Protein AF-A0A183DUU8-F1 (afdb_monomer)

Sequence (432 aa):
MPVVPESSASFRDPSFWKQFYKNASDSFEWYGDFNTFGSILIKYLKSTDKILQIGCGNSELAAQLYDNGYRAVSSIDIDQGVIDKQIARNKTLRPELQFSCCSALDLRSPEDSYNVVLDKGTLDALLPSEKEGAAEEVQKMFAEVCRVLTFGGRYIVVSLAQEHVLRVFLSYFLKNVNFMIRIEKISDVSWSFAVPAFLLIATKLRLPIPFPYMELLFWPGSAAVKLMDKEDVISAVVAEQEFSRFCHLCSKKLSEEATITLSGKDGRPRYRITVIDDAEIHQLVSFAVFIVPIGRDNDWIFSTRAGHIALRKQCDKSRLALVSLFRDQTYENMMQVQDELRPYVKKLTPANLKKSQEPSVEYLSLGEVDARKTRACGRSTVNGHWVVEDVRSGDSLYRRLIFLSSPGVIQSEARIISTFEHTFKRKGNRAN

Mean predicted aligned error: 9.63 Å

Structure (mmCIF, N/CA/C/O backbone):
data_AF-A0A183DUU8-F1
#
_entry.id   AF-A0A183DUU8-F1
#
loop_
_atom_site.group_PDB
_atom_site.id
_atom_site.type_symbol
_atom_site.label_atom_id
_atom_site.label_alt_id
_atom_site.label_comp_id
_atom_site.label_asym_id
_atom_site.label_entity_id
_atom_site.label_seq_id
_atom_site.pdbx_PDB_ins_code
_atom_site.Cartn_x
_atom_site.Cartn_y
_atom_site.Cartn_z
_atom_site.occupancy
_atom_site.B_iso_or_equiv
_atom_site.auth_seq_id
_atom_site.auth_comp_id
_atom_site.auth_asym_id
_atom_site.auth_atom_id
_atom_site.pdbx_PDB_model_num
ATOM 1 N N . MET A 1 1 ? -1.218 25.872 11.121 1.00 34.84 1 MET A N 1
ATOM 2 C CA . MET A 1 1 ? -1.281 24.445 10.739 1.00 34.84 1 MET A CA 1
ATOM 3 C C . MET A 1 1 ? -0.606 23.642 11.834 1.00 34.84 1 MET A C 1
ATOM 5 O O . MET A 1 1 ? 0.423 24.113 12.313 1.00 34.84 1 MET A O 1
ATOM 9 N N . PRO A 1 2 ? -1.171 22.507 12.275 1.00 47.00 2 PRO A N 1
ATOM 10 C CA . PRO A 1 2 ? -0.491 21.652 13.238 1.00 47.00 2 PRO A CA 1
ATOM 11 C C . PRO A 1 2 ? 0.840 21.179 12.640 1.00 47.00 2 PRO A C 1
ATOM 13 O O . PRO A 1 2 ? 0.899 20.753 11.487 1.00 47.00 2 PRO A O 1
ATOM 16 N N . VAL A 1 3 ? 1.915 21.340 13.408 1.00 57.62 3 VAL A N 1
ATOM 17 C CA . VAL A 1 3 ? 3.272 20.973 12.996 1.00 57.62 3 VAL A CA 1
ATOM 18 C C . VAL A 1 3 ? 3.412 19.464 13.189 1.00 57.62 3 VAL A C 1
ATOM 20 O O . VAL A 1 3 ? 3.339 18.972 14.313 1.00 57.62 3 VAL A O 1
ATOM 23 N N . VAL A 1 4 ? 3.549 18.729 12.083 1.00 62.66 4 VAL A N 1
ATOM 24 C CA . VAL A 1 4 ? 3.937 17.309 12.088 1.00 62.66 4 VAL A CA 1
ATOM 25 C C . VAL A 1 4 ? 5.344 17.221 12.694 1.00 62.66 4 VAL A C 1
ATOM 27 O O . VAL A 1 4 ? 6.159 18.096 12.394 1.00 62.66 4 VAL A O 1
ATOM 30 N N . PRO A 1 5 ? 5.647 16.239 13.560 1.00 61.25 5 PRO A N 1
ATOM 31 C CA . PRO A 1 5 ? 6.932 16.232 14.244 1.00 61.25 5 PRO A CA 1
ATOM 32 C C . PRO A 1 5 ? 8.096 16.086 13.258 1.00 61.25 5 PRO A C 1
ATOM 34 O O . PRO A 1 5 ? 8.027 15.321 12.298 1.00 61.25 5 PRO A O 1
ATOM 37 N N . GLU A 1 6 ? 9.182 16.815 13.524 1.00 61.81 6 GLU A N 1
ATOM 38 C CA . GLU A 1 6 ? 10.401 16.804 12.700 1.00 61.81 6 GLU A CA 1
ATOM 39 C C . GLU A 1 6 ? 11.220 15.513 12.871 1.00 61.81 6 GLU A C 1
ATOM 41 O O . GLU A 1 6 ? 12.044 15.177 12.022 1.00 61.81 6 GLU A O 1
ATOM 46 N N . SER A 1 7 ? 10.988 14.775 13.962 1.00 69.25 7 SER A N 1
ATOM 47 C CA . SER A 1 7 ? 11.681 13.533 14.300 1.00 69.25 7 SER A CA 1
ATOM 48 C C . SER A 1 7 ? 10.695 12.411 14.596 1.00 69.25 7 SER A C 1
ATOM 50 O O . SER A 1 7 ? 9.700 12.601 15.298 1.00 69.25 7 SER A O 1
ATOM 52 N N . SER A 1 8 ? 11.024 11.210 14.124 1.00 67.44 8 SER A N 1
ATOM 53 C CA . SER A 1 8 ? 10.263 9.990 14.390 1.00 67.44 8 SER A CA 1
ATOM 54 C C . SER A 1 8 ? 10.135 9.700 15.894 1.00 67.44 8 SER A C 1
ATOM 56 O O . SER A 1 8 ? 9.090 9.251 16.355 1.00 67.44 8 SER A O 1
ATOM 58 N N . ALA A 1 9 ? 11.151 10.036 16.694 1.00 68.12 9 ALA A N 1
ATOM 59 C CA . ALA A 1 9 ? 11.131 9.819 18.141 1.00 68.12 9 ALA A CA 1
ATOM 60 C C . ALA A 1 9 ? 10.000 10.585 18.859 1.00 68.12 9 ALA A C 1
ATOM 62 O O . ALA A 1 9 ? 9.485 10.108 19.869 1.00 68.12 9 ALA A O 1
ATOM 63 N N . SER A 1 10 ? 9.578 11.737 18.329 1.00 75.38 10 SER A N 1
ATOM 64 C CA . SER A 1 10 ? 8.547 12.582 18.943 1.00 75.38 10 SER A CA 1
ATOM 65 C C . SER A 1 10 ? 7.151 11.957 18.914 1.00 75.38 10 SER A C 1
ATOM 67 O O . SER A 1 10 ? 6.327 12.298 19.756 1.00 75.38 10 SER A O 1
ATOM 69 N N . PHE A 1 11 ? 6.880 11.008 18.011 1.00 74.12 11 PHE A N 1
ATOM 70 C CA . PHE A 1 11 ? 5.588 10.310 17.966 1.00 74.12 11 PHE A CA 1
ATOM 71 C C . PHE A 1 11 ? 5.325 9.431 19.200 1.00 74.12 11 PHE A C 1
ATOM 73 O O . PHE A 1 11 ? 4.171 9.112 19.479 1.00 74.12 11 PHE A O 1
ATOM 80 N N . ARG A 1 12 ? 6.367 9.076 19.966 1.00 76.75 12 ARG A N 1
ATOM 81 C CA . ARG A 1 12 ? 6.243 8.304 21.215 1.00 76.75 12 ARG A CA 1
ATOM 82 C C . ARG A 1 12 ? 6.127 9.167 22.467 1.00 76.75 12 ARG A C 1
ATOM 84 O O . ARG A 1 12 ? 5.887 8.625 23.538 1.00 76.75 12 ARG A O 1
ATOM 91 N N . ASP A 1 13 ? 6.318 10.479 22.363 1.00 78.12 13 ASP A N 1
ATOM 92 C CA . ASP A 1 13 ? 6.323 11.374 23.518 1.00 78.12 13 ASP A CA 1
ATOM 93 C C . ASP A 1 13 ? 4.892 11.854 23.839 1.00 78.12 13 ASP A C 1
ATOM 95 O O . ASP A 1 13 ? 4.298 12.596 23.050 1.00 78.12 13 ASP A O 1
ATOM 99 N N . PRO A 1 14 ? 4.310 11.499 25.002 1.00 80.44 14 PRO A N 1
ATOM 100 C CA . PRO A 1 14 ? 2.988 11.992 25.387 1.00 80.44 14 PRO A CA 1
ATOM 101 C C . PRO A 1 14 ? 2.916 13.524 25.471 1.00 80.44 14 PRO A C 1
ATOM 103 O O . PRO A 1 14 ? 1.866 14.119 25.221 1.00 80.44 14 PRO A O 1
ATOM 106 N N . SER A 1 15 ? 4.028 14.187 25.808 1.00 80.19 15 SER A N 1
ATOM 107 C CA . SER A 1 15 ? 4.086 15.646 25.896 1.00 80.19 15 SER A CA 1
ATOM 108 C C . SER A 1 15 ? 3.969 16.310 24.520 1.00 80.19 15 SER A C 1
ATOM 110 O O . SER A 1 15 ? 3.294 17.339 24.398 1.00 80.19 15 SER A O 1
ATOM 112 N N . PHE A 1 16 ? 4.516 15.672 23.477 1.00 81.75 16 PHE A N 1
ATOM 113 C CA . PHE A 1 16 ? 4.349 16.096 22.091 1.00 81.75 16 PHE A CA 1
ATOM 114 C C . PHE A 1 16 ? 2.868 16.081 21.697 1.00 81.75 16 PHE A C 1
ATOM 116 O O . PHE A 1 16 ? 2.349 17.100 21.238 1.00 81.75 16 PHE A O 1
ATOM 123 N N . TRP A 1 17 ? 2.160 14.974 21.943 1.00 78.56 17 TRP A N 1
ATOM 124 C CA . TRP A 1 17 ? 0.736 14.855 21.610 1.00 78.56 17 TRP A CA 1
ATOM 125 C C . TRP A 1 17 ? -0.125 15.872 22.356 1.00 78.56 17 TRP A C 1
ATOM 127 O O . TRP A 1 17 ? -0.967 16.539 21.751 1.00 78.56 17 TRP A O 1
ATOM 137 N N . LYS A 1 18 ? 0.153 16.089 23.645 1.00 79.50 18 LYS A N 1
ATOM 138 C CA . LYS A 1 18 ? -0.516 17.125 24.439 1.00 79.50 18 LYS A CA 1
ATOM 139 C C . LYS A 1 18 ? -0.352 18.519 23.823 1.00 79.50 18 LYS A C 1
ATOM 141 O O . LYS A 1 18 ? -1.308 19.297 23.771 1.00 79.50 18 LYS A O 1
ATOM 146 N N . GLN A 1 19 ? 0.845 18.852 23.337 1.00 78.94 19 GLN A N 1
ATOM 147 C CA . GLN A 1 19 ? 1.102 20.133 22.675 1.00 78.94 19 GLN A CA 1
ATOM 148 C C . GLN A 1 19 ? 0.461 20.205 21.281 1.00 78.94 19 GLN A C 1
ATOM 150 O O . GLN A 1 19 ? -0.139 21.226 20.938 1.00 78.94 19 GLN A O 1
ATOM 155 N N . PHE A 1 20 ? 0.526 19.120 20.508 1.00 79.44 20 PHE A N 1
ATOM 156 C CA . PHE A 1 20 ? -0.112 18.992 19.201 1.00 79.44 20 PHE A CA 1
ATOM 157 C C . PHE A 1 20 ? -1.622 19.256 19.296 1.00 79.44 20 PHE A C 1
ATOM 159 O O . PHE A 1 20 ? -2.138 20.143 18.614 1.00 79.44 20 PHE A O 1
ATOM 166 N N . TYR A 1 21 ? -2.321 18.584 20.218 1.00 77.38 21 TYR A N 1
ATOM 167 C CA . TYR A 1 21 ? -3.764 18.758 20.417 1.00 77.38 21 TYR A CA 1
ATOM 168 C C . TYR A 1 21 ? -4.144 20.109 21.018 1.00 77.38 21 TYR A C 1
ATOM 170 O O . TYR A 1 21 ? -5.271 20.572 20.823 1.00 77.38 21 TYR A O 1
ATOM 178 N N . LYS A 1 22 ? -3.241 20.767 21.752 1.00 76.62 22 LYS A N 1
ATOM 179 C CA . LYS A 1 22 ? -3.458 22.142 22.219 1.00 76.62 22 LYS A CA 1
ATOM 180 C C . LYS A 1 22 ? -3.438 23.138 21.058 1.00 76.62 22 LYS A C 1
ATOM 182 O O . LYS A 1 22 ? -4.232 24.074 21.064 1.00 76.62 22 LYS A O 1
ATOM 187 N N . ASN A 1 23 ? -2.559 22.918 20.082 1.00 73.00 23 ASN A N 1
ATOM 188 C CA . ASN A 1 23 ? -2.346 23.816 18.945 1.00 73.00 23 ASN A CA 1
ATOM 189 C C . ASN A 1 23 ? -3.259 23.517 17.744 1.00 73.00 23 ASN A C 1
ATOM 191 O O . ASN A 1 23 ? -3.386 24.354 16.851 1.00 73.00 23 ASN A O 1
ATOM 195 N N . ALA A 1 24 ? -3.882 22.338 17.701 1.00 69.00 24 ALA A N 1
ATOM 196 C CA . ALA A 1 24 ? -4.863 21.987 16.684 1.00 69.00 24 ALA A CA 1
ATOM 197 C C . ALA A 1 24 ? -6.186 22.742 16.924 1.00 69.00 24 ALA A C 1
ATOM 199 O O . ALA A 1 24 ? -6.863 22.516 17.931 1.00 69.00 24 ALA A O 1
ATOM 200 N N . SER A 1 25 ? -6.539 23.641 15.999 1.00 61.88 25 SER A N 1
ATOM 201 C CA . SER A 1 25 ? -7.854 24.301 15.947 1.00 61.88 25 SER A CA 1
ATOM 202 C C . SER A 1 25 ? -8.946 23.372 15.416 1.00 61.88 25 SER A C 1
ATOM 204 O O . SER A 1 25 ? -10.077 23.436 15.886 1.00 61.88 25 SER A O 1
ATOM 206 N N . ASP A 1 26 ? -8.580 22.487 14.487 1.00 70.56 26 ASP A N 1
ATOM 207 C CA . ASP A 1 26 ? -9.482 21.603 13.746 1.00 70.56 26 ASP A CA 1
ATOM 208 C C . ASP A 1 26 ? -9.128 20.120 13.962 1.00 70.56 26 ASP A C 1
ATOM 210 O O . ASP A 1 26 ? -8.061 19.791 14.499 1.00 70.56 26 ASP A O 1
ATOM 214 N N . SER A 1 27 ? -10.029 19.212 13.566 1.00 73.00 27 SER A N 1
ATOM 215 C CA . SER A 1 27 ? -9.753 17.769 13.535 1.00 73.00 27 SER A CA 1
ATOM 216 C C . SER A 1 27 ? -8.561 17.464 12.627 1.00 73.00 27 SER A C 1
ATOM 218 O O . SER A 1 27 ? -8.377 18.082 11.577 1.00 73.00 27 SER A O 1
ATOM 220 N N . PHE A 1 28 ? -7.727 16.511 13.045 1.00 72.50 28 PHE A N 1
ATOM 221 C CA . PHE A 1 28 ? -6.599 16.044 12.250 1.00 72.50 28 PHE A CA 1
ATOM 222 C C . PHE A 1 28 ? -6.765 14.561 11.931 1.00 72.50 28 PHE A C 1
ATOM 224 O O . PHE A 1 28 ? -6.896 13.728 12.827 1.00 72.50 28 PHE A O 1
ATOM 231 N N . GLU A 1 29 ? -6.744 14.229 10.642 1.00 73.12 29 GLU A N 1
ATOM 232 C CA . GLU A 1 29 ? -6.980 12.874 10.155 1.00 73.12 29 GLU A CA 1
ATOM 233 C C . GLU A 1 29 ? -5.694 12.236 9.626 1.00 73.12 29 GLU A C 1
ATOM 235 O O . GLU A 1 29 ? -5.287 12.447 8.483 1.00 73.12 29 GLU A O 1
ATOM 240 N N . TRP A 1 30 ? -5.065 11.396 10.451 1.00 72.88 30 TRP A N 1
ATOM 241 C CA . TRP A 1 30 ? -4.014 10.488 9.987 1.00 72.88 30 TRP A CA 1
ATOM 242 C C . TRP A 1 30 ? -4.603 9.448 9.029 1.00 72.88 30 TRP A C 1
ATOM 244 O O . TRP A 1 30 ? -5.597 8.803 9.366 1.00 72.88 30 TRP A O 1
ATOM 254 N N . TYR A 1 31 ? -4.000 9.299 7.845 1.00 75.50 31 TYR A N 1
ATOM 255 C CA . TYR A 1 31 ? -4.314 8.284 6.815 1.00 75.50 31 TYR A CA 1
ATOM 256 C C . TYR A 1 31 ? -5.764 8.209 6.316 1.00 75.50 31 TYR A C 1
ATOM 258 O O . TYR A 1 31 ? -6.102 7.320 5.535 1.00 75.50 31 TYR A O 1
ATOM 266 N N . GLY A 1 32 ? -6.614 9.151 6.715 1.00 71.88 32 GLY A N 1
ATOM 267 C CA . GLY A 1 32 ? -7.878 9.447 6.050 1.00 71.88 32 GLY A CA 1
ATOM 268 C C . GLY A 1 32 ? -8.938 9.842 7.026 1.00 71.88 32 GLY A C 1
ATOM 269 O O . GLY A 1 32 ? -8.843 9.520 8.210 1.00 71.88 32 GLY A O 1
ATOM 270 N N . ASP A 1 33 ? -9.961 10.489 6.491 1.00 78.69 33 ASP A N 1
ATOM 271 C CA . ASP A 1 33 ? -11.280 10.471 7.096 1.00 78.69 33 ASP A CA 1
ATOM 272 C C . ASP A 1 33 ? -12.023 9.181 6.696 1.00 78.69 33 ASP A C 1
ATOM 274 O O . ASP A 1 33 ? -11.587 8.410 5.835 1.00 78.69 33 ASP A O 1
ATOM 278 N N . PHE A 1 34 ? -13.179 8.930 7.304 1.00 83.00 34 PHE A N 1
ATOM 279 C CA . PHE A 1 34 ? -14.005 7.773 6.967 1.00 83.00 34 PHE A CA 1
ATOM 280 C C . PHE A 1 34 ? -14.478 7.789 5.508 1.00 83.00 34 PHE A C 1
ATOM 282 O O . PHE A 1 34 ? -14.668 6.727 4.929 1.00 83.00 34 PHE A O 1
ATOM 289 N N . ASN A 1 35 ? -14.623 8.947 4.860 1.00 80.44 35 ASN A N 1
ATOM 290 C CA . ASN A 1 35 ? -14.974 8.983 3.434 1.00 80.44 35 ASN A CA 1
ATOM 291 C C . ASN A 1 35 ? -13.886 8.337 2.565 1.00 80.44 35 ASN A C 1
ATOM 293 O O . ASN A 1 35 ? -14.181 7.753 1.523 1.00 80.44 35 ASN A O 1
ATOM 297 N N . THR A 1 36 ? -12.636 8.400 3.027 1.00 77.38 36 THR A N 1
ATOM 298 C CA . THR A 1 36 ? -11.474 7.856 2.334 1.00 77.38 36 THR A CA 1
ATOM 299 C C . THR A 1 36 ? -11.428 6.326 2.375 1.00 77.38 36 THR A C 1
ATOM 301 O O . THR A 1 36 ? -11.329 5.672 1.339 1.00 77.38 36 THR A O 1
ATOM 304 N N . PHE A 1 37 ? -11.495 5.730 3.568 1.00 84.00 37 PHE A N 1
ATOM 305 C CA . PHE A 1 37 ? -11.308 4.280 3.748 1.00 84.00 37 PHE A CA 1
ATOM 306 C C . PHE A 1 37 ? -12.578 3.538 4.178 1.00 84.00 37 PHE A C 1
ATOM 308 O O . PHE A 1 37 ? -12.579 2.308 4.249 1.00 84.00 37 PHE A O 1
ATOM 315 N N . GLY A 1 38 ? -13.674 4.253 4.430 1.00 85.00 38 GLY A N 1
ATOM 316 C CA . GLY A 1 38 ? -14.930 3.715 4.948 1.00 85.00 38 GLY A CA 1
ATOM 317 C C . GLY A 1 38 ? -15.544 2.664 4.036 1.00 85.00 38 GLY A C 1
ATOM 318 O O . GLY A 1 38 ? -15.949 1.618 4.525 1.00 85.00 38 GLY A O 1
ATOM 319 N N . SER A 1 39 ? -15.516 2.860 2.713 1.00 87.12 39 SER A N 1
ATOM 320 C CA . SER A 1 39 ? -16.031 1.878 1.737 1.00 87.12 39 SER A CA 1
ATOM 321 C C . SER A 1 39 ? -15.355 0.504 1.837 1.00 87.12 39 SER A C 1
ATOM 323 O O . SER A 1 39 ? -15.961 -0.523 1.525 1.00 87.12 39 SER A O 1
ATOM 325 N N . ILE A 1 40 ? -14.104 0.477 2.297 1.00 89.44 40 ILE A N 1
ATOM 326 C CA . ILE A 1 40 ? -13.363 -0.749 2.565 1.00 89.44 40 ILE A CA 1
ATOM 327 C C . ILE A 1 40 ? -13.619 -1.207 3.999 1.00 89.44 40 ILE A C 1
ATOM 329 O O . ILE A 1 40 ? -13.926 -2.378 4.214 1.00 89.44 40 ILE A O 1
ATOM 333 N N . LEU A 1 41 ? -13.551 -0.295 4.972 1.00 92.19 41 LEU A N 1
ATOM 334 C CA . LEU A 1 41 ? -13.743 -0.607 6.385 1.00 92.19 41 LEU A CA 1
ATOM 335 C C . LEU A 1 41 ? -15.090 -1.284 6.655 1.00 92.19 41 LEU A C 1
ATOM 337 O O . LEU A 1 41 ? -15.126 -2.291 7.355 1.00 92.19 41 LEU A O 1
ATOM 341 N N . ILE A 1 42 ? -16.185 -0.794 6.063 1.00 93.06 42 ILE A N 1
ATOM 342 C CA . ILE A 1 42 ? -17.534 -1.341 6.286 1.00 93.06 42 ILE A CA 1
ATOM 343 C C . ILE A 1 42 ? -17.674 -2.807 5.857 1.00 93.06 42 ILE A C 1
ATOM 345 O O . ILE A 1 42 ? -18.560 -3.492 6.354 1.00 93.06 42 ILE A O 1
ATOM 349 N N . LYS A 1 43 ? -16.786 -3.333 4.998 1.00 93.06 43 LYS A N 1
ATOM 350 C CA . LYS A 1 43 ? -16.752 -4.770 4.657 1.00 93.06 43 LYS A CA 1
ATOM 351 C C . LYS A 1 43 ? -16.415 -5.647 5.871 1.00 93.06 43 LYS A C 1
ATOM 353 O O . LYS A 1 43 ? -16.674 -6.849 5.858 1.00 93.06 43 LYS A O 1
ATOM 358 N N . TYR A 1 44 ? -15.808 -5.052 6.897 1.00 95.38 44 TYR A N 1
ATOM 359 C CA . TYR A 1 44 ? -15.303 -5.716 8.096 1.00 95.38 44 TYR A CA 1
ATOM 360 C C . TYR A 1 44 ? -16.113 -5.408 9.356 1.00 95.38 44 TYR A C 1
ATOM 362 O O . TYR A 1 44 ? -15.800 -5.965 10.413 1.00 95.38 44 TYR A O 1
ATOM 370 N N . LEU A 1 45 ? -17.138 -4.560 9.238 1.00 96.69 45 LEU A N 1
ATOM 371 C CA . LEU A 1 45 ? -17.982 -4.115 10.338 1.00 96.69 45 LEU A CA 1
ATOM 372 C C . LEU A 1 45 ? -19.430 -4.579 10.145 1.00 96.69 45 LEU A C 1
ATOM 374 O O . LEU A 1 45 ? -19.913 -4.772 9.030 1.00 96.69 45 LEU A O 1
ATOM 378 N N . LYS A 1 46 ? -20.147 -4.707 11.256 1.00 96.75 46 LYS A N 1
ATOM 379 C CA . LYS A 1 46 ? -21.602 -4.851 11.324 1.00 96.75 46 LYS A CA 1
ATOM 380 C C . LYS A 1 46 ? -22.161 -3.738 12.195 1.00 96.75 46 LYS A C 1
ATOM 382 O O . LYS A 1 46 ? -21.528 -3.334 13.163 1.00 96.75 46 LYS A O 1
ATOM 387 N N . SER A 1 47 ? -23.372 -3.274 11.906 1.00 95.75 47 SER A N 1
ATOM 388 C CA . SER A 1 47 ? -24.028 -2.224 12.707 1.00 95.75 47 SER A CA 1
ATOM 389 C C . SER A 1 47 ? -24.212 -2.606 14.183 1.00 95.75 47 SER A C 1
ATOM 391 O O . SER A 1 47 ? -24.297 -1.733 15.041 1.00 95.75 47 SER A O 1
ATOM 393 N N . THR A 1 48 ? -24.250 -3.907 14.481 1.00 96.88 48 THR A N 1
ATOM 394 C CA . THR A 1 48 ? -24.354 -4.466 15.836 1.00 96.88 48 THR A CA 1
ATOM 395 C C . THR A 1 48 ? -23.010 -4.655 16.538 1.00 96.88 48 THR A C 1
ATOM 397 O O . THR A 1 48 ? -22.999 -5.097 17.685 1.00 96.88 48 THR A O 1
ATOM 400 N N . ASP A 1 49 ? -21.886 -4.417 15.857 1.00 98.19 49 ASP A N 1
ATOM 401 C CA . ASP A 1 49 ? -20.567 -4.622 16.448 1.00 98.19 49 ASP A CA 1
ATOM 402 C C . ASP A 1 49 ? -20.327 -3.623 17.583 1.00 98.19 49 ASP A C 1
ATOM 404 O O . ASP A 1 49 ? -20.581 -2.425 17.453 1.00 98.19 49 ASP A O 1
ATOM 408 N N . LYS A 1 50 ? -19.772 -4.122 18.689 1.00 98.50 50 LYS A N 1
ATOM 409 C CA . LYS A 1 50 ? -19.126 -3.290 19.705 1.00 98.50 50 LYS A CA 1
ATOM 410 C C . LYS A 1 50 ? -17.717 -2.961 19.232 1.00 98.50 50 LYS A C 1
ATOM 412 O O . LYS A 1 50 ? -16.898 -3.873 19.071 1.00 98.50 50 LYS A O 1
ATOM 417 N N . ILE A 1 51 ? -17.449 -1.678 19.020 1.00 98.69 51 ILE A N 1
ATOM 418 C CA . ILE A 1 51 ? -16.204 -1.177 18.439 1.00 98.69 51 ILE A CA 1
ATOM 419 C C . ILE A 1 51 ? -15.401 -0.437 19.510 1.00 98.69 51 ILE A C 1
ATOM 421 O O . ILE A 1 51 ? -15.912 0.489 20.135 1.00 98.69 51 ILE A O 1
ATOM 425 N N . LEU A 1 52 ? -14.136 -0.816 19.687 1.00 98.69 52 LEU A N 1
ATOM 426 C CA . LEU A 1 52 ? -13.155 -0.071 20.475 1.00 98.69 52 LEU A CA 1
ATOM 427 C C . LEU A 1 52 ? -12.173 0.630 19.535 1.00 98.69 52 LEU A C 1
ATOM 429 O O . LEU A 1 52 ? -11.408 -0.037 18.850 1.00 98.69 52 LEU A O 1
ATOM 433 N N . GLN A 1 53 ? -12.151 1.957 19.513 1.00 98.44 53 GLN A N 1
ATOM 434 C CA . GLN A 1 53 ? -11.115 2.733 18.838 1.00 98.44 53 GLN A CA 1
ATOM 435 C C . GLN A 1 53 ? -9.983 3.057 19.823 1.00 98.44 53 GLN A C 1
ATOM 437 O O . GLN A 1 53 ? -10.198 3.782 20.795 1.00 98.44 53 GLN A O 1
ATOM 442 N N . ILE A 1 54 ? -8.776 2.558 19.559 1.00 98.25 54 ILE A N 1
ATOM 443 C CA . ILE A 1 54 ? -7.579 2.878 20.349 1.00 98.25 54 ILE A CA 1
ATOM 444 C C . ILE A 1 54 ? -6.817 4.062 19.742 1.00 98.25 54 ILE A C 1
ATOM 446 O O . ILE A 1 54 ? -6.744 4.183 18.519 1.00 98.25 54 ILE A O 1
ATOM 450 N N . GLY A 1 55 ? -6.296 4.939 20.607 1.00 96.56 55 GLY A N 1
ATOM 451 C CA . GLY A 1 55 ? -5.603 6.178 20.229 1.00 96.56 55 GLY A CA 1
ATOM 452 C C . GLY A 1 55 ? -6.450 7.068 19.322 1.00 96.56 55 GLY A C 1
ATOM 453 O O . GLY A 1 55 ? -6.087 7.356 18.182 1.00 96.56 55 GLY A O 1
ATOM 454 N N . CYS A 1 56 ? -7.638 7.455 19.793 1.00 96.31 56 CYS A N 1
ATOM 455 C CA . CYS A 1 56 ? -8.602 8.166 18.958 1.00 96.31 56 CYS A CA 1
ATOM 456 C C . CYS A 1 56 ? -8.173 9.591 18.584 1.00 96.31 56 CYS A C 1
ATOM 458 O O . CYS A 1 56 ? -8.670 10.129 17.589 1.00 96.31 56 CYS A O 1
ATOM 460 N N . GLY A 1 57 ? -7.293 10.216 19.373 1.00 93.81 57 GLY A N 1
ATOM 461 C CA . GLY A 1 57 ? -6.883 11.601 19.203 1.00 93.81 57 GLY A CA 1
ATOM 462 C C . GLY A 1 57 ? -8.069 12.546 19.018 1.00 93.81 57 GLY A C 1
ATOM 463 O O . GLY A 1 57 ? -9.154 12.352 19.577 1.00 93.81 57 GLY A O 1
ATOM 464 N N . ASN A 1 58 ? -7.878 13.564 18.180 1.00 91.25 58 ASN A N 1
ATOM 465 C CA . ASN A 1 58 ? -8.929 14.494 17.761 1.00 91.25 58 ASN A CA 1
ATOM 466 C C . ASN A 1 58 ? -9.628 14.070 16.449 1.00 91.25 58 ASN A C 1
ATOM 468 O O . ASN A 1 58 ? -10.255 14.915 15.804 1.00 91.25 58 ASN A O 1
ATOM 472 N N . SER A 1 59 ? -9.514 12.795 16.049 1.00 92.56 59 SER A N 1
ATOM 473 C CA . SER A 1 59 ? -10.131 12.265 14.826 1.00 92.56 59 SER A CA 1
ATOM 474 C C . SER A 1 59 ? -11.659 12.232 14.926 1.00 92.56 59 SER A C 1
ATOM 476 O O . SER A 1 59 ? -12.243 11.968 15.977 1.00 92.56 59 SER A O 1
ATOM 478 N N . GLU A 1 60 ? -12.321 12.455 13.800 1.00 93.62 60 GLU A N 1
ATOM 479 C CA . GLU A 1 60 ? -13.759 12.323 13.601 1.00 93.62 60 GLU A CA 1
ATOM 480 C C . GLU A 1 60 ? -14.218 10.888 13.371 1.00 93.62 60 GLU A C 1
ATOM 482 O O . GLU A 1 60 ? -15.420 10.665 13.257 1.00 93.62 60 GLU A O 1
ATOM 487 N N . LEU A 1 61 ? -13.313 9.906 13.320 1.00 94.81 61 LEU A N 1
ATOM 488 C CA . LEU A 1 61 ? -13.666 8.534 12.959 1.00 94.81 61 LEU A CA 1
ATOM 489 C C . LEU A 1 61 ? -14.820 7.970 13.807 1.00 94.81 61 LEU A C 1
ATOM 491 O O . LEU A 1 61 ? -15.755 7.407 13.245 1.00 94.81 61 LEU A O 1
ATOM 495 N N . ALA A 1 62 ? -14.812 8.168 15.130 1.00 96.44 62 ALA A N 1
ATOM 496 C CA . ALA A 1 62 ? -15.910 7.734 16.001 1.00 96.44 62 ALA A CA 1
ATOM 497 C C . ALA A 1 62 ? -17.245 8.411 15.649 1.00 96.44 62 ALA A C 1
ATOM 499 O O . ALA A 1 62 ? -18.282 7.754 15.572 1.00 96.44 62 ALA A O 1
ATOM 500 N N . ALA A 1 63 ? -17.213 9.720 15.390 1.00 96.56 63 ALA A N 1
ATOM 501 C CA . ALA A 1 63 ? -18.384 10.490 14.988 1.00 96.56 63 ALA A CA 1
ATOM 502 C C . ALA A 1 63 ? -18.925 10.028 13.627 1.00 96.56 63 ALA A C 1
ATOM 504 O O . ALA A 1 63 ? -20.127 9.840 13.472 1.00 96.56 63 ALA A O 1
ATOM 505 N N . GLN A 1 64 ? -18.039 9.780 12.665 1.00 95.38 64 GLN A N 1
ATOM 506 C CA . GLN A 1 64 ? -18.398 9.331 11.323 1.00 95.38 64 GLN A CA 1
ATOM 507 C C . GLN A 1 64 ? -18.924 7.888 11.329 1.00 95.38 64 GLN A C 1
ATOM 509 O O . GLN A 1 64 ? -19.901 7.597 10.642 1.00 95.38 64 GLN A O 1
ATOM 514 N N . LEU A 1 65 ? -18.354 6.995 12.145 1.00 96.06 65 LEU A N 1
ATOM 515 C CA . LEU A 1 65 ? -18.900 5.654 12.384 1.00 96.06 65 LEU A CA 1
ATOM 516 C C . LEU A 1 65 ? -20.313 5.731 12.971 1.00 96.06 65 LEU A C 1
ATOM 518 O O . LEU A 1 65 ? -21.231 5.077 12.472 1.00 96.06 65 LEU A O 1
ATOM 522 N N . TYR A 1 66 ? -20.506 6.576 13.983 1.00 97.12 66 TYR A N 1
ATOM 523 C CA . TYR A 1 66 ? -21.822 6.809 14.558 1.00 97.12 66 TYR A CA 1
ATOM 524 C C . TYR A 1 66 ? -22.806 7.304 13.502 1.00 97.12 66 TYR A C 1
ATOM 526 O O . TYR A 1 66 ? -23.859 6.707 13.312 1.00 97.12 66 TYR A O 1
ATOM 534 N N . ASP A 1 67 ? -22.460 8.321 12.724 1.00 95.31 67 ASP A N 1
ATOM 535 C CA . ASP A 1 67 ? -23.365 8.861 11.707 1.00 95.31 67 ASP A CA 1
ATOM 536 C C . ASP A 1 67 ? -23.699 7.821 10.608 1.00 95.31 67 ASP A C 1
ATOM 538 O O . ASP A 1 67 ? -24.775 7.873 10.016 1.00 95.31 67 ASP A O 1
ATOM 542 N N . ASN A 1 68 ? -22.848 6.802 10.421 1.00 94.50 68 ASN A N 1
ATOM 543 C CA . ASN A 1 68 ? -23.035 5.684 9.484 1.00 94.50 68 ASN A CA 1
ATOM 544 C C . ASN A 1 68 ? -23.680 4.416 10.088 1.00 94.50 68 ASN A C 1
ATOM 546 O O . ASN A 1 68 ? -23.683 3.363 9.452 1.00 94.50 68 ASN A O 1
ATOM 550 N N . GLY A 1 69 ? -24.253 4.487 11.294 1.00 95.44 69 GLY A N 1
ATOM 551 C CA . GLY A 1 69 ? -25.063 3.392 11.857 1.00 95.44 69 GLY A CA 1
ATOM 552 C C . GLY A 1 69 ? -24.391 2.563 12.957 1.00 95.44 69 GLY A C 1
ATOM 553 O O . GLY A 1 69 ? -25.060 1.738 13.576 1.00 95.44 69 GLY A O 1
ATOM 554 N N . TYR A 1 70 ? -23.109 2.792 13.249 1.00 96.94 70 TYR A N 1
ATOM 555 C CA . TYR A 1 70 ? -22.374 2.064 14.288 1.00 96.94 70 TYR A CA 1
ATOM 556 C C . TYR A 1 70 ? -22.519 2.788 15.627 1.00 96.94 70 TYR A C 1
ATOM 558 O O . TYR A 1 70 ? -21.815 3.753 15.908 1.00 96.94 70 TYR A O 1
ATOM 566 N N . ARG A 1 71 ? -23.494 2.370 16.437 1.00 96.38 71 ARG A N 1
ATOM 567 C CA . ARG A 1 71 ? -23.874 3.087 17.667 1.00 96.38 71 ARG A CA 1
ATOM 568 C C . ARG A 1 71 ? -23.006 2.745 18.882 1.00 96.38 71 ARG A C 1
ATOM 570 O O . ARG A 1 71 ? -22.754 3.611 19.711 1.00 96.38 71 ARG A O 1
ATOM 577 N N . ALA A 1 72 ? -22.512 1.510 18.968 1.00 97.88 72 ALA A N 1
ATOM 578 C CA . ALA A 1 72 ? -21.723 1.020 20.098 1.00 97.88 72 ALA A CA 1
ATOM 579 C C . ALA A 1 72 ? -20.215 1.238 19.878 1.00 97.88 72 ALA A C 1
ATOM 581 O O . ALA A 1 72 ? -19.470 0.281 19.654 1.00 97.88 72 ALA A O 1
ATOM 582 N N . VAL A 1 73 ? -19.775 2.500 19.926 1.00 98.31 73 VAL A N 1
ATOM 583 C CA . VAL A 1 73 ? -18.365 2.883 19.738 1.00 98.31 73 VAL A CA 1
ATOM 584 C C . VAL A 1 73 ? -17.798 3.478 21.027 1.00 98.31 73 VAL A C 1
ATOM 586 O O . VAL A 1 73 ? -18.275 4.502 21.521 1.00 98.31 73 VAL A O 1
ATOM 589 N N . SER A 1 74 ? -16.747 2.838 21.533 1.00 98.25 74 SER A N 1
ATOM 590 C CA . SER A 1 74 ? -15.918 3.318 22.636 1.00 98.25 74 SER A CA 1
ATOM 591 C C . SER A 1 74 ? -14.562 3.752 22.093 1.00 98.25 74 SER A C 1
ATOM 593 O O . SER A 1 74 ? -13.935 3.010 21.344 1.00 98.25 74 SER A O 1
ATOM 595 N N . SER A 1 75 ? -14.081 4.924 22.483 1.00 98.44 75 SER A N 1
ATOM 596 C CA . SER A 1 75 ? -12.828 5.503 22.005 1.00 98.44 75 SER A CA 1
ATOM 597 C C . SER A 1 75 ? -11.922 5.860 23.179 1.00 98.44 75 SER A C 1
ATOM 599 O O . SER A 1 75 ? -12.369 6.442 24.171 1.00 98.44 75 SER A O 1
ATOM 601 N N . ILE A 1 76 ? -10.640 5.516 23.074 1.00 98.25 76 ILE A N 1
ATOM 602 C CA . ILE A 1 76 ? -9.654 5.786 24.121 1.00 98.25 76 ILE A CA 1
ATOM 603 C C . ILE A 1 76 ? -8.441 6.538 23.588 1.00 98.25 76 ILE A C 1
ATOM 605 O O . ILE A 1 76 ? -8.047 6.366 22.437 1.00 98.25 76 ILE A O 1
ATOM 609 N N . ASP A 1 77 ? -7.830 7.337 24.452 1.00 97.38 77 ASP A N 1
ATOM 610 C CA . ASP A 1 77 ? -6.560 8.023 24.219 1.00 97.38 77 ASP A CA 1
ATOM 611 C C . ASP A 1 77 ? -5.838 8.211 25.563 1.00 97.38 77 ASP A C 1
ATOM 613 O O . ASP A 1 77 ? -6.469 8.149 26.619 1.00 97.38 77 ASP A O 1
ATOM 617 N N . ILE A 1 78 ? -4.525 8.435 25.542 1.00 95.25 78 ILE A N 1
ATOM 618 C CA . ILE A 1 78 ? -3.731 8.689 26.753 1.00 95.25 78 ILE A CA 1
ATOM 619 C C . ILE A 1 78 ? -3.793 10.158 27.199 1.00 95.25 78 ILE A C 1
ATOM 621 O O . ILE A 1 78 ? -3.438 10.465 28.338 1.00 95.25 78 ILE A O 1
ATOM 625 N N . ASP A 1 79 ? -4.232 11.072 26.327 1.00 94.56 79 ASP A N 1
ATOM 626 C CA . ASP A 1 79 ? -4.364 12.491 26.652 1.00 94.56 79 ASP A CA 1
ATOM 627 C C . ASP A 1 79 ? -5.783 12.835 27.144 1.00 94.56 79 ASP A C 1
ATOM 629 O O . ASP A 1 79 ? -6.763 12.809 26.402 1.00 94.56 79 ASP A O 1
ATOM 633 N N . GLN A 1 80 ? -5.911 13.221 28.417 1.00 95.50 80 GLN A N 1
ATOM 634 C CA . GLN A 1 80 ? -7.208 13.623 28.981 1.00 95.50 80 GLN A CA 1
ATOM 635 C C . GLN A 1 80 ? -7.803 14.851 28.267 1.00 95.50 80 GLN A C 1
ATOM 637 O O . GLN A 1 80 ? -9.018 14.948 28.116 1.00 95.50 80 GLN A O 1
ATOM 642 N N . GLY A 1 81 ? -6.961 15.779 27.801 1.00 94.81 81 GLY A N 1
ATOM 643 C CA . GLY A 1 81 ? -7.420 17.008 27.159 1.00 94.81 81 GLY A CA 1
ATOM 644 C C . GLY A 1 81 ? -8.130 16.749 25.830 1.00 94.81 81 GLY A C 1
ATOM 645 O O . GLY A 1 81 ? -9.148 17.383 25.544 1.00 94.81 81 GLY A O 1
ATOM 646 N N . VAL A 1 82 ? -7.632 15.810 25.020 1.00 94.88 82 VAL A N 1
ATOM 647 C CA . VAL A 1 82 ? -8.289 15.417 23.768 1.00 94.88 82 VAL A CA 1
ATOM 648 C C . VAL A 1 82 ? -9.576 14.639 24.031 1.00 94.88 82 VAL A C 1
ATOM 650 O O . VAL A 1 82 ? -10.570 14.872 23.343 1.00 94.88 82 VAL A O 1
ATOM 653 N N . ILE A 1 83 ? -9.608 13.806 25.076 1.00 97.69 83 ILE A N 1
ATOM 654 C CA . ILE A 1 83 ? -10.822 13.105 25.510 1.00 97.69 83 ILE A CA 1
ATOM 655 C C . ILE A 1 83 ? -11.915 14.094 25.924 1.00 97.69 83 ILE A C 1
ATOM 657 O O . ILE A 1 83 ? -13.039 13.995 25.432 1.00 97.69 83 ILE A O 1
ATOM 661 N N . ASP A 1 84 ? -11.593 15.098 26.740 1.00 97.00 84 ASP A N 1
ATOM 662 C CA . ASP A 1 84 ? -12.563 16.115 27.164 1.00 97.00 84 ASP A CA 1
ATOM 663 C C . ASP A 1 84 ? -13.136 16.884 25.961 1.00 97.00 84 ASP A C 1
ATOM 665 O O . ASP A 1 84 ? -14.347 17.120 25.878 1.00 97.00 84 ASP A O 1
ATOM 669 N N . LYS A 1 85 ? -12.282 17.217 24.980 1.00 95.25 85 LYS A N 1
ATOM 670 C CA . LYS A 1 85 ? -12.705 17.841 23.716 1.00 95.25 85 LYS A CA 1
ATOM 671 C C . LYS A 1 85 ? -13.642 16.933 22.916 1.00 95.25 85 LYS A C 1
ATOM 673 O O . LYS A 1 85 ? -14.661 17.411 22.417 1.00 95.25 85 LYS A O 1
ATOM 678 N N . GLN A 1 86 ? -13.330 15.642 22.804 1.00 96.94 86 GLN A N 1
ATOM 679 C CA . GLN A 1 86 ? -14.161 14.677 22.080 1.00 96.94 86 GLN A CA 1
ATOM 680 C C . GLN A 1 86 ? -15.526 14.471 22.747 1.00 96.94 86 GLN A C 1
ATOM 682 O O . GLN A 1 86 ? -16.546 14.445 22.053 1.00 96.94 86 GLN A O 1
ATOM 687 N N . ILE A 1 87 ? -15.570 14.406 24.083 1.00 97.25 87 ILE A N 1
ATOM 688 C CA . ILE A 1 87 ? -16.822 14.350 24.847 1.00 97.25 87 ILE A CA 1
ATOM 689 C C . ILE A 1 87 ? -17.648 15.603 24.569 1.00 97.25 87 ILE A C 1
ATOM 691 O O . ILE A 1 87 ? -18.798 15.494 24.147 1.00 97.25 87 ILE A O 1
ATOM 695 N N . ALA A 1 88 ? -17.071 16.795 24.752 1.00 95.94 88 ALA A N 1
ATOM 696 C CA . ALA A 1 88 ? -17.778 18.059 24.547 1.00 95.94 88 ALA A CA 1
ATOM 697 C C . ALA A 1 88 ? -18.342 18.183 23.121 1.00 95.94 88 ALA A C 1
ATOM 699 O O . ALA A 1 88 ? -19.488 18.598 22.944 1.00 95.94 88 ALA A O 1
ATOM 700 N N . ARG A 1 89 ? -17.564 17.760 22.117 1.00 95.00 89 ARG A N 1
ATOM 701 C CA . ARG A 1 89 ? -17.949 17.775 20.702 1.00 95.00 89 ARG A CA 1
ATOM 702 C C . ARG A 1 89 ? -19.143 16.869 20.390 1.00 95.00 89 ARG A C 1
ATOM 704 O O . ARG A 1 89 ? -19.960 17.213 19.538 1.00 95.00 89 ARG A O 1
ATOM 711 N N . ASN A 1 90 ? -19.231 15.707 21.035 1.00 96.75 90 ASN A N 1
ATOM 712 C CA . ASN A 1 90 ? -20.180 14.656 20.663 1.00 96.75 90 ASN A CA 1
ATOM 713 C C . ASN A 1 90 ? -21.377 14.522 21.616 1.00 96.75 90 ASN A C 1
ATOM 715 O O . ASN A 1 90 ? -22.384 13.938 21.224 1.00 96.75 90 ASN A O 1
ATOM 719 N N . LYS A 1 91 ? -21.318 15.115 22.817 1.00 94.88 91 LYS A N 1
ATOM 720 C CA . LYS A 1 91 ? -22.304 14.946 23.900 1.00 94.88 91 LYS A CA 1
ATOM 721 C C . LYS A 1 91 ? -23.766 15.117 23.475 1.00 94.88 91 LYS A C 1
ATOM 723 O O . LYS A 1 91 ? -24.615 14.361 23.931 1.00 94.88 91 LYS A O 1
ATOM 728 N N . THR A 1 92 ? -24.066 16.113 22.640 1.00 95.00 92 THR A N 1
ATOM 729 C CA . THR A 1 92 ? -25.454 16.433 22.258 1.00 95.00 92 THR A CA 1
ATOM 730 C C . THR A 1 92 ? -25.932 15.629 21.052 1.00 95.00 92 THR A C 1
ATOM 732 O O . THR A 1 92 ? -27.055 15.137 21.052 1.00 95.00 92 THR A O 1
ATOM 735 N N . LEU A 1 93 ? -25.101 15.507 20.012 1.00 95.94 93 LEU A N 1
ATOM 736 C CA . LEU A 1 93 ? -25.501 14.895 18.736 1.00 95.94 93 LEU A CA 1
ATOM 737 C C . LEU A 1 93 ? -25.316 13.373 18.712 1.00 95.94 93 LEU A C 1
ATOM 739 O O . LEU A 1 93 ? -26.001 12.684 17.962 1.00 95.94 93 LEU A O 1
ATOM 743 N N . ARG A 1 94 ? -24.379 12.848 19.508 1.00 97.25 94 ARG A N 1
ATOM 744 C CA . ARG A 1 94 ? -23.954 11.441 19.487 1.00 97.25 94 ARG A CA 1
ATOM 745 C C . ARG A 1 94 ? -23.806 10.907 20.918 1.00 97.25 94 ARG A C 1
ATOM 747 O O . ARG A 1 94 ? -22.708 10.516 21.314 1.00 97.25 94 ARG A O 1
ATOM 754 N N . PRO A 1 95 ? -24.888 10.929 21.719 1.00 96.06 95 PRO A N 1
ATOM 755 C CA . PRO A 1 95 ? -24.830 10.673 23.159 1.00 96.06 95 PRO A CA 1
ATOM 756 C C . PRO A 1 95 ? -24.404 9.245 23.530 1.00 96.06 95 PRO A C 1
ATOM 758 O O . PRO A 1 95 ? -24.021 9.017 24.673 1.00 96.06 95 PRO A O 1
ATOM 761 N N . GLU A 1 96 ? -24.470 8.287 22.599 1.00 97.56 96 GLU A N 1
ATOM 762 C CA . GLU A 1 96 ? -24.069 6.894 22.852 1.00 97.56 96 GLU A CA 1
ATOM 763 C C . GLU A 1 96 ? -22.557 6.666 22.666 1.00 97.56 96 GLU A C 1
ATOM 765 O O . GLU A 1 96 ? -22.049 5.623 23.079 1.00 97.56 96 GLU A O 1
ATOM 770 N N . LEU A 1 97 ? -21.827 7.631 22.083 1.00 98.06 97 LEU A N 1
ATOM 771 C CA . LEU A 1 97 ? -20.370 7.557 21.978 1.00 98.06 97 LEU A CA 1
ATOM 772 C C . LEU A 1 97 ? -19.724 7.647 23.359 1.00 98.06 97 LEU A C 1
ATOM 774 O O . LEU A 1 97 ? -19.995 8.568 24.133 1.00 98.06 97 LEU A O 1
ATOM 778 N N . GLN A 1 98 ? -18.810 6.721 23.638 1.00 98.00 98 GLN A N 1
ATOM 779 C CA . GLN A 1 98 ? -18.070 6.683 24.894 1.00 98.00 98 GLN A CA 1
ATOM 780 C C . GLN A 1 98 ? -16.619 7.072 24.647 1.00 98.00 98 GLN A C 1
ATOM 782 O O . GLN A 1 98 ? -15.959 6.499 23.788 1.00 98.00 98 GLN A O 1
ATOM 787 N N . PHE A 1 99 ? -16.107 8.023 25.424 1.00 98.19 99 PHE A N 1
ATOM 788 C CA . PHE A 1 99 ? -14.706 8.432 25.374 1.00 98.19 99 PHE A CA 1
ATOM 789 C C . PHE A 1 99 ? -14.091 8.304 26.764 1.00 98.19 99 PHE A C 1
ATOM 791 O O . PHE A 1 99 ? -14.696 8.734 27.748 1.00 98.19 99 PHE A O 1
ATOM 798 N N . SER A 1 100 ? -12.891 7.735 26.860 1.00 97.62 100 SER A N 1
ATOM 799 C CA . SER A 1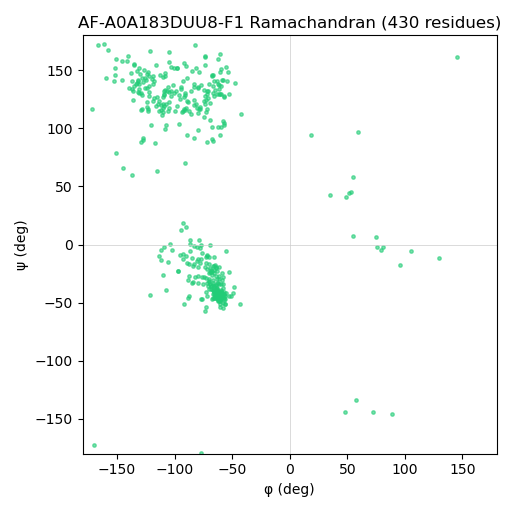 100 ? -12.190 7.604 28.142 1.00 97.62 100 SER A CA 1
ATOM 800 C C . SER A 1 100 ? -10.680 7.734 28.002 1.00 97.62 100 SER A C 1
ATOM 802 O O . SER A 1 100 ? -10.095 7.183 27.073 1.00 97.62 100 SER A O 1
ATOM 804 N N . CYS A 1 101 ? -10.043 8.397 28.967 1.00 97.25 101 CYS A N 1
ATOM 805 C CA . CYS A 1 101 ? -8.589 8.449 29.058 1.00 97.25 101 CYS A CA 1
ATOM 806 C C . CYS A 1 101 ? -8.051 7.101 29.561 1.00 97.25 101 CYS A C 1
ATOM 808 O O . CYS A 1 101 ? -8.297 6.711 30.707 1.00 97.25 101 CYS A O 1
ATOM 810 N N . CYS A 1 102 ? -7.390 6.350 28.684 1.00 95.06 102 CYS A N 1
ATOM 811 C CA . CYS A 1 102 ? -6.929 4.990 28.945 1.00 95.06 102 CYS A CA 1
ATOM 812 C C . CYS A 1 102 ? -5.805 4.612 27.971 1.00 95.06 102 CYS A C 1
ATOM 814 O O . CYS A 1 102 ? -5.826 4.985 26.799 1.00 95.06 102 CYS A O 1
ATOM 816 N N . SER A 1 103 ? -4.824 3.854 28.463 1.00 95.25 103 SER A N 1
ATOM 817 C CA . SER A 1 103 ? -3.742 3.319 27.640 1.00 95.25 103 SER A CA 1
ATOM 818 C C . SER A 1 103 ? -4.178 2.031 26.951 1.00 95.25 103 SER A C 1
ATOM 820 O O . SER A 1 103 ? -4.714 1.133 27.595 1.00 95.25 103 SER A O 1
ATOM 822 N N . ALA A 1 104 ? -3.864 1.890 25.663 1.00 95.50 104 ALA A N 1
ATOM 823 C CA . ALA A 1 104 ? -4.070 0.636 24.935 1.00 95.50 104 ALA A CA 1
ATOM 824 C C . ALA A 1 104 ? -3.187 -0.520 25.453 1.00 95.50 104 ALA A C 1
ATOM 826 O O . ALA A 1 104 ? -3.400 -1.667 25.074 1.00 95.50 104 ALA A O 1
ATOM 827 N N . LEU A 1 105 ? -2.205 -0.219 26.315 1.00 94.75 105 LEU A N 1
ATOM 828 C CA . LEU A 1 105 ? -1.336 -1.202 26.969 1.00 94.75 105 LEU A CA 1
ATOM 829 C C . LEU A 1 105 ? -1.987 -1.876 28.189 1.00 94.75 105 LEU A C 1
ATOM 831 O O . LEU A 1 105 ? -1.444 -2.860 28.684 1.00 94.75 105 LEU A O 1
ATOM 835 N N . ASP A 1 106 ? -3.091 -1.316 28.695 1.00 95.06 106 ASP A N 1
ATOM 836 C CA . ASP A 1 106 ? -3.822 -1.775 29.883 1.00 95.06 106 ASP A CA 1
ATOM 837 C C . ASP A 1 106 ? -5.311 -1.408 29.736 1.00 95.06 106 ASP A C 1
ATOM 839 O O . ASP A 1 106 ? -5.800 -0.393 30.250 1.00 95.06 106 ASP A O 1
ATOM 843 N N . LEU A 1 107 ? -6.032 -2.206 28.944 1.00 94.44 107 LEU A N 1
ATOM 844 C CA . LEU A 1 107 ? -7.442 -1.991 28.660 1.00 94.44 107 LEU A CA 1
ATOM 845 C C . LEU A 1 107 ? -8.278 -2.463 29.850 1.00 94.44 107 LEU A C 1
ATOM 847 O O . LEU A 1 107 ? -8.423 -3.648 30.125 1.00 94.44 107 LEU A O 1
ATOM 851 N N . ARG A 1 108 ? -8.994 -1.543 30.491 1.00 90.62 108 ARG A N 1
ATOM 852 C CA . ARG A 1 108 ? -9.871 -1.870 31.636 1.00 90.62 108 ARG A CA 1
ATOM 853 C C . ARG A 1 108 ? -11.121 -2.686 31.278 1.00 90.62 108 ARG A C 1
ATOM 855 O O . ARG A 1 108 ? -11.943 -2.976 32.142 1.00 90.62 108 ARG A O 1
ATOM 862 N N . SER A 1 109 ? -11.300 -3.015 30.001 1.00 94.62 109 SER A N 1
ATOM 863 C CA . SER A 1 109 ? -12.455 -3.771 29.519 1.00 94.62 109 SER A CA 1
ATOM 864 C C . SER A 1 109 ? -12.292 -5.271 29.797 1.00 94.62 109 SER A C 1
ATOM 866 O O . SER A 1 109 ? -11.166 -5.774 29.751 1.00 94.62 109 SER A O 1
ATOM 868 N N . PRO A 1 110 ? -13.384 -6.017 30.044 1.00 96.44 110 PRO A N 1
ATOM 869 C CA . PRO A 1 110 ? -13.329 -7.470 30.203 1.00 96.44 110 PRO A CA 1
ATOM 870 C C . PRO A 1 110 ? -12.810 -8.191 28.955 1.00 96.44 110 PRO A C 1
ATOM 872 O O . PRO A 1 110 ? -12.782 -7.627 27.856 1.00 96.44 110 PRO A O 1
ATOM 875 N N . GLU A 1 111 ? -12.416 -9.451 29.125 1.00 97.06 111 GLU A N 1
ATOM 876 C CA . GLU A 1 111 ? -12.132 -10.336 27.993 1.00 97.06 111 GLU A CA 1
ATOM 877 C C . GLU A 1 111 ? -13.364 -10.516 27.094 1.00 97.06 111 GLU A C 1
ATOM 879 O O . GLU A 1 111 ? -14.499 -10.390 27.558 1.00 97.06 111 GLU A O 1
ATOM 884 N N . ASP A 1 112 ? -13.132 -10.767 25.803 1.00 97.31 112 ASP A N 1
ATOM 885 C CA . ASP A 1 112 ? -14.177 -11.029 24.805 1.00 97.31 112 ASP A CA 1
ATOM 886 C C . ASP A 1 112 ? -15.340 -10.002 24.830 1.00 97.31 112 ASP A C 1
ATOM 888 O O . ASP A 1 112 ? -16.518 -10.341 24.695 1.00 97.31 112 ASP A O 1
ATOM 892 N N . SER A 1 113 ? -15.020 -8.718 25.007 1.00 97.69 113 SER A N 1
ATOM 893 C CA . SER A 1 113 ? -15.994 -7.629 25.157 1.00 97.69 113 SER A CA 1
ATOM 894 C C . SER A 1 113 ? -16.277 -6.851 23.867 1.00 97.69 113 SER A C 1
ATOM 896 O O . SER A 1 113 ? -17.360 -6.268 23.743 1.00 97.69 113 SER A O 1
ATOM 898 N N . TYR A 1 114 ? -15.360 -6.880 22.893 1.00 98.56 114 TYR A N 1
ATOM 899 C CA . TYR A 1 114 ? -15.483 -6.157 21.623 1.00 98.56 114 TYR A CA 1
ATOM 900 C C . TYR A 1 114 ? -15.504 -7.087 20.408 1.00 98.56 114 TYR A C 1
ATOM 902 O O . TYR A 1 114 ? -14.830 -8.118 20.346 1.00 98.56 114 TYR A O 1
ATOM 910 N N . ASN A 1 115 ? -16.278 -6.700 19.395 1.00 98.62 115 ASN A N 1
ATOM 911 C CA . ASN A 1 115 ? -16.275 -7.362 18.091 1.00 98.62 115 ASN A CA 1
ATOM 912 C C . ASN A 1 115 ? -15.163 -6.811 17.201 1.00 98.62 115 ASN A C 1
ATOM 914 O O . ASN A 1 115 ? -14.584 -7.551 16.407 1.00 98.62 115 ASN A O 1
ATOM 918 N N . VAL A 1 116 ? -14.848 -5.524 17.342 1.00 98.75 116 VAL A N 1
ATOM 919 C CA . VAL A 1 116 ? -13.829 -4.860 16.537 1.00 98.75 116 VAL A CA 1
ATOM 920 C C . VAL A 1 116 ? -12.976 -3.966 17.422 1.00 98.75 116 VAL A C 1
ATOM 922 O O . VAL A 1 116 ? -13.505 -3.191 18.215 1.00 98.75 116 VAL A O 1
ATOM 925 N N . VAL A 1 117 ? -11.661 -4.045 17.247 1.00 98.69 117 VAL A N 1
ATOM 926 C CA . VAL A 1 117 ? -10.724 -3.034 17.735 1.00 98.69 117 VAL A CA 1
ATOM 927 C C . VAL A 1 117 ? -10.166 -2.295 16.520 1.00 98.69 117 VAL A C 1
ATOM 929 O O . VAL A 1 117 ? -9.597 -2.923 15.627 1.00 98.69 117 VAL A O 1
ATOM 932 N N . LEU A 1 118 ? -10.364 -0.980 16.469 1.00 98.38 118 LEU A N 1
ATOM 933 C CA . LEU A 1 118 ? -9.888 -0.091 15.414 1.00 98.38 118 LEU A CA 1
ATOM 934 C C . LEU A 1 118 ? -8.674 0.697 15.890 1.00 98.38 118 LEU A C 1
ATOM 936 O O . LEU A 1 118 ? -8.707 1.328 16.944 1.00 98.38 118 LEU A O 1
ATOM 940 N N . ASP A 1 119 ? -7.644 0.717 15.062 1.00 97.44 119 ASP A N 1
ATOM 941 C CA . ASP A 1 119 ? -6.428 1.496 15.254 1.00 97.44 119 ASP A CA 1
ATOM 942 C C . ASP A 1 119 ? -6.160 2.296 13.980 1.00 97.44 119 ASP A C 1
ATOM 944 O O . ASP A 1 119 ? -6.174 1.747 12.879 1.00 97.44 119 ASP A O 1
ATOM 948 N N . LYS A 1 120 ? -5.950 3.606 14.115 1.00 94.38 120 LYS A N 1
ATOM 949 C CA . LYS A 1 120 ? -5.580 4.473 12.996 1.00 94.38 120 LYS A CA 1
ATOM 950 C C . LYS A 1 120 ? -4.333 5.269 13.350 1.00 94.38 120 LYS A C 1
ATOM 952 O O . LYS A 1 120 ? -4.427 6.352 13.919 1.00 94.38 120 LYS A O 1
ATOM 957 N N . GLY A 1 121 ? -3.179 4.707 13.002 1.00 91.06 121 GLY A N 1
ATOM 958 C CA . GLY A 1 121 ? -1.860 5.292 13.239 1.00 91.06 121 GLY A CA 1
ATOM 959 C C . GLY A 1 121 ? -1.336 5.244 14.670 1.00 91.06 121 GLY A C 1
ATOM 960 O O . GLY A 1 121 ? -0.254 5.771 14.915 1.00 91.06 121 GLY A O 1
ATOM 961 N N . THR A 1 122 ? -2.022 4.576 15.602 1.00 93.81 122 THR A N 1
ATOM 962 C CA . THR A 1 122 ? -1.492 4.371 16.961 1.00 93.81 122 THR A CA 1
ATOM 963 C C . THR A 1 122 ? -0.348 3.368 16.933 1.00 93.81 122 THR A C 1
ATOM 965 O O . THR A 1 122 ? 0.711 3.630 17.502 1.00 93.81 122 THR A O 1
ATOM 968 N N . LEU A 1 123 ? -0.510 2.256 16.205 1.00 94.56 123 LEU A N 1
ATOM 969 C CA . LEU A 1 123 ? 0.578 1.300 15.990 1.00 94.56 123 LEU A CA 1
ATOM 970 C C . LEU A 1 123 ? 1.802 1.959 15.330 1.00 94.56 123 LEU A C 1
ATOM 972 O O . LEU A 1 123 ? 2.928 1.718 15.761 1.00 94.56 123 LEU A O 1
ATOM 976 N N . ASP A 1 124 ? 1.586 2.813 14.325 1.00 90.81 124 ASP A N 1
ATOM 977 C CA . ASP A 1 124 ? 2.665 3.545 13.649 1.00 90.81 124 ASP A CA 1
ATOM 978 C C . ASP A 1 124 ? 3.368 4.527 14.604 1.00 90.81 124 ASP A C 1
ATOM 980 O O . ASP A 1 124 ? 4.594 4.633 14.593 1.00 90.81 124 ASP A O 1
ATOM 984 N N . ALA A 1 125 ? 2.617 5.201 15.483 1.00 88.56 125 ALA A N 1
ATOM 985 C CA . ALA A 1 125 ? 3.175 6.101 16.493 1.00 88.56 125 ALA A CA 1
ATOM 986 C C . ALA A 1 125 ? 4.016 5.366 17.551 1.00 88.56 125 ALA A C 1
ATOM 988 O O . ALA A 1 125 ? 5.028 5.897 18.012 1.00 88.56 125 ALA A O 1
ATOM 989 N N . LEU A 1 126 ? 3.632 4.135 17.913 1.00 88.44 126 LEU A N 1
ATOM 990 C CA . LEU A 1 126 ? 4.417 3.276 18.804 1.00 88.44 126 LEU A CA 1
ATOM 991 C C . LEU A 1 126 ? 5.669 2.716 18.115 1.00 88.44 126 LEU A C 1
ATOM 993 O O . LEU A 1 126 ? 6.680 2.505 18.781 1.00 88.44 126 LEU A O 1
ATOM 997 N N . LEU A 1 127 ? 5.638 2.531 16.792 1.00 87.81 127 LEU A N 1
ATOM 998 C CA . LEU A 1 127 ? 6.739 2.012 15.975 1.00 87.81 127 LEU A CA 1
ATOM 999 C C . LEU A 1 127 ? 7.259 3.063 14.978 1.00 87.81 127 LEU A C 1
ATOM 1001 O O . LEU A 1 127 ? 7.212 2.835 13.769 1.00 87.81 127 LEU A O 1
ATOM 1005 N N . PRO A 1 128 ? 7.811 4.204 15.419 1.00 78.88 128 PRO A N 1
ATOM 1006 C CA . PRO A 1 128 ? 8.156 5.272 14.488 1.00 78.88 128 PRO A CA 1
ATOM 1007 C C . PRO A 1 128 ? 9.481 5.027 13.740 1.00 78.88 128 PRO A C 1
ATOM 1009 O O . PRO A 1 128 ? 9.806 5.749 12.798 1.00 78.88 128 PRO A O 1
ATOM 1012 N N . SER A 1 129 ? 10.288 4.046 14.165 1.00 75.81 129 SER A N 1
ATOM 1013 C CA . SER A 1 129 ? 11.531 3.655 13.489 1.00 75.81 129 SER A CA 1
ATOM 1014 C C . SER A 1 129 ? 11.953 2.225 13.835 1.00 75.81 129 SER A C 1
ATOM 1016 O O . SER A 1 129 ? 11.474 1.660 14.816 1.00 75.81 129 SER A O 1
ATOM 1018 N N . GLU A 1 130 ? 12.912 1.686 13.080 1.00 67.50 130 GLU A N 1
ATOM 1019 C CA . GLU A 1 130 ? 13.521 0.364 13.299 1.00 67.50 130 GLU A CA 1
ATOM 1020 C C . GLU A 1 130 ? 14.351 0.243 14.591 1.00 67.50 130 GLU A C 1
ATOM 1022 O O . GLU A 1 130 ? 14.621 -0.870 15.038 1.00 67.50 130 GLU A O 1
ATOM 1027 N N . LYS A 1 131 ? 14.782 1.359 15.200 1.00 58.06 131 LYS A N 1
ATOM 1028 C CA . LYS A 1 131 ? 15.666 1.330 16.377 1.00 58.06 131 LYS A CA 1
ATOM 1029 C C . LYS A 1 131 ? 14.888 1.036 17.669 1.00 58.06 131 LYS A C 1
ATOM 1031 O O . LYS A 1 131 ? 13.824 1.597 17.915 1.00 58.06 131 LYS A O 1
ATOM 1036 N N . GLU A 1 132 ? 15.460 0.129 18.462 1.00 55.00 132 GLU A N 1
ATOM 1037 C CA . GLU A 1 132 ? 14.861 -0.647 19.557 1.00 55.00 132 GLU A CA 1
ATOM 1038 C C . GLU A 1 132 ? 14.173 0.147 20.687 1.00 55.00 132 GLU A C 1
ATOM 1040 O O . GLU A 1 132 ? 14.534 1.276 21.015 1.00 55.00 132 GLU A O 1
ATOM 1045 N N . GLY A 1 133 ? 13.194 -0.513 21.327 1.00 52.88 133 GLY A N 1
ATOM 1046 C CA . GLY A 1 133 ? 12.532 -0.081 22.569 1.00 52.88 133 GLY A CA 1
ATOM 1047 C C . GLY A 1 133 ? 10.997 -0.093 22.532 1.00 52.88 133 GLY A C 1
ATOM 1048 O O . GLY A 1 133 ? 10.361 0.055 23.568 1.00 52.88 133 GLY A O 1
ATOM 1049 N N . ALA A 1 134 ? 10.387 -0.256 21.357 1.00 59.94 134 ALA A N 1
ATOM 1050 C CA . ALA A 1 134 ? 8.928 -0.277 21.184 1.00 59.94 134 ALA A CA 1
ATOM 1051 C C . ALA A 1 134 ? 8.317 -1.689 21.167 1.00 59.94 134 ALA A C 1
ATOM 1053 O O . ALA A 1 134 ? 7.097 -1.842 21.197 1.00 59.94 134 ALA A O 1
ATOM 1054 N N . ALA A 1 135 ? 9.153 -2.733 21.126 1.00 71.69 135 ALA A N 1
ATOM 1055 C CA . ALA A 1 135 ? 8.675 -4.105 21.035 1.00 71.69 135 ALA A CA 1
ATOM 1056 C C . ALA A 1 135 ? 7.808 -4.475 22.246 1.00 71.69 135 ALA A C 1
ATOM 1058 O O . ALA A 1 135 ? 6.705 -4.960 22.057 1.00 71.69 135 ALA A O 1
ATOM 1059 N N . GLU A 1 136 ? 8.242 -4.205 23.480 1.00 84.75 136 GLU A N 1
ATOM 1060 C CA . GLU A 1 136 ? 7.493 -4.643 24.667 1.00 84.75 136 GLU A CA 1
ATOM 1061 C C . GLU A 1 136 ? 6.126 -3.951 24.803 1.00 84.75 136 GLU A C 1
ATOM 1063 O O . GLU A 1 136 ? 5.128 -4.614 25.079 1.00 84.75 136 GLU A O 1
ATOM 1068 N N . GLU A 1 137 ? 6.057 -2.640 24.561 1.00 88.94 137 GLU A N 1
ATOM 1069 C CA . GLU A 1 137 ? 4.800 -1.881 24.592 1.00 88.94 137 GLU A CA 1
ATOM 1070 C C . GLU A 1 137 ? 3.830 -2.390 23.525 1.00 88.94 137 GLU A C 1
ATOM 1072 O O . GLU A 1 137 ? 2.684 -2.703 23.830 1.00 88.94 137 GLU A O 1
ATOM 1077 N N . VAL A 1 138 ? 4.291 -2.581 22.288 1.00 92.81 138 VAL A N 1
ATOM 1078 C CA . VAL A 1 138 ? 3.441 -3.112 21.214 1.00 92.81 138 VAL A CA 1
ATOM 1079 C C . VAL A 1 138 ? 2.987 -4.543 21.509 1.00 92.81 138 VAL A C 1
ATOM 1081 O O . VAL A 1 138 ? 1.841 -4.888 21.238 1.00 92.81 138 VAL A O 1
ATOM 1084 N N . GLN A 1 139 ? 3.834 -5.375 22.122 1.00 92.38 139 GLN A N 1
ATOM 1085 C CA . GLN A 1 139 ? 3.452 -6.728 22.545 1.00 92.38 139 GLN A CA 1
ATOM 1086 C C . GLN A 1 139 ? 2.371 -6.696 23.635 1.00 92.38 139 GLN A C 1
ATOM 1088 O O . GLN A 1 139 ? 1.434 -7.492 23.572 1.00 92.38 139 GLN A O 1
ATOM 1093 N N . LYS A 1 140 ? 2.465 -5.766 24.600 1.00 94.31 140 LYS A N 1
ATOM 1094 C CA . LYS A 1 140 ? 1.426 -5.536 25.620 1.00 94.31 140 LYS A CA 1
ATOM 1095 C C . LYS A 1 140 ? 0.127 -5.044 24.989 1.00 94.31 140 LYS A C 1
ATOM 1097 O O . LYS A 1 140 ? -0.925 -5.609 25.269 1.00 94.31 140 LYS A O 1
ATOM 1102 N N . MET A 1 141 ? 0.210 -4.072 24.078 1.00 96.69 141 MET A N 1
ATOM 1103 C CA . MET A 1 141 ? -0.944 -3.585 23.321 1.00 96.69 141 MET A CA 1
ATOM 1104 C C . MET A 1 141 ? -1.635 -4.730 22.582 1.00 96.69 141 MET A C 1
ATOM 1106 O O . MET A 1 141 ? -2.836 -4.931 22.724 1.00 96.69 141 MET A O 1
ATOM 1110 N N . PHE A 1 142 ? -0.880 -5.524 21.819 1.00 96.94 142 PHE A N 1
ATOM 1111 C CA . PHE A 1 142 ? -1.447 -6.644 21.081 1.00 96.94 142 PHE A CA 1
ATOM 1112 C C . PHE A 1 142 ? -2.034 -7.718 22.003 1.00 96.94 142 PHE A C 1
ATOM 1114 O O . PHE A 1 142 ? -3.067 -8.290 21.656 1.00 96.94 142 PHE A O 1
ATOM 1121 N N . ALA A 1 143 ? -1.440 -7.966 23.175 1.00 96.38 143 ALA A N 1
ATOM 1122 C CA . ALA A 1 143 ? -1.991 -8.897 24.159 1.00 96.38 143 ALA A CA 1
ATOM 1123 C C . ALA A 1 143 ? -3.354 -8.421 24.682 1.00 96.38 143 ALA A C 1
ATOM 1125 O O . ALA A 1 143 ? -4.306 -9.202 24.706 1.00 96.38 143 ALA A O 1
ATOM 1126 N N . GLU A 1 144 ? -3.475 -7.134 25.007 1.00 97.94 144 GLU A N 1
ATOM 1127 C CA . GLU A 1 144 ? -4.737 -6.535 25.439 1.00 97.94 144 GLU A CA 1
ATOM 1128 C C . GLU A 1 144 ? -5.791 -6.553 24.330 1.00 97.94 144 GLU A C 1
ATOM 1130 O O . GLU A 1 144 ? -6.926 -6.967 24.569 1.00 97.94 144 GLU A O 1
ATOM 1135 N N . VAL A 1 145 ? -5.411 -6.220 23.093 1.00 97.94 145 VAL A N 1
ATOM 1136 C CA . VAL A 1 145 ? -6.286 -6.343 21.917 1.00 97.94 145 VAL A CA 1
ATOM 1137 C C . VAL A 1 145 ? -6.782 -7.784 21.750 1.00 97.94 145 VAL A C 1
ATOM 1139 O O . VAL A 1 145 ? -7.978 -8.010 21.566 1.00 97.94 145 VAL A O 1
ATOM 1142 N N . CYS A 1 146 ? -5.895 -8.777 21.859 1.00 96.75 146 CYS A N 1
ATOM 1143 C CA . CYS A 1 146 ? -6.271 -10.189 21.764 1.00 96.75 146 CYS A CA 1
ATOM 1144 C C . CYS A 1 146 ? -7.230 -10.617 22.880 1.00 96.75 146 CYS A C 1
ATOM 1146 O O . CYS A 1 146 ? -8.146 -11.408 22.628 1.00 96.75 146 CYS A O 1
ATOM 1148 N N . ARG A 1 147 ? -7.021 -10.111 24.101 1.00 97.25 147 ARG A N 1
ATOM 1149 C CA . ARG A 1 147 ? -7.837 -10.424 25.276 1.00 97.25 147 ARG A CA 1
ATOM 1150 C C . ARG A 1 147 ? -9.253 -9.873 25.139 1.00 97.25 147 ARG A C 1
ATOM 1152 O O . ARG A 1 147 ? -10.208 -10.604 25.381 1.00 97.25 147 ARG A O 1
ATOM 1159 N N . VAL A 1 148 ? -9.407 -8.613 24.732 1.00 98.19 148 VAL A N 1
ATOM 1160 C CA . VAL A 1 148 ? -10.730 -7.966 24.660 1.00 98.19 148 VAL A CA 1
ATOM 1161 C C . VAL A 1 148 ? -11.532 -8.346 23.412 1.00 98.19 148 VAL A C 1
ATOM 1163 O O . VAL A 1 148 ? -12.749 -8.168 23.394 1.00 98.19 148 VAL A O 1
ATOM 1166 N N . LEU A 1 149 ? -10.889 -8.862 22.361 1.00 98.19 149 LEU A N 1
ATOM 1167 C CA . LEU A 1 149 ? -11.576 -9.298 21.145 1.00 98.19 149 LEU A CA 1
ATOM 1168 C C . LEU A 1 149 ? -12.344 -10.602 21.350 1.00 98.19 149 LEU A C 1
ATOM 1170 O O . LEU A 1 149 ? -11.759 -11.615 21.706 1.00 98.19 149 LEU A O 1
ATOM 1174 N N . THR A 1 150 ? -13.622 -10.609 20.985 1.00 97.75 150 THR A N 1
ATOM 1175 C CA . THR A 1 150 ? -14.438 -11.826 20.851 1.00 97.75 150 THR A CA 1
ATOM 1176 C C . THR A 1 150 ? -13.906 -12.774 19.769 1.00 97.75 150 THR A C 1
ATOM 1178 O O . THR A 1 150 ? -13.215 -12.370 18.829 1.00 97.75 150 THR A O 1
ATOM 1181 N N . PHE A 1 151 ? -14.287 -14.053 19.832 1.00 96.50 151 PHE A N 1
ATOM 1182 C CA . PHE A 1 151 ? -14.089 -14.970 18.705 1.00 96.50 151 PHE A CA 1
ATOM 1183 C C . PHE A 1 151 ? -14.865 -14.507 17.464 1.00 96.50 151 PHE A C 1
ATOM 1185 O O . PHE A 1 151 ? -16.043 -14.164 17.534 1.00 96.50 151 PHE A O 1
ATOM 1192 N N . GLY A 1 152 ? -14.201 -14.521 16.310 1.00 95.94 152 GLY A N 1
ATOM 1193 C CA . GLY A 1 152 ? -14.688 -13.919 15.068 1.00 95.94 152 GLY A CA 1
ATOM 1194 C C . GLY A 1 152 ? -14.505 -12.39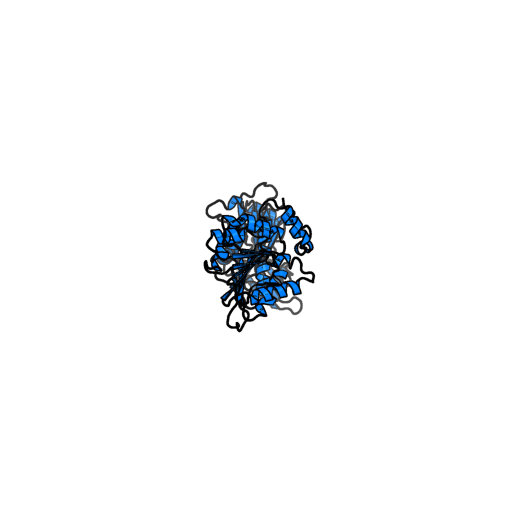8 15.007 1.00 95.94 152 GLY A C 1
ATOM 1195 O O . GLY A 1 152 ? -14.801 -11.803 13.967 1.00 95.94 152 GLY A O 1
ATOM 1196 N N . GLY A 1 153 ? -14.022 -11.784 16.092 1.00 97.75 153 GLY A N 1
ATOM 1197 C CA . GLY A 1 153 ? -13.695 -10.371 16.161 1.00 97.75 153 GLY A CA 1
ATOM 1198 C C . GLY A 1 153 ? -12.419 -10.019 15.398 1.00 97.75 153 GLY A C 1
ATOM 1199 O O . GLY A 1 153 ? -11.618 -10.892 15.047 1.00 97.75 153 GLY A O 1
ATOM 1200 N N . ARG A 1 154 ? -12.245 -8.728 15.101 1.00 97.94 154 ARG A N 1
ATOM 1201 C CA . ARG A 1 154 ? -11.177 -8.224 14.226 1.00 97.94 154 ARG A CA 1
ATOM 1202 C C . ARG A 1 154 ? -10.409 -7.088 14.880 1.00 97.94 154 ARG A C 1
ATOM 1204 O O . ARG A 1 154 ? -11.010 -6.106 15.303 1.00 97.94 154 ARG A O 1
ATOM 1211 N N . TYR A 1 155 ? -9.088 -7.190 14.877 1.00 98.50 155 TYR A N 1
ATOM 1212 C CA . TYR A 1 155 ? -8.222 -6.026 15.009 1.00 98.50 155 TYR A CA 1
ATOM 1213 C C . TYR A 1 155 ? -7.967 -5.463 13.613 1.00 98.50 155 TYR A C 1
ATOM 1215 O O . TYR A 1 155 ? -7.528 -6.207 12.735 1.00 98.50 155 TYR A O 1
ATOM 1223 N N . ILE A 1 156 ? -8.292 -4.192 13.392 1.00 98.44 156 ILE A N 1
ATOM 1224 C CA . ILE A 1 156 ? -8.155 -3.523 12.096 1.00 98.44 156 ILE A CA 1
ATOM 1225 C C . ILE A 1 156 ? -7.286 -2.284 12.289 1.00 98.44 156 ILE A C 1
ATOM 1227 O O . ILE A 1 156 ? -7.667 -1.367 13.017 1.00 98.44 156 ILE A O 1
ATOM 1231 N N . VAL A 1 157 ? -6.145 -2.255 11.606 1.00 97.88 157 VAL A N 1
ATOM 1232 C CA . VAL A 1 157 ? -5.173 -1.162 11.666 1.00 97.88 157 VAL A CA 1
ATOM 1233 C C . VAL A 1 157 ? -5.139 -0.429 10.335 1.00 97.88 157 VAL A C 1
ATOM 1235 O O . VAL A 1 157 ? -4.810 -1.029 9.315 1.00 97.88 157 VAL A O 1
ATOM 1238 N N . VAL A 1 158 ? -5.440 0.865 10.342 1.00 95.06 158 VAL A N 1
ATOM 1239 C CA . VAL A 1 158 ? -5.159 1.780 9.232 1.00 95.06 158 VAL A CA 1
ATOM 1240 C C . VAL A 1 158 ? -3.724 2.278 9.405 1.00 95.06 158 VAL A C 1
ATOM 1242 O O . VAL A 1 158 ? -3.440 3.004 10.358 1.00 95.06 158 VAL A O 1
ATOM 1245 N N . SER A 1 159 ? -2.827 1.880 8.504 1.00 93.38 159 SER A N 1
ATOM 1246 C CA . SER A 1 159 ? -1.387 2.157 8.608 1.00 93.38 159 SER A CA 1
ATOM 1247 C C . SER A 1 159 ? -0.756 2.367 7.231 1.00 93.38 159 SER A C 1
ATOM 1249 O O . SER A 1 159 ? -1.268 1.886 6.219 1.00 93.38 159 SER A O 1
ATOM 1251 N N . LEU A 1 160 ? 0.393 3.051 7.174 1.00 90.56 160 LEU A N 1
ATOM 1252 C CA . LEU A 1 160 ? 1.240 3.060 5.971 1.00 90.56 160 LEU A CA 1
ATOM 1253 C C . LEU A 1 160 ? 1.927 1.712 5.721 1.00 90.56 160 LEU A C 1
ATOM 1255 O O . LEU A 1 160 ? 2.501 1.524 4.652 1.00 90.56 160 LEU A O 1
ATOM 1259 N N . ALA A 1 161 ? 1.868 0.791 6.687 1.00 93.38 161 ALA A N 1
ATOM 1260 C CA . ALA A 1 161 ? 2.464 -0.538 6.655 1.00 93.38 161 ALA A CA 1
ATOM 1261 C C . ALA A 1 161 ? 3.951 -0.503 6.277 1.00 93.38 161 ALA A C 1
ATOM 1263 O O . ALA A 1 161 ? 4.409 -1.287 5.445 1.00 93.38 161 ALA A O 1
ATOM 1264 N N . GLN A 1 162 ? 4.710 0.434 6.861 1.00 90.50 162 GLN A N 1
ATOM 1265 C CA . GLN A 1 162 ? 6.167 0.443 6.714 1.00 90.50 162 GLN A CA 1
ATOM 1266 C C . GLN A 1 162 ? 6.732 -0.922 7.122 1.00 90.50 162 GLN A C 1
ATOM 1268 O O . GLN A 1 162 ? 6.169 -1.594 7.989 1.00 90.50 162 GLN A O 1
ATOM 1273 N N . GLU A 1 163 ? 7.830 -1.337 6.491 1.00 92.25 163 GLU A N 1
ATOM 1274 C CA . GLU A 1 163 ? 8.343 -2.705 6.602 1.00 92.25 163 GLU A CA 1
ATOM 1275 C C . GLU A 1 163 ? 8.485 -3.177 8.058 1.00 92.25 163 GLU A C 1
ATOM 1277 O O . GLU A 1 163 ? 8.035 -4.271 8.398 1.00 92.25 163 GLU A O 1
ATOM 1282 N N . HIS A 1 164 ? 9.026 -2.342 8.947 1.00 90.44 164 HIS A N 1
ATOM 1283 C CA . HIS A 1 164 ? 9.187 -2.681 10.362 1.00 90.44 164 HIS A CA 1
ATOM 1284 C C . HIS A 1 164 ? 7.852 -2.823 11.106 1.00 90.44 164 HIS A C 1
ATOM 1286 O O . HIS A 1 164 ? 7.699 -3.751 11.901 1.00 90.44 164 HIS A O 1
ATOM 1292 N N . VAL A 1 165 ? 6.863 -1.971 10.814 1.00 92.94 165 VAL A N 1
ATOM 1293 C CA . VAL A 1 165 ? 5.500 -2.073 11.370 1.00 92.94 165 VAL A CA 1
ATOM 1294 C C . VAL A 1 165 ? 4.859 -3.387 10.940 1.00 92.94 165 VAL A C 1
ATOM 1296 O O . VAL A 1 165 ? 4.356 -4.150 11.770 1.00 92.94 165 VAL A O 1
ATOM 1299 N N . LEU A 1 166 ? 4.935 -3.687 9.643 1.00 94.69 166 LEU A N 1
ATOM 1300 C CA . LEU A 1 166 ? 4.377 -4.902 9.068 1.00 94.69 166 LEU A CA 1
ATOM 1301 C C . LEU A 1 166 ? 5.061 -6.156 9.632 1.00 94.69 166 LEU A C 1
ATOM 1303 O O . LEU A 1 166 ? 4.381 -7.112 10.006 1.00 94.69 166 LEU A O 1
ATOM 1307 N N . ARG A 1 167 ? 6.393 -6.141 9.769 1.00 94.06 167 ARG A N 1
ATOM 1308 C CA . ARG A 1 167 ? 7.172 -7.230 10.377 1.00 94.06 167 ARG A CA 1
ATOM 1309 C C . ARG A 1 167 ? 6.739 -7.509 11.814 1.00 94.06 167 ARG A C 1
ATOM 1311 O O . ARG A 1 167 ? 6.569 -8.680 12.164 1.00 94.06 167 ARG A O 1
ATOM 1318 N N . VAL A 1 168 ? 6.541 -6.474 12.633 1.00 93.50 168 VAL A N 1
ATOM 1319 C CA . VAL A 1 168 ? 6.094 -6.620 14.030 1.00 93.50 168 VAL A CA 1
ATOM 1320 C C . VAL A 1 168 ? 4.664 -7.164 14.096 1.00 93.50 168 VAL A C 1
ATOM 1322 O O . VAL A 1 168 ? 4.419 -8.128 14.824 1.00 93.50 168 VAL A O 1
ATOM 1325 N N . PHE A 1 169 ? 3.747 -6.616 13.292 1.00 95.31 169 PHE A N 1
ATOM 1326 C CA . PHE A 1 169 ? 2.359 -7.075 13.209 1.00 95.31 169 PHE A CA 1
ATOM 1327 C C . PHE A 1 169 ? 2.270 -8.558 12.810 1.00 95.31 169 PHE A C 1
ATOM 1329 O O . PHE A 1 169 ? 1.696 -9.370 13.539 1.00 95.31 169 PHE A O 1
ATOM 1336 N N . LEU A 1 170 ? 2.896 -8.943 11.691 1.00 95.06 170 LEU A N 1
ATOM 1337 C CA . LEU A 1 170 ? 2.875 -10.323 11.198 1.00 95.06 170 LEU A CA 1
ATOM 1338 C C . LEU A 1 170 ? 3.541 -11.283 12.185 1.00 95.06 170 LEU A C 1
ATOM 1340 O O . LEU A 1 170 ? 2.997 -12.347 12.466 1.00 95.06 170 LEU A O 1
ATOM 1344 N N . SER A 1 171 ? 4.694 -10.914 12.750 1.00 92.94 171 SER A N 1
ATOM 1345 C CA . SER A 1 171 ? 5.417 -11.793 13.678 1.00 92.94 171 SER A CA 1
ATOM 1346 C C . SER A 1 171 ? 4.623 -12.078 14.953 1.00 92.94 171 SER A C 1
ATOM 1348 O O . SER A 1 171 ? 4.718 -13.182 15.486 1.00 92.94 171 SER A O 1
ATOM 1350 N N . TYR A 1 172 ? 3.818 -11.123 15.428 1.00 93.50 172 TYR A N 1
ATOM 1351 C CA . TYR A 1 172 ? 2.938 -11.343 16.571 1.00 93.50 172 TYR A CA 1
ATOM 1352 C C . TYR A 1 172 ? 1.740 -12.227 16.220 1.00 93.50 172 TYR A C 1
ATOM 1354 O O . TYR A 1 172 ? 1.524 -13.273 16.835 1.00 93.50 172 TYR A O 1
ATOM 1362 N N . PHE A 1 173 ? 0.950 -11.818 15.224 1.00 93.88 173 PHE A N 1
ATOM 1363 C CA . PHE A 1 173 ? -0.329 -12.465 14.943 1.00 93.88 173 PHE A CA 1
ATOM 1364 C C . PHE A 1 173 ? -0.176 -13.826 14.261 1.00 93.88 173 PHE A C 1
ATOM 1366 O O . PHE A 1 173 ? -1.004 -14.692 14.501 1.00 93.88 173 PHE A O 1
ATOM 1373 N N . LEU A 1 174 ? 0.896 -14.079 13.501 1.00 91.31 174 LEU A N 1
ATOM 1374 C CA . LEU A 1 174 ? 1.154 -15.412 12.934 1.00 91.31 174 LEU A CA 1
ATOM 1375 C C . LEU A 1 174 ? 1.689 -16.408 13.967 1.00 91.31 174 LEU A C 1
ATOM 1377 O O . LEU A 1 174 ? 1.460 -17.607 13.831 1.00 91.31 174 LEU A O 1
ATOM 1381 N N . LYS A 1 175 ? 2.391 -15.934 15.007 1.00 88.69 175 LYS A N 1
ATOM 1382 C CA . LYS A 1 175 ? 2.814 -16.790 16.127 1.00 88.69 175 LYS A CA 1
ATOM 1383 C C . LYS A 1 175 ? 1.603 -17.278 16.928 1.00 88.69 175 LYS A C 1
ATOM 1385 O O . LYS A 1 175 ? 1.602 -18.398 17.432 1.00 88.69 175 LYS A O 1
ATOM 1390 N N . ASN A 1 176 ? 0.567 -16.448 17.015 1.00 81.12 176 ASN A N 1
ATOM 1391 C CA . ASN A 1 176 ? -0.717 -16.809 17.592 1.00 81.12 176 ASN A CA 1
ATOM 1392 C C . ASN A 1 176 ? -1.575 -17.532 16.543 1.00 81.12 176 ASN A C 1
ATOM 1394 O O . ASN A 1 176 ? -2.347 -16.908 15.822 1.00 81.12 176 ASN A O 1
ATOM 1398 N N . VAL A 1 177 ? -1.491 -18.865 16.498 1.00 78.88 177 VAL A N 1
ATOM 1399 C CA . VAL A 1 177 ? -2.184 -19.738 15.520 1.00 78.88 177 VAL A CA 1
ATOM 1400 C C . VAL A 1 177 ? -3.713 -19.579 15.454 1.00 78.88 177 VAL A C 1
ATOM 1402 O O . VAL A 1 177 ? -4.362 -20.158 14.592 1.00 78.88 177 VAL A O 1
ATOM 1405 N N . ASN A 1 178 ? -4.310 -18.782 16.336 1.00 91.69 178 ASN A N 1
ATOM 1406 C CA . ASN A 1 178 ? -5.722 -18.424 16.355 1.00 91.69 178 ASN A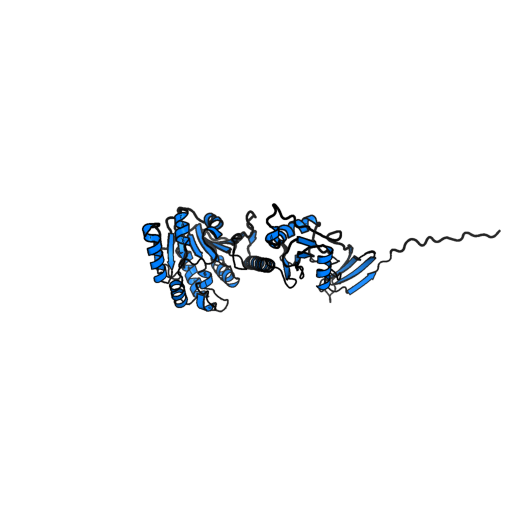 CA 1
ATOM 1407 C C . ASN A 1 178 ? -6.049 -17.161 15.543 1.00 91.69 178 ASN A C 1
ATOM 1409 O O . ASN A 1 178 ? -7.133 -16.617 15.726 1.00 91.69 178 ASN A O 1
ATOM 1413 N N . PHE A 1 179 ? -5.167 -16.665 14.672 1.00 93.69 179 PHE A N 1
ATOM 1414 C CA . PHE A 1 179 ? -5.458 -15.493 13.845 1.00 93.69 179 PHE A CA 1
ATOM 1415 C C . PHE A 1 179 ? -5.331 -15.763 12.350 1.00 93.69 179 PHE A C 1
ATOM 1417 O O . PHE A 1 179 ? -4.370 -16.363 11.876 1.00 93.69 179 PHE A O 1
ATOM 1424 N N . MET A 1 180 ? -6.308 -15.253 11.601 1.00 93.75 180 MET A N 1
ATOM 1425 C CA . MET A 1 180 ? -6.240 -15.124 10.148 1.00 93.75 180 MET A CA 1
ATOM 1426 C C . MET A 1 180 ? -5.902 -13.681 9.790 1.00 93.75 180 MET A C 1
ATOM 1428 O O . MET A 1 180 ? -6.564 -12.761 10.281 1.00 93.75 180 MET A O 1
ATOM 1432 N N . ILE A 1 181 ? -4.912 -13.487 8.919 1.00 96.12 181 ILE A N 1
ATOM 1433 C CA . ILE A 1 181 ? -4.448 -12.155 8.532 1.00 96.12 181 ILE A CA 1
ATOM 1434 C C . ILE A 1 181 ? -4.927 -11.808 7.124 1.00 96.12 181 ILE A C 1
ATOM 1436 O O . ILE A 1 181 ? -4.828 -12.606 6.194 1.00 96.12 181 ILE A O 1
ATOM 1440 N N . ARG A 1 182 ? -5.412 -10.580 6.958 1.00 96.12 182 ARG A N 1
ATOM 1441 C CA . ARG A 1 182 ? -5.731 -9.992 5.661 1.00 96.12 182 ARG A CA 1
ATOM 1442 C C . ARG A 1 182 ? -5.149 -8.589 5.580 1.00 96.12 182 ARG A C 1
ATOM 1444 O O . ARG A 1 182 ? -5.220 -7.842 6.548 1.00 96.12 182 ARG A O 1
ATOM 1451 N N . ILE A 1 183 ? -4.590 -8.236 4.431 1.00 96.56 183 ILE A N 1
ATOM 1452 C CA . ILE A 1 183 ? -4.063 -6.903 4.150 1.00 96.56 183 ILE A CA 1
ATOM 1453 C C . ILE A 1 183 ? -4.769 -6.378 2.908 1.00 96.56 183 ILE A C 1
ATOM 1455 O O . ILE A 1 183 ? -4.640 -6.942 1.821 1.00 96.56 183 ILE A O 1
ATOM 1459 N N . GLU A 1 184 ? -5.525 -5.298 3.070 1.00 94.06 184 GLU A N 1
ATOM 1460 C CA . GLU A 1 184 ? -6.239 -4.652 1.970 1.00 94.06 184 GLU A CA 1
ATOM 1461 C C . GLU A 1 184 ? -5.691 -3.246 1.744 1.00 94.06 184 GLU A C 1
ATOM 1463 O O . GLU A 1 184 ? -5.597 -2.441 2.668 1.00 94.06 184 GLU A O 1
ATOM 1468 N N . LYS A 1 185 ? -5.310 -2.946 0.502 1.00 91.56 185 LYS A N 1
ATOM 1469 C CA . LYS A 1 185 ? -4.852 -1.615 0.115 1.00 91.56 185 LYS A CA 1
ATOM 1470 C C . LYS A 1 185 ? -6.039 -0.656 0.096 1.00 91.56 185 LYS A C 1
ATOM 1472 O O . LYS A 1 185 ? -7.060 -0.936 -0.535 1.00 91.56 185 LYS A O 1
ATOM 1477 N N . ILE A 1 186 ? -5.877 0.513 0.708 1.00 87.69 186 ILE A N 1
ATOM 1478 C CA . ILE A 1 186 ? -6.873 1.578 0.618 1.00 87.69 186 ILE A CA 1
ATOM 1479 C C . ILE A 1 186 ? -6.773 2.216 -0.775 1.00 87.69 186 ILE A C 1
ATOM 1481 O O . ILE A 1 186 ? -5.697 2.612 -1.227 1.00 87.69 186 ILE A O 1
ATOM 1485 N N . SER A 1 187 ? -7.893 2.231 -1.501 1.00 70.44 187 SER A N 1
ATOM 1486 C CA . SER A 1 187 ? -7.960 2.725 -2.886 1.00 70.44 187 SER A CA 1
ATOM 1487 C C . SER A 1 187 ? -7.729 4.240 -2.938 1.00 70.44 187 SER A C 1
ATOM 1489 O O . SER A 1 187 ? -8.152 4.931 -2.023 1.00 70.44 187 SER A O 1
ATOM 1491 N N . ASP A 1 188 ? -7.070 4.742 -3.992 1.00 59.78 188 ASP A N 1
ATOM 1492 C CA . ASP A 1 188 ? -6.654 6.148 -4.185 1.00 59.78 188 ASP A CA 1
ATOM 1493 C C . ASP A 1 188 ? -7.713 7.188 -3.772 1.00 59.78 188 ASP A C 1
ATOM 1495 O O . ASP A 1 188 ? -8.718 7.369 -4.460 1.00 59.78 188 ASP A O 1
ATOM 1499 N N . VAL A 1 189 ? -7.435 7.948 -2.709 1.00 51.25 189 VAL A N 1
ATOM 1500 C CA . VAL A 1 189 ? -8.229 9.126 -2.326 1.00 51.25 189 VAL A CA 1
ATOM 1501 C C . VAL A 1 189 ? -7.299 10.313 -2.151 1.00 51.25 189 VAL A C 1
ATOM 1503 O O . VAL A 1 189 ? -6.767 10.504 -1.075 1.00 51.25 189 VAL A O 1
ATOM 1506 N N . SER A 1 190 ? -7.050 11.073 -3.223 1.00 49.62 190 SER A N 1
ATOM 1507 C CA . SER A 1 190 ? -6.447 12.425 -3.187 1.00 49.62 190 SER A CA 1
ATOM 1508 C C . SER A 1 190 ? -5.381 12.667 -2.100 1.00 49.62 190 SER A C 1
ATOM 1510 O O . SER A 1 190 ? -5.394 13.698 -1.427 1.00 49.62 190 SER A O 1
ATOM 1512 N N . TRP A 1 191 ? -4.478 11.708 -1.892 1.00 54.16 191 TRP A N 1
ATOM 1513 C CA . TRP A 1 191 ? -3.495 11.775 -0.822 1.00 54.16 191 TRP A CA 1
ATOM 1514 C C . TRP A 1 191 ? -2.343 12.679 -1.251 1.00 54.16 191 TRP A C 1
ATOM 1516 O O . TRP A 1 191 ? -1.820 12.566 -2.359 1.00 54.16 191 TRP A O 1
ATOM 1526 N N . SER A 1 192 ? -1.911 13.562 -0.353 1.00 52.53 192 SER A N 1
ATOM 1527 C CA . SER A 1 192 ? -0.662 14.321 -0.489 1.00 52.53 192 SER A CA 1
ATOM 1528 C C . SER A 1 192 ? 0.587 13.454 -0.267 1.00 52.53 192 SER A C 1
ATOM 1530 O O . SER A 1 192 ? 1.696 13.902 -0.558 1.00 52.53 192 SER A O 1
ATOM 1532 N N . PHE A 1 193 ? 0.426 12.221 0.232 1.00 60.97 193 PHE A N 1
ATOM 1533 C CA . PHE A 1 193 ? 1.520 11.294 0.515 1.00 60.97 193 PHE A CA 1
ATOM 1534 C C . PHE A 1 193 ? 1.869 10.418 -0.693 1.00 60.97 193 PHE A C 1
ATOM 1536 O O . PHE A 1 193 ? 1.010 9.968 -1.444 1.00 60.97 193 PHE A O 1
ATOM 1543 N N . ALA A 1 194 ? 3.163 10.141 -0.853 1.00 72.06 194 ALA A N 1
ATOM 1544 C CA . ALA A 1 194 ? 3.699 9.342 -1.954 1.00 72.06 194 ALA A CA 1
ATOM 1545 C C . ALA A 1 194 ? 3.503 7.820 -1.788 1.00 72.06 194 ALA A C 1
ATOM 1547 O O . ALA A 1 194 ? 3.916 7.057 -2.657 1.00 72.06 194 ALA A O 1
ATOM 1548 N N . VAL A 1 195 ? 2.934 7.366 -0.667 1.00 79.00 195 VAL A N 1
ATOM 1549 C CA . VAL A 1 195 ? 2.855 5.951 -0.274 1.00 79.00 195 VAL A CA 1
ATOM 1550 C C . VAL A 1 195 ? 1.411 5.627 0.129 1.00 79.00 195 VAL A C 1
ATOM 1552 O O . VAL A 1 195 ? 0.788 6.455 0.795 1.00 79.00 195 VAL A O 1
ATOM 1555 N N . PRO A 1 196 ? 0.857 4.468 -0.274 1.00 85.81 196 PRO A N 1
ATOM 1556 C CA . PRO A 1 196 ? -0.514 4.102 0.047 1.00 85.81 196 PRO A CA 1
ATOM 1557 C C . PRO A 1 196 ? -0.659 3.701 1.515 1.00 85.81 196 PRO A C 1
ATOM 1559 O O . PRO A 1 196 ? 0.282 3.208 2.135 1.00 85.81 196 PRO A O 1
ATOM 1562 N N . ALA A 1 197 ? -1.87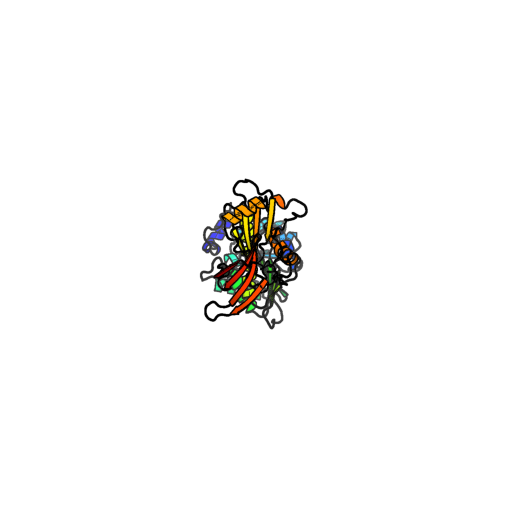5 3.860 2.031 1.00 89.44 197 ALA A N 1
ATOM 1563 C CA . ALA A 1 197 ? -2.287 3.273 3.295 1.00 89.44 197 ALA A CA 1
ATOM 1564 C C . ALA A 1 197 ? -2.938 1.895 3.073 1.00 89.44 197 ALA A C 1
ATOM 1566 O O . ALA A 1 197 ? -3.476 1.592 2.001 1.00 89.44 197 ALA A O 1
ATOM 1567 N N . PHE A 1 198 ? -2.906 1.070 4.111 1.00 93.69 198 PHE A N 1
ATOM 1568 C CA . PHE A 1 198 ? -3.419 -0.292 4.134 1.00 93.69 198 PHE A CA 1
ATOM 1569 C C . PHE A 1 198 ? -4.297 -0.502 5.368 1.00 93.69 198 PHE A C 1
ATOM 1571 O O . PHE A 1 198 ? -4.078 0.112 6.412 1.00 93.69 198 PHE A O 1
ATOM 1578 N N . LEU A 1 199 ? -5.263 -1.411 5.247 1.00 95.81 199 LEU A N 1
ATOM 1579 C CA . LEU A 1 199 ? -5.907 -2.056 6.381 1.00 95.81 199 LEU A CA 1
ATOM 1580 C C . LEU A 1 199 ? -5.175 -3.360 6.688 1.00 95.81 199 LEU A C 1
ATOM 1582 O O . LEU A 1 199 ? -5.218 -4.290 5.882 1.00 95.81 199 LEU A O 1
ATOM 1586 N N . LEU A 1 200 ? -4.538 -3.439 7.853 1.00 97.75 200 LEU A N 1
ATOM 1587 C CA . LEU A 1 200 ? -4.026 -4.687 8.416 1.00 97.75 200 LEU A CA 1
ATOM 1588 C C . LEU A 1 200 ? -5.121 -5.286 9.298 1.00 97.75 200 LEU A C 1
ATOM 1590 O O . LEU A 1 200 ? -5.515 -4.684 10.293 1.00 97.75 200 LEU A O 1
ATOM 1594 N N . ILE A 1 201 ? -5.641 -6.451 8.926 1.00 97.88 201 ILE A N 1
ATOM 1595 C CA . ILE A 1 201 ? -6.758 -7.097 9.615 1.00 97.88 201 ILE A CA 1
ATOM 1596 C C . ILE A 1 201 ? -6.283 -8.415 10.219 1.00 97.88 201 ILE A C 1
ATOM 1598 O O . ILE A 1 201 ? -5.901 -9.327 9.489 1.00 97.88 201 ILE A O 1
ATOM 1602 N N . ALA A 1 202 ? -6.373 -8.545 11.541 1.00 97.44 202 ALA A N 1
ATOM 1603 C CA . ALA A 1 202 ? -6.191 -9.806 12.254 1.00 97.44 202 ALA A CA 1
ATOM 1604 C C . ALA A 1 202 ? -7.543 -10.276 12.811 1.00 97.44 202 ALA A C 1
ATOM 1606 O O . ALA A 1 202 ? -8.134 -9.633 13.677 1.00 97.44 202 ALA A O 1
ATOM 1607 N N . THR A 1 203 ? -8.053 -11.399 12.303 1.00 97.06 203 THR A N 1
ATOM 1608 C CA . THR A 1 203 ? -9.334 -11.983 12.735 1.00 97.06 203 THR A CA 1
ATOM 1609 C C . THR A 1 203 ? -9.090 -13.098 13.744 1.00 97.06 203 THR A C 1
ATOM 1611 O O . THR A 1 203 ? -8.459 -14.094 13.392 1.00 97.06 203 THR A O 1
ATOM 1614 N N . LYS A 1 204 ? -9.616 -12.957 14.967 1.00 96.31 204 LYS A N 1
ATOM 1615 C CA . LYS A 1 204 ? -9.501 -13.961 16.037 1.00 96.31 204 LYS A CA 1
ATOM 1616 C C . LYS A 1 204 ? -10.398 -15.155 15.720 1.00 96.31 204 LYS A C 1
ATOM 1618 O O . LYS A 1 204 ? -11.604 -15.012 15.533 1.00 96.31 204 LYS A O 1
ATOM 1623 N N . LEU A 1 205 ? -9.829 -16.348 15.682 1.00 94.81 205 LEU A N 1
ATOM 1624 C CA . LEU A 1 205 ? -10.506 -17.602 15.390 1.00 94.81 205 LEU A CA 1
ATOM 1625 C C . LEU A 1 205 ? -10.631 -18.453 16.648 1.00 94.81 205 LEU A C 1
ATOM 1627 O O . LEU A 1 205 ? -9.740 -18.508 17.497 1.00 94.81 205 LEU A O 1
ATOM 1631 N N . ARG A 1 206 ? -11.749 -19.174 16.739 1.00 92.38 206 ARG A N 1
ATOM 1632 C CA . ARG A 1 206 ? -11.997 -20.110 17.840 1.00 92.38 206 ARG A CA 1
ATOM 1633 C C . ARG A 1 206 ? -11.069 -21.321 17.797 1.00 92.38 206 ARG A C 1
ATOM 1635 O O . ARG A 1 206 ? -10.673 -21.820 18.843 1.00 92.38 206 ARG A O 1
ATOM 1642 N N . LEU A 1 207 ? -10.748 -21.794 16.596 1.00 90.50 207 LEU A N 1
ATOM 1643 C CA . LEU A 1 207 ? -9.857 -22.927 16.376 1.00 90.50 207 LEU A CA 1
ATOM 1644 C C . LEU A 1 207 ? -8.540 -22.440 15.766 1.00 90.50 207 LEU A C 1
ATOM 1646 O O . LEU A 1 207 ? -8.571 -21.508 14.957 1.00 90.50 207 LEU A O 1
ATOM 1650 N N . PRO A 1 208 ? -7.407 -23.057 16.137 1.00 88.62 208 PRO A N 1
ATOM 1651 C CA . PRO A 1 208 ? -6.126 -22.734 15.538 1.00 88.62 208 PRO A CA 1
ATOM 1652 C C . PRO A 1 208 ? -6.099 -23.152 14.063 1.00 88.62 208 PRO A C 1
ATOM 1654 O O . PRO A 1 208 ? -6.683 -24.169 13.679 1.00 88.62 208 PRO A O 1
ATOM 1657 N N . ILE A 1 209 ? -5.402 -22.377 13.237 1.00 85.12 209 ILE A N 1
ATOM 1658 C CA . ILE A 1 209 ? -5.149 -22.698 11.834 1.00 85.12 209 ILE A CA 1
ATOM 1659 C C . ILE A 1 209 ? -3.896 -23.584 11.770 1.00 85.12 209 ILE A C 1
ATOM 1661 O O . ILE A 1 209 ? -2.887 -23.240 12.387 1.00 85.12 209 ILE A O 1
ATOM 1665 N N . PRO A 1 210 ? -3.917 -24.709 11.032 1.00 82.44 210 PRO A N 1
ATOM 1666 C CA . PRO A 1 210 ? -2.772 -25.619 10.959 1.00 82.44 210 PRO A CA 1
ATOM 1667 C C . PRO A 1 210 ? -1.543 -25.007 10.271 1.00 82.44 210 PRO A C 1
ATOM 1669 O O . PRO A 1 210 ? -0.423 -25.433 10.535 1.00 82.44 210 PRO A O 1
ATOM 1672 N N . PHE A 1 211 ? -1.746 -24.010 9.406 1.00 81.81 211 PHE A N 1
ATOM 1673 C CA . PHE A 1 211 ? -0.689 -23.319 8.670 1.00 81.81 211 PHE A CA 1
ATOM 1674 C C . PHE A 1 211 ? -0.963 -21.810 8.653 1.00 81.81 211 PHE A C 1
ATOM 1676 O O . PHE A 1 211 ? -2.135 -21.419 8.615 1.00 81.81 211 PHE A O 1
ATOM 1683 N N . PRO A 1 212 ? 0.077 -20.955 8.658 1.00 81.38 212 PRO A N 1
ATOM 1684 C CA . PRO A 1 212 ? -0.101 -19.517 8.500 1.00 81.38 212 PRO A CA 1
ATOM 1685 C C . PRO A 1 212 ? -0.831 -19.225 7.184 1.00 81.38 212 PRO A C 1
ATOM 1687 O O . PRO A 1 212 ? -0.447 -19.707 6.119 1.00 81.38 212 PRO A O 1
ATOM 1690 N N . TYR A 1 213 ? -1.912 -18.453 7.277 1.00 83.06 213 TYR A N 1
ATOM 1691 C CA . TYR A 1 213 ? -2.766 -18.111 6.146 1.00 83.06 213 TYR A CA 1
ATOM 1692 C C . TYR A 1 213 ? -2.961 -16.597 6.093 1.00 83.06 213 TYR A C 1
ATOM 1694 O O . TYR A 1 213 ? -3.522 -15.999 7.019 1.00 83.06 213 TYR A O 1
ATOM 1702 N N . MET A 1 214 ? -2.482 -15.990 5.007 1.00 94.06 214 MET A N 1
ATOM 1703 C CA . MET A 1 214 ? -2.537 -14.552 4.760 1.00 94.06 214 MET A CA 1
ATOM 1704 C C . MET A 1 214 ? -3.199 -14.259 3.415 1.00 94.06 214 MET A C 1
ATOM 1706 O O . MET A 1 214 ? -2.984 -14.972 2.434 1.00 94.06 214 MET A O 1
ATOM 1710 N N . GLU A 1 215 ? -3.980 -13.183 3.357 1.00 95.00 215 GLU A N 1
ATOM 1711 C CA . GLU A 1 215 ? -4.633 -12.711 2.133 1.00 95.00 215 GLU A CA 1
ATOM 1712 C C . GLU A 1 215 ? -4.237 -11.271 1.803 1.00 95.00 215 GLU A C 1
ATOM 1714 O O . GLU A 1 215 ? -4.343 -10.393 2.657 1.00 95.00 215 GLU A O 1
ATOM 1719 N N . LEU A 1 216 ? -3.847 -11.015 0.553 1.00 93.94 216 LEU A N 1
ATOM 1720 C CA . LEU A 1 216 ? -3.575 -9.675 0.030 1.00 93.94 216 LEU A CA 1
ATOM 1721 C C . LEU A 1 216 ? -4.652 -9.238 -0.962 1.00 93.94 216 LEU A C 1
ATOM 1723 O O . LEU A 1 216 ? -4.991 -9.971 -1.894 1.00 93.94 216 LEU A O 1
ATOM 1727 N N . LEU A 1 217 ? -5.154 -8.016 -0.789 1.00 92.88 217 LEU A N 1
ATOM 1728 C CA . LEU A 1 217 ? -6.131 -7.381 -1.671 1.00 92.88 217 LEU A CA 1
ATOM 1729 C C . LEU A 1 217 ? -5.632 -5.988 -2.064 1.00 92.88 217 LEU A C 1
ATOM 1731 O O . LEU A 1 217 ? -5.916 -5.001 -1.392 1.00 92.88 217 LEU A O 1
ATOM 1735 N N . PHE A 1 218 ? -4.854 -5.895 -3.143 1.00 87.69 218 PHE A N 1
ATOM 1736 C CA . PHE A 1 218 ? -4.282 -4.614 -3.587 1.00 87.69 218 PHE A CA 1
ATOM 1737 C C . PHE A 1 218 ? -5.079 -3.923 -4.691 1.00 87.69 218 PHE A C 1
ATOM 1739 O O . PHE A 1 218 ? -4.974 -2.706 -4.855 1.00 87.69 218 PHE A O 1
ATOM 1746 N N . TRP A 1 219 ? -5.880 -4.680 -5.443 1.00 77.31 219 TRP A N 1
ATOM 1747 C CA . TRP A 1 219 ? -6.613 -4.171 -6.594 1.00 77.31 219 TRP A CA 1
ATOM 1748 C C . TRP A 1 219 ? -8.121 -4.309 -6.364 1.00 77.31 219 TRP A C 1
ATOM 1750 O O . TRP A 1 219 ? -8.605 -5.405 -6.071 1.00 77.31 219 TRP A O 1
ATOM 1760 N N . PRO A 1 220 ? -8.895 -3.219 -6.496 1.00 71.25 220 PRO A N 1
ATOM 1761 C CA . PRO A 1 220 ? -10.346 -3.294 -6.391 1.00 71.25 220 PRO A CA 1
ATOM 1762 C C . PRO A 1 220 ? -10.917 -4.291 -7.404 1.00 71.25 220 PRO A C 1
ATOM 1764 O O . PRO A 1 220 ? -10.630 -4.206 -8.596 1.00 71.25 220 PRO A O 1
ATOM 1767 N N . GLY A 1 221 ? -11.721 -5.242 -6.927 1.00 71.81 221 GLY A N 1
ATOM 1768 C CA . GLY A 1 221 ? -12.367 -6.253 -7.770 1.00 71.81 221 GLY A CA 1
ATOM 1769 C C . GLY A 1 221 ? -11.493 -7.452 -8.162 1.00 71.81 221 GLY A C 1
ATOM 1770 O O . GLY A 1 221 ? -12.009 -8.366 -8.801 1.00 71.81 221 GLY A O 1
ATOM 1771 N N . SER A 1 222 ? -10.212 -7.505 -7.772 1.00 79.06 222 SER A N 1
ATOM 1772 C CA . SER A 1 222 ? -9.397 -8.713 -7.955 1.00 79.06 222 SER A CA 1
ATOM 1773 C C . SER A 1 222 ? -9.648 -9.737 -6.848 1.00 79.06 222 SER A C 1
ATOM 1775 O O . SER A 1 222 ? -9.926 -9.372 -5.704 1.00 79.06 222 SER A O 1
ATOM 1777 N N . ALA A 1 223 ? -9.470 -11.023 -7.159 1.00 85.38 223 ALA A N 1
ATOM 1778 C CA . ALA A 1 223 ? -9.435 -12.066 -6.138 1.00 85.38 223 ALA A CA 1
ATOM 1779 C C . ALA A 1 223 ? -8.282 -11.829 -5.145 1.00 85.38 223 ALA A C 1
ATOM 1781 O O . ALA A 1 223 ? -7.229 -11.309 -5.519 1.00 85.38 223 ALA A O 1
ATOM 1782 N N . ALA A 1 224 ? -8.481 -12.230 -3.889 1.00 88.44 224 ALA A N 1
ATOM 1783 C CA . ALA A 1 224 ? -7.434 -12.161 -2.878 1.00 88.44 224 ALA A CA 1
ATOM 1784 C C . ALA A 1 224 ? -6.272 -13.101 -3.238 1.00 88.44 224 ALA A C 1
ATOM 1786 O O . ALA A 1 224 ? -6.487 -14.272 -3.568 1.00 88.44 224 ALA A O 1
ATOM 1787 N N . VAL A 1 225 ? -5.042 -12.595 -3.142 1.00 90.88 225 VAL A N 1
ATOM 1788 C CA . VAL A 1 225 ? -3.827 -13.400 -3.299 1.00 90.88 225 VAL A CA 1
ATOM 1789 C C . VAL A 1 225 ? -3.526 -14.068 -1.965 1.00 90.88 225 VAL A C 1
ATOM 1791 O O . VAL A 1 225 ? -3.417 -13.391 -0.945 1.00 90.88 225 VAL A O 1
ATOM 1794 N N . LYS A 1 226 ? -3.419 -15.397 -1.968 1.00 92.31 226 LYS A N 1
ATOM 1795 C CA . LYS A 1 226 ? -3.181 -16.197 -0.763 1.00 92.31 226 LYS A CA 1
ATOM 1796 C C . LYS A 1 226 ? -1.696 -16.494 -0.625 1.00 92.31 226 LYS A C 1
ATOM 1798 O O . LYS A 1 226 ? -1.097 -16.996 -1.572 1.00 92.31 226 LYS A O 1
ATOM 1803 N N . LEU A 1 227 ? -1.137 -16.218 0.548 1.00 90.94 227 LEU A N 1
ATOM 1804 C CA . LEU A 1 227 ? 0.277 -16.417 0.857 1.00 90.94 227 LEU A CA 1
ATOM 1805 C C . LEU A 1 227 ? 0.437 -17.195 2.168 1.00 90.94 227 LEU A C 1
ATOM 1807 O O . LEU A 1 227 ? -0.379 -17.064 3.085 1.00 90.94 227 LEU A O 1
ATOM 1811 N N . MET A 1 228 ? 1.487 -18.014 2.228 1.00 89.44 228 MET A N 1
ATOM 1812 C CA . MET A 1 228 ? 1.840 -18.825 3.403 1.00 89.44 228 MET A CA 1
ATOM 1813 C C . MET A 1 228 ? 3.117 -18.328 4.087 1.00 89.44 228 MET 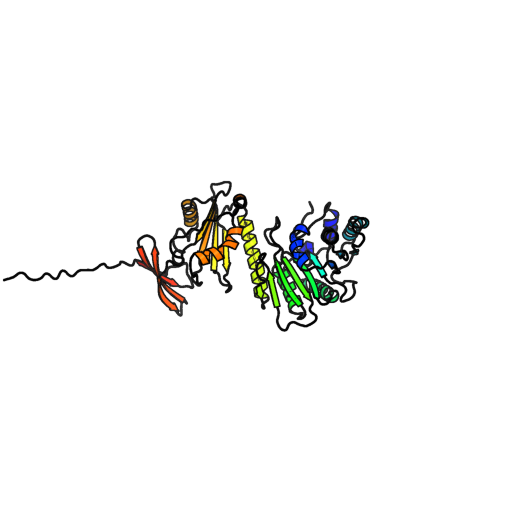A C 1
ATOM 1815 O O . MET A 1 228 ? 3.266 -18.513 5.293 1.00 89.44 228 MET A O 1
ATOM 1819 N N . ASP A 1 229 ? 4.013 -17.670 3.348 1.00 91.50 229 ASP A N 1
ATOM 1820 C CA . ASP A 1 229 ? 5.208 -17.041 3.904 1.00 91.50 229 ASP A CA 1
ATOM 1821 C C . ASP A 1 229 ? 4.944 -15.560 4.207 1.00 91.50 229 ASP A C 1
ATOM 1823 O O . ASP A 1 229 ? 4.342 -14.827 3.418 1.00 91.50 229 ASP A O 1
ATOM 1827 N N . LYS A 1 230 ? 5.400 -15.113 5.378 1.00 92.75 230 LYS A N 1
ATOM 1828 C CA . LYS A 1 230 ? 5.329 -13.708 5.776 1.00 92.75 230 LYS A CA 1
ATOM 1829 C C . LYS A 1 230 ? 6.287 -12.840 4.956 1.00 92.75 230 LYS A C 1
ATOM 1831 O O . LYS A 1 230 ? 5.987 -11.669 4.746 1.00 92.75 230 LYS A O 1
ATOM 1836 N N . GLU A 1 231 ? 7.414 -13.384 4.492 1.00 93.69 231 GLU A N 1
ATOM 1837 C CA . GLU A 1 231 ? 8.384 -12.619 3.698 1.00 93.69 231 GLU A CA 1
ATOM 1838 C C . GLU A 1 231 ? 7.830 -12.294 2.304 1.00 93.69 231 GLU A C 1
ATOM 1840 O O . GLU A 1 231 ? 8.062 -11.195 1.799 1.00 93.69 231 GLU A O 1
ATOM 1845 N N . ASP A 1 232 ? 7.000 -13.173 1.733 1.00 91.69 232 ASP A N 1
ATOM 1846 C CA . ASP A 1 232 ? 6.264 -12.892 0.494 1.00 91.69 232 ASP A CA 1
ATOM 1847 C C . ASP A 1 232 ? 5.266 -11.743 0.688 1.00 91.69 232 ASP A C 1
ATOM 1849 O O . ASP A 1 232 ? 5.148 -10.856 -0.160 1.00 91.69 232 ASP A O 1
ATOM 1853 N N . VAL A 1 233 ? 4.566 -11.724 1.831 1.00 93.88 233 VAL A N 1
ATOM 1854 C CA . VAL A 1 233 ? 3.641 -10.637 2.185 1.00 93.88 233 VAL A CA 1
ATOM 1855 C C . VAL A 1 233 ? 4.380 -9.309 2.306 1.00 93.88 233 VAL A C 1
ATOM 1857 O O . VAL A 1 233 ? 3.938 -8.307 1.742 1.00 93.88 233 VAL A O 1
ATOM 1860 N N . ILE A 1 234 ? 5.502 -9.300 3.028 1.00 94.19 234 ILE A N 1
ATOM 1861 C CA . ILE A 1 234 ? 6.317 -8.098 3.221 1.00 94.19 234 ILE A CA 1
ATOM 1862 C C . ILE A 1 234 ? 6.829 -7.597 1.872 1.00 94.19 234 ILE A C 1
ATOM 1864 O O . ILE A 1 234 ? 6.628 -6.429 1.543 1.00 94.19 234 ILE A O 1
ATOM 1868 N N . SER A 1 235 ? 7.391 -8.490 1.058 1.00 92.50 235 SER A N 1
ATOM 1869 C CA . SER A 1 235 ? 7.904 -8.162 -0.275 1.00 92.50 235 SER A CA 1
ATOM 1870 C C . SER A 1 235 ? 6.818 -7.573 -1.178 1.00 92.50 235 SER A C 1
ATOM 1872 O O . SER A 1 235 ? 7.058 -6.586 -1.871 1.00 92.50 235 SER A O 1
ATOM 1874 N N . ALA A 1 236 ? 5.599 -8.122 -1.145 1.00 91.88 236 ALA A N 1
ATOM 1875 C CA . ALA A 1 236 ? 4.481 -7.617 -1.935 1.00 91.88 236 ALA A CA 1
ATOM 1876 C C . ALA A 1 236 ? 4.023 -6.216 -1.490 1.00 91.88 236 ALA A C 1
ATOM 1878 O O . ALA A 1 236 ? 3.770 -5.358 -2.339 1.00 91.88 236 ALA A O 1
ATOM 1879 N N . VAL A 1 237 ? 3.925 -5.962 -0.178 1.00 92.88 237 VAL A N 1
ATOM 1880 C CA . VAL A 1 237 ? 3.562 -4.634 0.352 1.00 92.88 237 VAL A CA 1
ATOM 1881 C C . VAL A 1 237 ? 4.637 -3.601 0.005 1.00 92.88 237 VAL A C 1
ATOM 1883 O O . VAL A 1 237 ? 4.298 -2.528 -0.495 1.00 92.88 237 VAL A O 1
ATOM 1886 N N . VAL A 1 238 ? 5.918 -3.938 0.195 1.00 91.19 238 VAL A N 1
ATOM 1887 C CA . VAL A 1 238 ? 7.050 -3.064 -0.154 1.00 91.19 238 VAL A CA 1
ATOM 1888 C C . VAL A 1 238 ? 7.047 -2.742 -1.649 1.00 91.19 238 VAL A C 1
ATOM 1890 O O . VAL A 1 238 ? 7.116 -1.571 -2.019 1.00 91.19 238 VAL A O 1
ATOM 1893 N N . ALA A 1 239 ? 6.856 -3.740 -2.517 1.00 89.75 239 ALA A N 1
ATOM 1894 C CA . ALA A 1 239 ? 6.775 -3.524 -3.961 1.00 89.75 239 ALA A CA 1
ATOM 1895 C C . ALA A 1 239 ? 5.628 -2.570 -4.354 1.00 89.75 239 ALA A C 1
ATOM 1897 O O . ALA A 1 239 ? 5.805 -1.695 -5.205 1.00 89.75 239 ALA A O 1
ATOM 1898 N N . GLU A 1 240 ? 4.454 -2.678 -3.719 1.00 89.12 240 GLU A N 1
ATOM 1899 C CA . GLU A 1 240 ? 3.333 -1.761 -3.979 1.00 89.12 240 GLU A CA 1
ATOM 1900 C C . GLU A 1 240 ? 3.620 -0.334 -3.473 1.00 89.12 240 GLU A C 1
ATOM 1902 O O . GLU A 1 240 ? 3.222 0.647 -4.116 1.00 89.12 240 GLU A O 1
ATOM 1907 N N . GLN A 1 241 ? 4.325 -0.192 -2.346 1.00 89.44 241 GLN A N 1
ATOM 1908 C CA . GLN A 1 241 ? 4.770 1.103 -1.821 1.00 89.44 241 GLN A CA 1
ATOM 1909 C C . GLN A 1 241 ? 5.797 1.766 -2.748 1.00 89.44 241 GLN A C 1
ATOM 1911 O O . GLN A 1 241 ? 5.660 2.951 -3.063 1.00 89.44 241 GLN A O 1
ATOM 1916 N N . GLU A 1 242 ? 6.795 1.015 -3.221 1.00 88.94 242 GLU A N 1
ATOM 1917 C CA . GLU A 1 242 ? 7.798 1.484 -4.183 1.00 88.94 242 GLU A CA 1
ATOM 1918 C C . GLU A 1 242 ? 7.149 1.921 -5.495 1.00 88.94 242 GLU A C 1
ATOM 1920 O O . GLU A 1 242 ? 7.397 3.029 -5.981 1.00 88.94 242 GLU A O 1
ATOM 1925 N N . PHE A 1 243 ? 6.249 1.096 -6.034 1.00 89.50 243 PHE A N 1
ATOM 1926 C CA . PHE A 1 243 ? 5.528 1.416 -7.257 1.00 89.50 243 PHE A CA 1
ATOM 1927 C C . PHE A 1 243 ? 4.642 2.660 -7.107 1.00 89.50 243 PHE A C 1
ATOM 1929 O O . PHE A 1 243 ? 4.600 3.513 -7.998 1.00 89.50 243 PHE A O 1
ATOM 1936 N N . SER A 1 244 ? 3.977 2.823 -5.963 1.00 87.38 244 SER A N 1
ATOM 1937 C CA . SER A 1 244 ? 3.178 4.020 -5.683 1.00 87.38 244 SER A CA 1
ATOM 1938 C C . SER A 1 244 ? 4.044 5.278 -5.553 1.00 87.38 244 SER A C 1
ATOM 1940 O O . SER A 1 244 ? 3.687 6.319 -6.109 1.00 87.38 244 SER A O 1
ATOM 1942 N N . ARG A 1 245 ? 5.224 5.178 -4.924 1.00 86.94 245 ARG A N 1
ATOM 1943 C CA . ARG A 1 245 ? 6.198 6.280 -4.842 1.00 86.94 245 ARG A CA 1
ATOM 1944 C C . ARG A 1 245 ? 6.705 6.677 -6.223 1.00 86.94 245 ARG A C 1
ATOM 1946 O O . ARG A 1 245 ? 6.794 7.866 -6.526 1.00 86.94 245 ARG A O 1
ATOM 1953 N N . PHE A 1 246 ? 6.982 5.694 -7.074 1.00 89.19 246 PHE A N 1
ATOM 1954 C CA . PHE A 1 246 ? 7.358 5.924 -8.463 1.00 89.19 246 PHE A CA 1
ATOM 1955 C C . PHE A 1 246 ? 6.240 6.619 -9.252 1.00 89.19 246 PHE A C 1
ATOM 1957 O O . PHE A 1 246 ? 6.497 7.590 -9.964 1.00 89.19 246 PHE A O 1
ATOM 1964 N N . CYS A 1 247 ? 4.984 6.199 -9.075 1.00 87.69 247 CYS A N 1
ATOM 1965 C CA . CYS A 1 247 ? 3.832 6.876 -9.674 1.00 87.69 247 CYS A CA 1
ATOM 1966 C C . CYS A 1 247 ? 3.684 8.319 -9.171 1.00 87.69 247 CYS A C 1
ATOM 1968 O O . CYS A 1 247 ? 3.408 9.213 -9.967 1.00 87.69 247 CYS A O 1
ATOM 1970 N N . HIS A 1 248 ? 3.897 8.565 -7.874 1.00 85.19 248 HIS A N 1
ATOM 1971 C CA . HIS A 1 248 ? 3.874 9.911 -7.303 1.00 85.19 248 HIS A CA 1
ATOM 1972 C C . HIS A 1 248 ? 4.985 10.791 -7.887 1.00 85.19 248 HIS A C 1
ATOM 1974 O O . HIS A 1 248 ? 4.714 11.925 -8.279 1.00 85.19 248 HIS A O 1
ATOM 1980 N N . LEU A 1 249 ? 6.208 10.269 -8.024 1.00 85.81 249 LEU A N 1
ATOM 1981 C CA . LEU A 1 249 ? 7.304 10.956 -8.712 1.00 85.81 249 LEU A CA 1
ATOM 1982 C C . LEU A 1 249 ? 6.901 11.317 -10.152 1.00 85.81 249 LEU A C 1
ATOM 1984 O O . LEU A 1 249 ? 7.029 12.468 -10.563 1.00 85.81 249 LEU A O 1
ATOM 1988 N N . CYS A 1 250 ? 6.313 10.361 -10.875 1.00 88.75 250 CYS A N 1
ATOM 1989 C CA . CYS A 1 250 ? 5.820 10.552 -12.239 1.00 88.75 250 CYS A CA 1
ATOM 1990 C C . CYS A 1 250 ? 4.547 11.413 -12.325 1.00 88.75 250 CYS A C 1
ATOM 1992 O O . CYS A 1 250 ? 4.139 11.775 -13.426 1.00 88.75 250 CYS A O 1
ATOM 1994 N N . SER A 1 251 ? 3.889 11.763 -11.216 1.00 84.50 251 SER A N 1
ATOM 1995 C CA . SER A 1 251 ? 2.686 12.613 -11.253 1.00 84.50 251 SER A CA 1
ATOM 1996 C C . SER A 1 251 ? 2.996 14.043 -11.708 1.00 84.50 251 SER A C 1
ATOM 1998 O O . SER A 1 251 ? 2.120 14.735 -12.229 1.00 84.50 251 SER A O 1
ATOM 2000 N N . LYS A 1 252 ? 4.255 14.462 -11.545 1.00 84.75 252 LYS A N 1
ATOM 2001 C CA . LYS A 1 252 ? 4.804 15.734 -12.014 1.00 84.75 252 LYS A CA 1
ATOM 2002 C C . LYS A 1 252 ? 5.686 15.499 -13.242 1.00 84.75 252 LYS A C 1
ATOM 2004 O O . LYS A 1 252 ? 6.063 14.365 -13.542 1.00 84.75 252 LYS A O 1
ATOM 2009 N N . LYS A 1 253 ? 6.006 16.584 -13.954 1.00 90.06 253 LYS A N 1
ATOM 2010 C CA . LYS A 1 253 ? 7.017 16.556 -15.015 1.00 90.06 253 LYS A CA 1
ATOM 2011 C C . LYS A 1 253 ? 8.371 16.206 -14.397 1.00 90.06 253 LYS A C 1
ATOM 2013 O O . LYS A 1 253 ? 8.784 16.838 -13.423 1.00 90.06 253 LYS A O 1
ATOM 2018 N N . LEU A 1 254 ? 9.048 15.231 -14.980 1.00 91.19 254 LEU A N 1
ATOM 2019 C CA . LEU A 1 254 ? 10.385 14.829 -14.584 1.00 91.19 254 LEU A CA 1
ATOM 2020 C C . LEU A 1 254 ? 11.432 15.739 -15.242 1.00 91.19 254 LEU A C 1
ATOM 2022 O O . LEU A 1 254 ? 11.328 16.073 -16.422 1.00 91.19 254 LEU A O 1
ATOM 2026 N N . SER A 1 255 ? 12.453 16.142 -14.485 1.00 89.50 255 SER A N 1
ATOM 2027 C CA . SER A 1 255 ? 13.648 16.799 -15.039 1.00 89.50 255 SER A CA 1
ATOM 2028 C C . SER A 1 255 ? 14.628 15.795 -15.653 1.00 89.50 255 SER A C 1
ATOM 2030 O O . SER A 1 255 ? 15.397 16.133 -16.546 1.00 89.50 255 SER A O 1
ATOM 2032 N N . GLU A 1 256 ? 14.593 14.562 -15.154 1.00 90.19 256 GLU A N 1
ATOM 2033 C CA . GLU A 1 256 ? 15.510 13.460 -15.433 1.00 90.19 256 GLU A CA 1
ATOM 2034 C C . GLU A 1 256 ? 14.695 12.182 -15.661 1.00 90.19 256 GLU A C 1
ATOM 2036 O O . GLU A 1 256 ? 13.582 12.068 -15.150 1.00 90.19 256 GLU A O 1
ATOM 2041 N N . GLU A 1 257 ? 15.218 11.210 -16.409 1.00 94.00 257 GLU A N 1
ATOM 2042 C CA . GLU A 1 257 ? 14.505 9.938 -16.578 1.00 94.00 257 GLU A CA 1
ATOM 2043 C C . GLU A 1 257 ? 14.410 9.175 -15.246 1.00 94.00 257 GLU A C 1
ATOM 2045 O O . GLU A 1 257 ? 15.351 9.156 -14.452 1.00 94.00 257 GLU A O 1
ATOM 2050 N N . ALA A 1 258 ? 13.267 8.536 -14.996 1.00 94.00 258 ALA A N 1
ATOM 2051 C CA . ALA A 1 258 ? 13.032 7.746 -13.789 1.00 94.00 258 ALA A CA 1
ATOM 2052 C C . ALA A 1 258 ? 12.764 6.290 -14.167 1.00 94.00 258 ALA A C 1
ATOM 2054 O O . ALA A 1 258 ? 12.025 6.025 -15.112 1.00 94.00 258 ALA A O 1
ATOM 2055 N N . THR A 1 259 ? 13.331 5.340 -13.420 1.00 95.62 259 THR A N 1
ATOM 2056 C CA . THR A 1 259 ? 13.217 3.908 -13.732 1.00 95.62 259 THR A CA 1
ATOM 2057 C C . THR A 1 259 ? 12.662 3.106 -12.560 1.00 95.62 259 THR A C 1
ATOM 2059 O O . THR A 1 259 ? 13.037 3.341 -11.414 1.00 95.62 259 THR A O 1
ATOM 2062 N N . ILE A 1 260 ? 11.815 2.121 -12.861 1.00 94.94 260 ILE A N 1
ATOM 2063 C CA . ILE A 1 260 ? 11.344 1.096 -11.924 1.00 94.94 260 ILE A CA 1
ATOM 2064 C C . ILE A 1 260 ? 11.448 -0.297 -12.551 1.00 94.94 260 ILE A C 1
ATOM 2066 O O .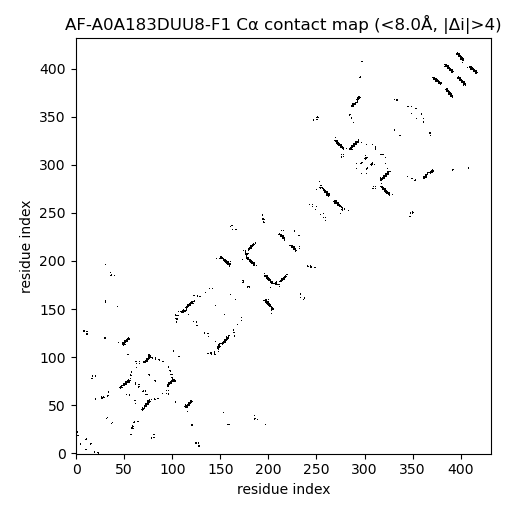 ILE A 1 260 ? 11.323 -0.454 -13.766 1.00 94.94 260 ILE A O 1
ATOM 2070 N N . THR A 1 261 ? 11.674 -1.315 -11.722 1.00 94.75 261 THR A N 1
ATOM 2071 C CA . THR A 1 261 ? 11.651 -2.723 -12.135 1.00 94.75 261 THR A CA 1
ATOM 2072 C C . THR A 1 261 ? 10.422 -3.400 -11.540 1.00 94.75 261 THR A C 1
ATOM 2074 O O . THR A 1 261 ? 10.170 -3.276 -10.347 1.00 94.75 261 THR A O 1
ATOM 2077 N N . LEU A 1 262 ? 9.653 -4.097 -12.374 1.00 92.62 262 LEU A N 1
ATOM 2078 C CA . LEU A 1 262 ? 8.491 -4.886 -11.982 1.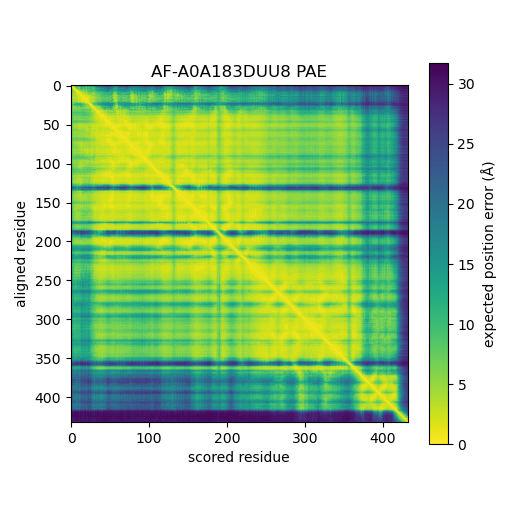00 92.62 262 LEU A CA 1
ATOM 2079 C C . LEU A 1 262 ? 8.851 -6.369 -12.024 1.00 92.62 262 LEU A C 1
ATOM 2081 O O . LEU A 1 262 ? 9.384 -6.851 -13.030 1.00 92.62 262 LEU A O 1
ATOM 2085 N N . SER A 1 263 ? 8.529 -7.087 -10.954 1.00 89.56 263 SER A N 1
ATOM 2086 C CA . SER A 1 263 ? 8.737 -8.532 -10.871 1.00 89.56 263 SER A CA 1
ATOM 2087 C C . SER A 1 263 ? 7.574 -9.319 -11.478 1.00 89.56 263 SER A C 1
ATOM 2089 O O . SER A 1 263 ? 6.424 -8.878 -11.469 1.00 89.56 263 SER A O 1
ATOM 2091 N N . GLY A 1 264 ? 7.885 -10.496 -12.016 1.00 85.56 264 GLY A N 1
ATOM 2092 C CA . GLY A 1 264 ? 6.916 -11.489 -12.456 1.00 85.56 264 GLY A CA 1
ATOM 2093 C C . GLY A 1 264 ? 6.301 -12.261 -11.288 1.00 85.56 264 GLY A C 1
ATOM 2094 O O . GLY A 1 264 ? 6.632 -12.059 -10.120 1.00 85.56 264 GLY A O 1
ATOM 2095 N N . LYS A 1 265 ? 5.406 -13.199 -11.618 1.00 78.88 265 LYS A N 1
ATOM 2096 C CA . LYS A 1 265 ? 4.763 -14.092 -10.633 1.00 78.88 265 LYS A CA 1
ATOM 2097 C C . LYS A 1 265 ? 5.750 -15.028 -9.926 1.00 78.88 265 LYS A C 1
ATOM 2099 O O . LYS A 1 265 ? 5.425 -15.573 -8.882 1.00 78.88 265 LYS A O 1
ATOM 2104 N N . ASP A 1 266 ? 6.925 -15.227 -10.510 1.00 81.00 266 ASP A N 1
ATOM 2105 C CA . ASP A 1 266 ? 8.032 -16.018 -9.974 1.00 81.00 266 ASP A CA 1
ATOM 2106 C C . ASP A 1 266 ? 8.958 -15.208 -9.045 1.00 81.00 266 ASP A C 1
ATOM 2108 O O . ASP A 1 266 ? 9.991 -15.718 -8.613 1.00 81.00 266 ASP A O 1
ATOM 2112 N N . GLY A 1 267 ? 8.621 -13.941 -8.773 1.00 80.44 267 GLY A N 1
ATOM 2113 C CA . GLY A 1 267 ? 9.410 -13.026 -7.947 1.00 80.44 267 GLY A CA 1
ATOM 2114 C C . GLY A 1 267 ? 10.650 -12.456 -8.641 1.00 80.44 267 GLY A C 1
ATOM 2115 O O . GLY A 1 267 ? 11.340 -11.621 -8.057 1.00 80.44 267 GLY A O 1
ATOM 2116 N N . ARG A 1 268 ? 10.944 -12.855 -9.885 1.00 86.69 268 ARG A N 1
ATOM 2117 C CA . ARG A 1 268 ? 12.114 -12.373 -10.629 1.00 86.69 268 ARG A CA 1
ATOM 2118 C C . ARG A 1 268 ? 11.776 -11.122 -11.438 1.00 86.69 268 ARG A C 1
ATOM 2120 O O . ARG A 1 268 ? 10.623 -10.952 -11.834 1.00 86.69 268 ARG A O 1
ATOM 2127 N N . PRO A 1 269 ? 12.754 -10.248 -11.726 1.00 90.44 269 PRO A N 1
ATOM 2128 C CA . PRO A 1 269 ? 12.547 -9.106 -12.609 1.00 90.44 269 PRO A CA 1
ATOM 2129 C C . PRO A 1 269 ? 11.951 -9.525 -13.958 1.00 90.44 269 PRO A C 1
ATOM 2131 O O . PRO A 1 269 ? 12.465 -10.426 -14.616 1.00 90.44 269 PRO A O 1
ATOM 2134 N N . ARG A 1 270 ? 10.870 -8.860 -14.372 1.00 94.12 270 ARG A N 1
ATOM 2135 C CA . ARG A 1 270 ? 10.164 -9.148 -15.628 1.00 94.12 270 ARG A CA 1
ATOM 2136 C C . ARG A 1 270 ? 10.111 -7.955 -16.562 1.00 94.12 270 ARG A C 1
ATOM 2138 O O . ARG A 1 270 ? 10.427 -8.087 -17.740 1.00 94.12 270 ARG A O 1
ATOM 2145 N N . TYR A 1 271 ? 9.825 -6.771 -16.033 1.00 95.94 271 TYR A N 1
ATOM 2146 C CA . TYR A 1 271 ? 9.807 -5.538 -16.816 1.00 95.94 271 TYR A CA 1
ATOM 2147 C C . TYR A 1 271 ? 10.668 -4.473 -16.157 1.00 95.94 271 TYR A C 1
ATOM 2149 O O . TYR A 1 271 ? 10.676 -4.339 -14.937 1.00 95.94 271 TYR A O 1
ATOM 2157 N N . ARG A 1 272 ? 11.357 -3.665 -16.957 1.00 95.94 272 ARG A N 1
ATOM 2158 C CA . ARG A 1 272 ? 11.931 -2.393 -16.515 1.00 95.94 272 ARG A CA 1
ATOM 2159 C C . ARG A 1 272 ? 11.212 -1.276 -17.248 1.00 95.94 272 ARG A C 1
ATOM 2161 O O . ARG A 1 272 ? 11.195 -1.286 -18.472 1.00 95.94 272 ARG A O 1
ATOM 2168 N N . ILE A 1 273 ? 10.629 -0.338 -16.512 1.00 97.25 273 ILE A N 1
ATOM 2169 C CA . ILE A 1 273 ? 9.940 0.822 -17.077 1.00 97.25 273 ILE A CA 1
ATOM 2170 C C . ILE A 1 273 ? 10.782 2.060 -16.798 1.00 97.25 273 ILE A C 1
ATOM 2172 O O . ILE A 1 273 ? 10.985 2.413 -15.637 1.00 97.25 273 ILE A O 1
ATOM 2176 N N . THR A 1 274 ? 11.224 2.731 -17.855 1.00 97.44 274 THR A N 1
ATOM 2177 C CA . THR A 1 274 ? 11.921 4.018 -17.800 1.00 97.44 274 THR A CA 1
ATOM 2178 C C . THR A 1 274 ? 11.005 5.101 -18.366 1.00 97.44 274 THR A C 1
ATOM 2180 O O . THR A 1 274 ? 10.597 5.042 -19.523 1.00 97.44 274 THR A O 1
ATOM 2183 N N . VAL A 1 275 ? 10.640 6.079 -17.540 1.00 97.44 275 VAL A N 1
ATOM 2184 C CA . VAL A 1 275 ? 9.771 7.200 -17.916 1.00 97.44 275 VAL A CA 1
ATOM 2185 C C . VAL A 1 275 ? 10.635 8.393 -18.302 1.00 97.44 275 VAL A C 1
ATOM 2187 O O . VAL A 1 275 ? 11.484 8.831 -17.525 1.00 97.44 275 VAL A O 1
ATOM 2190 N N . ILE A 1 276 ? 10.397 8.913 -19.504 1.00 96.88 276 ILE A N 1
ATOM 2191 C CA . ILE A 1 276 ? 11.146 10.011 -20.114 1.00 96.88 276 ILE A CA 1
ATOM 2192 C C . ILE A 1 276 ? 10.167 11.124 -20.481 1.00 96.88 276 ILE A C 1
ATOM 2194 O O . ILE A 1 276 ? 9.251 10.904 -21.276 1.00 96.88 276 ILE A O 1
ATOM 2198 N N . ASP A 1 277 ? 10.395 12.322 -19.948 1.00 96.44 277 ASP A N 1
ATOM 2199 C CA . ASP A 1 277 ? 9.606 13.516 -20.256 1.00 96.44 277 ASP A CA 1
ATOM 2200 C C . ASP A 1 277 ? 10.354 14.451 -21.207 1.00 96.44 277 ASP A C 1
ATOM 2202 O O . ASP A 1 277 ? 11.585 14.494 -21.253 1.00 96.44 277 ASP A O 1
ATOM 2206 N N . ASP A 1 278 ? 9.596 15.225 -21.977 1.00 95.00 278 ASP A N 1
ATOM 2207 C CA . ASP A 1 278 ? 10.156 16.296 -22.784 1.00 95.00 278 ASP A CA 1
ATOM 2208 C C . ASP A 1 278 ? 10.600 17.470 -21.899 1.00 95.00 278 ASP A C 1
ATOM 2210 O O . ASP A 1 278 ? 9.791 18.133 -21.245 1.00 95.00 278 ASP A O 1
ATOM 2214 N N . ALA A 1 279 ? 11.902 17.755 -21.893 1.00 90.75 279 ALA A N 1
ATOM 2215 C CA . ALA A 1 279 ? 12.470 18.863 -21.138 1.00 90.75 279 ALA A CA 1
ATOM 2216 C C . ALA A 1 279 ? 11.974 20.237 -21.631 1.00 90.75 279 ALA A C 1
ATOM 2218 O O . ALA A 1 279 ? 11.885 21.158 -20.819 1.00 90.75 279 ALA A O 1
ATOM 2219 N N . GLU A 1 280 ? 11.595 20.367 -22.904 1.00 88.94 280 GLU A N 1
ATOM 2220 C CA . GLU A 1 280 ? 11.299 21.649 -23.560 1.00 88.94 280 GLU A CA 1
ATOM 2221 C C . GLU A 1 280 ? 9.852 22.131 -23.317 1.00 88.94 280 GLU A C 1
ATOM 2223 O O . GLU A 1 280 ? 9.559 23.321 -23.436 1.00 88.94 280 GLU A O 1
ATOM 2228 N N . ILE A 1 281 ? 8.936 21.242 -22.914 1.00 89.25 281 ILE A N 1
ATOM 2229 C CA . ILE A 1 281 ? 7.513 21.580 -22.731 1.00 89.25 281 ILE A CA 1
ATOM 2230 C C . ILE A 1 281 ? 7.153 21.881 -21.274 1.00 89.25 281 ILE A C 1
ATOM 2232 O O . ILE A 1 281 ? 7.722 21.322 -20.340 1.00 89.25 281 ILE A O 1
ATOM 2236 N N . HIS A 1 282 ? 6.135 22.709 -21.058 1.00 85.56 282 HIS A N 1
ATOM 2237 C CA . HIS A 1 282 ? 5.668 23.046 -19.708 1.00 85.56 282 HIS A CA 1
ATOM 2238 C C . HIS A 1 282 ? 4.605 22.073 -19.177 1.00 85.56 282 HIS A C 1
ATOM 2240 O O . HIS A 1 282 ? 4.530 21.838 -17.973 1.00 85.56 282 HIS A O 1
ATOM 2246 N N . GLN A 1 283 ? 3.790 21.493 -20.061 1.00 87.50 283 GLN A N 1
ATOM 2247 C CA . GLN A 1 283 ? 2.714 20.564 -19.711 1.00 87.50 283 GLN A CA 1
ATOM 2248 C C . GLN A 1 283 ? 2.764 19.319 -20.598 1.00 87.50 283 GLN A C 1
ATOM 2250 O O . GLN A 1 283 ? 3.015 19.418 -21.795 1.00 87.50 283 GLN A O 1
ATOM 2255 N N . LEU A 1 284 ? 2.501 18.153 -20.006 1.00 89.88 284 LEU A N 1
ATOM 2256 C CA . LEU A 1 284 ? 2.567 16.853 -20.678 1.00 89.88 284 LEU A CA 1
ATOM 2257 C C . LEU A 1 284 ? 1.303 16.595 -21.511 1.00 89.88 284 LEU A C 1
ATOM 2259 O O . LEU A 1 284 ? 0.288 16.186 -20.964 1.00 89.88 284 LEU A O 1
ATOM 2263 N N . VAL A 1 285 ? 1.331 16.824 -22.821 1.00 90.12 285 VAL A N 1
ATOM 2264 C CA . VAL A 1 285 ? 0.144 16.743 -23.703 1.00 90.12 285 VAL A CA 1
ATOM 2265 C C . VAL A 1 285 ? -0.086 15.387 -24.386 1.00 90.12 285 VAL A C 1
ATOM 2267 O O . VAL A 1 285 ? -1.156 15.158 -24.940 1.00 90.12 285 VAL A O 1
ATOM 2270 N N . SER A 1 286 ? 0.883 14.473 -24.354 1.00 92.12 286 SER A N 1
ATOM 2271 C CA . SER A 1 286 ? 0.794 13.156 -25.006 1.00 92.12 286 SER A CA 1
ATOM 2272 C C . SER A 1 286 ? 1.633 12.087 -24.297 1.00 92.12 286 SER A C 1
ATOM 2274 O O . SER A 1 286 ? 2.699 12.373 -23.751 1.00 92.12 286 SER A O 1
ATOM 2276 N N . PHE A 1 287 ? 1.160 10.842 -24.293 1.00 94.06 287 PHE A N 1
ATOM 2277 C CA . PHE A 1 287 ? 1.810 9.724 -23.607 1.00 94.06 287 PHE A CA 1
ATOM 2278 C C . PHE A 1 287 ? 1.741 8.454 -24.458 1.00 94.06 287 PHE A C 1
ATOM 2280 O O . PHE A 1 287 ? 0.681 8.142 -24.998 1.00 94.06 287 PHE A O 1
ATOM 2287 N N . ALA A 1 288 ? 2.854 7.728 -24.560 1.00 95.56 288 ALA A N 1
ATOM 2288 C CA . ALA A 1 288 ? 2.889 6.389 -25.142 1.00 95.56 288 ALA A CA 1
ATOM 2289 C C . ALA A 1 288 ? 3.829 5.467 -24.362 1.00 95.56 288 ALA A C 1
ATOM 2291 O O . ALA A 1 288 ? 4.713 5.913 -23.623 1.00 95.56 288 ALA A O 1
ATOM 2292 N N . VAL A 1 289 ? 3.642 4.171 -24.573 1.00 97.19 289 VAL A N 1
ATOM 2293 C CA . VAL A 1 289 ? 4.524 3.108 -24.104 1.00 97.19 289 VAL A CA 1
ATOM 2294 C C . VAL A 1 289 ? 5.293 2.577 -25.302 1.00 97.19 289 VAL A C 1
ATOM 2296 O O . VAL A 1 289 ? 4.692 2.272 -26.326 1.00 97.19 289 VAL A O 1
ATOM 2299 N N . PHE A 1 290 ? 6.606 2.426 -25.177 1.00 97.38 290 PHE A N 1
ATOM 2300 C CA . PHE A 1 290 ? 7.427 1.759 -26.179 1.00 97.38 290 PHE A CA 1
ATOM 2301 C C . PHE A 1 290 ? 7.992 0.470 -25.595 1.00 97.38 290 PHE A C 1
ATOM 2303 O O . PHE A 1 290 ? 8.794 0.514 -24.667 1.00 97.38 290 PHE A O 1
ATOM 2310 N N . ILE A 1 291 ? 7.589 -0.678 -26.130 1.00 96.56 291 ILE A N 1
ATOM 2311 C CA . ILE A 1 291 ? 8.081 -1.989 -25.705 1.00 96.56 291 ILE A CA 1
ATOM 2312 C C . ILE A 1 291 ? 9.308 -2.333 -26.545 1.00 96.56 291 ILE A C 1
ATOM 2314 O O . ILE A 1 291 ? 9.213 -2.466 -27.767 1.00 96.56 291 ILE A O 1
ATOM 2318 N N . VAL A 1 292 ? 10.458 -2.485 -25.890 1.00 93.81 292 VAL A N 1
ATOM 2319 C CA . VAL A 1 292 ? 11.718 -2.870 -26.530 1.00 93.81 292 VAL A CA 1
ATOM 2320 C C . VAL A 1 292 ? 11.706 -4.378 -26.789 1.00 93.81 292 VAL A C 1
ATOM 2322 O O . VAL A 1 292 ? 11.646 -5.143 -25.824 1.00 93.81 292 VAL A O 1
ATOM 2325 N N . PRO A 1 293 ? 11.793 -4.825 -28.056 1.00 89.31 293 PRO A N 1
ATOM 2326 C CA . PRO A 1 293 ? 11.926 -6.241 -28.375 1.00 89.31 293 PRO A CA 1
ATOM 2327 C C . PRO A 1 293 ? 13.159 -6.852 -27.715 1.00 89.31 293 PRO A C 1
ATOM 2329 O O . PRO A 1 293 ? 14.235 -6.243 -27.685 1.00 89.31 293 PRO A O 1
ATOM 2332 N N . ILE A 1 294 ? 13.035 -8.090 -27.248 1.00 86.06 294 ILE A N 1
ATOM 2333 C CA . ILE A 1 294 ? 14.171 -8.812 -26.678 1.00 86.06 294 ILE A CA 1
ATOM 2334 C C . ILE A 1 294 ? 15.254 -8.968 -27.755 1.00 86.06 294 ILE A C 1
ATOM 2336 O O . ILE A 1 294 ? 14.956 -9.242 -28.918 1.00 86.06 294 ILE A O 1
ATOM 2340 N N . GLY A 1 295 ? 16.520 -8.756 -27.380 1.00 79.19 295 GLY A N 1
ATOM 2341 C CA . GLY A 1 295 ? 17.668 -8.812 -28.292 1.00 79.19 295 GLY A CA 1
ATOM 2342 C C . GLY A 1 295 ? 18.093 -7.456 -28.848 1.00 79.19 295 GLY A C 1
ATOM 2343 O O . GLY A 1 295 ? 19.225 -7.325 -29.325 1.00 79.19 295 GLY A O 1
ATOM 2344 N N . ARG A 1 296 ? 17.215 -6.451 -28.759 1.00 82.56 296 ARG A N 1
ATOM 2345 C CA . ARG A 1 296 ? 17.481 -5.068 -29.173 1.00 82.56 296 ARG A CA 1
ATOM 2346 C C . ARG A 1 296 ? 17.773 -4.131 -28.010 1.00 82.56 296 ARG A C 1
ATOM 2348 O O . ARG A 1 296 ? 18.165 -3.002 -28.239 1.00 82.56 296 ARG A O 1
ATOM 2355 N N . ASP A 1 297 ? 17.662 -4.605 -26.778 1.00 80.81 297 ASP A N 1
ATOM 2356 C CA . ASP A 1 297 ? 17.943 -3.884 -25.532 1.00 80.81 297 ASP A CA 1
ATOM 2357 C C . ASP A 1 297 ? 19.330 -3.221 -25.476 1.00 80.81 297 ASP A C 1
ATOM 2359 O O . ASP A 1 297 ? 19.493 -2.232 -24.771 1.00 80.81 297 ASP A O 1
ATOM 2363 N N . ASN A 1 298 ? 20.302 -3.711 -26.253 1.00 81.88 298 ASN A N 1
ATOM 2364 C CA . ASN A 1 298 ? 21.639 -3.118 -26.360 1.00 81.88 298 ASN A CA 1
ATOM 2365 C C . ASN A 1 298 ? 21.773 -2.065 -27.476 1.00 81.88 298 ASN A C 1
ATOM 2367 O O . ASN A 1 298 ? 22.794 -1.376 -27.533 1.00 81.88 298 ASN A O 1
ATOM 2371 N N . ASP A 1 299 ? 20.780 -1.912 -28.360 1.00 84.50 299 ASP A N 1
ATOM 2372 C CA . ASP A 1 299 ? 20.802 -0.869 -29.388 1.00 84.50 299 ASP A CA 1
ATOM 2373 C C . ASP A 1 299 ? 20.883 0.504 -28.700 1.00 84.50 299 ASP A C 1
ATOM 2375 O O . ASP A 1 299 ? 20.161 0.773 -27.740 1.00 84.50 299 ASP A O 1
ATOM 2379 N N . TRP A 1 300 ? 21.735 1.397 -29.215 1.00 88.94 300 TRP A N 1
ATOM 2380 C CA . TRP A 1 300 ? 22.004 2.717 -28.620 1.00 88.94 300 TRP A CA 1
ATOM 2381 C C . TRP A 1 300 ? 20.736 3.505 -28.250 1.00 88.94 300 TRP A C 1
ATOM 2383 O O . TRP A 1 300 ? 20.699 4.187 -27.224 1.00 88.94 300 TRP A O 1
ATOM 2393 N N . ILE A 1 301 ? 19.693 3.386 -29.079 1.00 90.19 301 ILE A N 1
ATOM 2394 C CA . ILE A 1 301 ? 18.422 4.097 -28.917 1.00 90.19 301 ILE A CA 1
ATOM 2395 C C . ILE A 1 301 ? 17.593 3.612 -27.710 1.00 90.19 301 ILE A C 1
ATOM 2397 O O . ILE A 1 301 ? 16.746 4.358 -27.227 1.00 90.19 301 ILE A O 1
ATOM 2401 N N . PHE A 1 302 ? 17.859 2.404 -27.199 1.00 91.75 302 PHE A N 1
ATOM 2402 C CA . PHE A 1 302 ? 17.158 1.786 -26.062 1.00 91.75 302 PHE A CA 1
ATOM 2403 C C . PHE A 1 302 ? 18.032 1.595 -24.814 1.00 91.75 302 PHE A C 1
ATOM 2405 O O . PHE A 1 302 ? 17.508 1.212 -23.771 1.00 91.75 302 PHE A O 1
ATOM 2412 N N . SER A 1 303 ? 19.349 1.805 -24.923 1.00 88.38 303 SER A N 1
ATOM 2413 C CA . SER A 1 303 ? 20.311 1.548 -23.842 1.00 88.38 303 SER A CA 1
ATOM 2414 C C . SER A 1 303 ? 20.947 2.807 -23.254 1.00 88.38 303 SER A C 1
ATOM 2416 O O . SER A 1 303 ? 21.587 2.739 -22.204 1.00 88.38 303 SER A O 1
ATOM 2418 N N . THR A 1 304 ? 20.801 3.959 -23.915 1.00 91.06 304 THR A N 1
ATOM 2419 C CA . THR A 1 304 ? 21.432 5.214 -23.494 1.00 91.06 304 THR A CA 1
ATOM 2420 C C . THR A 1 304 ? 20.409 6.321 -23.309 1.00 91.06 304 THR A C 1
ATOM 2422 O O . THR A 1 304 ? 19.472 6.454 -24.093 1.00 91.06 304 THR A O 1
ATOM 2425 N N . ARG A 1 305 ? 20.657 7.209 -22.343 1.00 92.75 305 ARG A N 1
ATOM 2426 C CA . ARG A 1 305 ? 19.818 8.391 -22.102 1.00 92.75 305 ARG A CA 1
ATOM 2427 C C . ARG A 1 305 ? 19.649 9.273 -23.347 1.00 92.75 305 ARG A C 1
ATOM 2429 O O . ARG A 1 305 ? 18.553 9.747 -23.632 1.00 92.75 305 ARG A O 1
ATOM 2436 N N . ALA A 1 306 ? 20.723 9.491 -24.111 1.00 94.62 306 ALA A N 1
ATOM 2437 C CA . ALA A 1 306 ? 20.652 10.251 -25.362 1.00 94.62 306 ALA A CA 1
ATOM 2438 C C . ALA A 1 306 ? 19.760 9.546 -26.403 1.00 94.62 306 ALA A C 1
ATOM 2440 O O . ALA A 1 306 ? 18.962 10.199 -27.077 1.00 94.62 306 ALA A O 1
ATOM 2441 N N . GLY A 1 307 ? 19.847 8.215 -26.470 1.00 95.06 307 GLY A N 1
ATOM 2442 C CA . GLY A 1 307 ? 18.965 7.366 -27.259 1.00 95.06 307 GLY A CA 1
ATOM 2443 C C . GLY A 1 307 ? 17.501 7.474 -26.840 1.00 95.06 307 GLY A C 1
ATOM 2444 O O . GLY A 1 307 ? 16.646 7.708 -27.687 1.00 95.06 307 GLY A O 1
ATOM 2445 N N . HIS A 1 308 ? 17.214 7.416 -25.539 1.00 96.19 308 HIS A N 1
ATOM 2446 C CA . HIS A 1 308 ? 15.859 7.539 -24.998 1.00 96.19 308 HIS A CA 1
ATOM 2447 C C . HIS A 1 308 ? 15.206 8.879 -25.363 1.00 96.19 308 HIS A C 1
ATOM 2449 O O . HIS A 1 308 ? 14.045 8.923 -25.775 1.00 96.19 308 HIS A O 1
ATOM 2455 N N . ILE A 1 309 ? 15.965 9.978 -25.269 1.00 95.31 309 ILE A N 1
ATOM 2456 C CA . ILE A 1 309 ? 15.506 11.313 -25.679 1.00 95.31 309 ILE A CA 1
ATOM 2457 C C . ILE A 1 309 ? 15.217 11.341 -27.185 1.00 95.31 309 ILE A C 1
ATOM 2459 O O . ILE A 1 309 ? 14.182 11.868 -27.598 1.00 95.31 309 ILE A O 1
ATOM 2463 N N . ALA A 1 310 ? 16.102 10.764 -28.006 1.00 96.00 310 ALA A N 1
ATOM 2464 C CA . ALA A 1 310 ? 15.910 10.679 -29.451 1.00 96.00 310 ALA A CA 1
ATOM 2465 C C . ALA A 1 310 ? 14.677 9.835 -29.817 1.00 96.00 310 ALA A C 1
ATOM 2467 O O . ALA A 1 310 ? 13.887 10.253 -30.661 1.00 96.00 310 ALA A O 1
ATOM 2468 N N . LEU A 1 311 ? 14.467 8.700 -29.145 1.00 96.19 311 LEU A N 1
ATOM 2469 C CA . LEU A 1 311 ? 13.308 7.832 -29.339 1.00 96.19 311 LEU A CA 1
ATOM 2470 C C . LEU A 1 311 ? 12.002 8.548 -28.991 1.00 96.19 311 LEU A C 1
ATOM 2472 O O . LEU A 1 311 ? 11.068 8.539 -29.784 1.00 96.19 311 LEU A O 1
ATOM 2476 N N . ARG A 1 312 ? 11.948 9.232 -27.841 1.00 96.50 312 ARG A N 1
ATOM 2477 C CA . ARG A 1 312 ? 10.786 10.042 -27.450 1.00 96.50 312 ARG A CA 1
ATOM 2478 C C . ARG A 1 312 ? 10.461 11.103 -28.509 1.00 96.50 312 ARG A C 1
ATOM 2480 O O . ARG A 1 312 ? 9.290 11.261 -28.851 1.00 96.50 312 ARG A O 1
ATOM 2487 N N . LYS A 1 313 ? 11.482 11.790 -29.045 1.00 95.19 313 LYS A N 1
ATOM 2488 C CA . LYS A 1 313 ? 11.322 12.758 -30.146 1.00 95.19 313 LYS A CA 1
ATOM 2489 C C . LYS A 1 313 ? 10.791 12.085 -31.421 1.00 95.19 313 LYS A C 1
ATOM 2491 O O . LYS A 1 313 ? 9.895 12.632 -32.045 1.00 95.19 313 LYS A O 1
ATOM 2496 N N . GLN A 1 314 ? 11.276 10.891 -31.776 1.00 94.88 314 GLN A N 1
ATOM 2497 C CA . GLN A 1 314 ? 10.781 10.127 -32.935 1.00 94.88 314 GLN A CA 1
ATOM 2498 C C . GLN A 1 314 ? 9.329 9.659 -32.779 1.00 94.88 314 GLN A C 1
ATOM 2500 O O . GLN A 1 314 ? 8.593 9.627 -33.759 1.00 94.88 314 GLN A O 1
ATOM 2505 N N . CYS A 1 315 ? 8.910 9.305 -31.562 1.00 94.56 315 CYS A N 1
ATOM 2506 C CA . CYS A 1 315 ? 7.527 8.929 -31.270 1.00 94.56 315 CYS A CA 1
ATOM 2507 C C . CYS A 1 315 ? 6.572 10.133 -31.184 1.00 94.56 315 CYS A C 1
ATOM 2509 O O . CYS A 1 315 ? 5.369 9.922 -31.040 1.00 94.56 315 CYS A O 1
ATOM 2511 N N . ASP A 1 316 ? 7.091 11.365 -31.219 1.00 94.31 316 ASP A N 1
ATOM 2512 C CA . ASP A 1 316 ? 6.329 12.609 -31.058 1.00 94.31 316 ASP A CA 1
ATOM 2513 C C . ASP A 1 316 ? 5.468 12.631 -29.778 1.00 94.31 316 ASP A C 1
ATOM 2515 O O . ASP A 1 316 ? 4.275 12.950 -29.776 1.00 94.31 316 ASP A O 1
ATOM 2519 N N . LYS A 1 317 ? 6.062 12.215 -28.646 1.00 94.19 317 LYS A N 1
ATOM 2520 C CA . LYS A 1 317 ? 5.363 12.164 -27.350 1.00 94.19 317 LYS A CA 1
ATOM 2521 C C . LYS A 1 317 ? 5.975 13.075 -26.304 1.00 94.19 317 LYS A C 1
ATOM 2523 O O . LYS A 1 317 ? 7.188 13.146 -26.139 1.00 94.19 317 LYS A O 1
ATOM 2528 N N . SER A 1 318 ? 5.110 13.707 -25.522 1.00 94.56 318 SER A N 1
ATOM 2529 C CA . SER A 1 318 ? 5.473 14.562 -24.392 1.00 94.56 318 SER A CA 1
ATOM 2530 C C . SER A 1 318 ? 6.055 13.756 -23.219 1.00 94.56 318 SER A C 1
ATOM 2532 O O . SER A 1 318 ? 6.944 14.232 -22.516 1.00 94.56 318 SER A O 1
ATOM 2534 N N . ARG A 1 319 ? 5.587 12.510 -23.064 1.00 95.56 319 ARG A N 1
ATOM 2535 C CA . ARG A 1 319 ? 6.101 11.479 -22.160 1.00 95.56 319 ARG A CA 1
ATOM 2536 C C . ARG A 1 319 ? 6.185 10.146 -22.897 1.00 95.56 319 ARG A C 1
ATOM 2538 O O . ARG A 1 319 ? 5.227 9.752 -23.564 1.00 95.56 319 ARG A O 1
ATOM 2545 N N . LEU A 1 320 ? 7.283 9.423 -22.715 1.00 97.19 320 LEU A N 1
ATOM 2546 C CA . LEU A 1 320 ? 7.458 8.054 -23.193 1.00 97.19 320 LEU A CA 1
ATOM 2547 C C . LEU A 1 320 ? 7.784 7.134 -22.014 1.00 97.19 320 LEU A C 1
ATOM 2549 O O . LEU A 1 320 ? 8.707 7.414 -21.254 1.00 97.19 320 LEU A O 1
ATOM 2553 N N . ALA A 1 321 ? 7.043 6.037 -21.866 1.00 97.50 321 ALA A N 1
ATOM 2554 C CA . ALA A 1 321 ? 7.431 4.929 -20.997 1.00 97.50 321 ALA A CA 1
ATOM 2555 C C . ALA A 1 321 ? 8.135 3.862 -21.842 1.00 97.50 321 ALA A C 1
ATOM 2557 O O . ALA A 1 321 ? 7.487 3.120 -22.578 1.00 97.50 321 ALA A O 1
ATOM 2558 N N . LEU A 1 322 ? 9.458 3.799 -21.752 1.00 97.62 322 LEU A N 1
ATOM 2559 C CA . LEU A 1 322 ? 10.268 2.769 -22.387 1.00 97.62 322 LEU A CA 1
ATOM 2560 C C . LEU A 1 322 ? 10.249 1.505 -21.522 1.00 97.62 322 LEU A C 1
ATOM 2562 O O . LEU A 1 322 ? 10.640 1.549 -20.358 1.00 97.62 322 LEU A O 1
ATOM 2566 N N . VAL A 1 323 ? 9.782 0.389 -22.077 1.00 97.25 323 VAL A N 1
ATOM 2567 C CA . VAL A 1 323 ? 9.652 -0.887 -21.371 1.00 97.25 323 VAL A CA 1
ATOM 2568 C C . VAL A 1 323 ? 10.652 -1.889 -21.922 1.00 97.25 323 VAL A C 1
ATOM 2570 O O . VAL A 1 323 ? 10.504 -2.367 -23.046 1.00 97.25 323 VAL A O 1
ATOM 2573 N N . SER A 1 324 ? 11.644 -2.241 -21.111 1.00 94.81 324 SER A N 1
ATOM 2574 C CA . SER A 1 324 ? 12.602 -3.302 -21.415 1.00 94.81 324 SER A CA 1
ATOM 2575 C C . SER A 1 324 ? 12.144 -4.625 -20.804 1.00 94.81 324 SER A C 1
ATOM 2577 O O . SER A 1 324 ? 11.765 -4.692 -19.632 1.00 94.81 324 SER A O 1
ATOM 2579 N N . LEU A 1 325 ? 12.206 -5.680 -21.611 1.00 93.50 325 LEU A N 1
ATOM 2580 C CA . LEU A 1 325 ? 11.846 -7.047 -21.248 1.00 93.50 325 LEU A CA 1
ATOM 2581 C C . LEU A 1 325 ? 13.079 -7.787 -20.717 1.00 93.50 325 LEU A C 1
ATOM 2583 O O . LEU A 1 325 ? 14.135 -7.776 -21.354 1.00 93.50 325 LEU A O 1
ATOM 2587 N N . PHE A 1 326 ? 12.960 -8.449 -19.567 1.00 89.56 326 PHE A N 1
ATOM 2588 C CA . PHE A 1 326 ? 14.046 -9.280 -19.042 1.00 89.56 326 PHE A CA 1
ATOM 2589 C C . PHE A 1 326 ? 14.169 -10.588 -19.836 1.00 89.56 326 PHE A C 1
ATOM 2591 O O . PHE A 1 326 ? 13.170 -11.245 -20.130 1.00 89.56 326 PHE A O 1
ATOM 2598 N N . ARG A 1 327 ? 15.404 -10.948 -20.215 1.00 83.88 327 ARG A N 1
ATOM 2599 C CA . ARG A 1 327 ? 15.727 -12.040 -21.159 1.00 83.88 327 ARG A CA 1
ATOM 2600 C C . ARG A 1 327 ? 15.513 -13.453 -20.602 1.00 83.88 327 ARG A C 1
ATOM 2602 O O . ARG A 1 327 ? 15.440 -14.395 -21.385 1.00 83.88 327 ARG A O 1
ATOM 2609 N N . ASP A 1 328 ? 15.492 -13.604 -19.282 1.00 82.31 328 ASP A N 1
ATOM 2610 C CA . ASP A 1 328 ? 15.322 -14.866 -18.548 1.00 82.31 328 ASP A CA 1
ATOM 2611 C C . ASP A 1 328 ? 13.848 -15.236 -18.311 1.00 82.31 328 ASP A C 1
ATOM 2613 O O . ASP A 1 328 ? 13.553 -16.279 -17.730 1.00 82.31 328 ASP A O 1
ATOM 2617 N N . GLN A 1 329 ? 12.933 -14.400 -18.797 1.00 87.31 329 GLN A N 1
ATOM 2618 C CA . GLN A 1 329 ? 11.490 -14.561 -18.695 1.00 87.31 329 GLN A CA 1
ATOM 2619 C C . GLN A 1 329 ? 10.879 -15.013 -20.025 1.00 87.31 329 GLN A C 1
ATOM 2621 O O . GLN A 1 329 ? 11.434 -14.782 -21.100 1.00 87.31 329 GLN A O 1
ATOM 2626 N N . THR A 1 330 ? 9.699 -15.631 -19.954 1.00 87.12 330 THR A N 1
ATOM 2627 C CA . THR A 1 330 ? 8.921 -16.042 -21.128 1.00 87.12 330 THR A CA 1
ATOM 2628 C C . THR A 1 330 ? 7.779 -15.070 -21.419 1.00 87.12 330 THR A C 1
ATOM 2630 O O . THR A 1 330 ? 7.060 -14.627 -20.513 1.00 87.12 330 THR A O 1
ATOM 2633 N N . TYR A 1 331 ? 7.607 -14.764 -22.706 1.00 90.56 331 TYR A N 1
ATOM 2634 C CA . TYR A 1 331 ? 6.553 -13.904 -23.239 1.00 90.56 331 TYR A CA 1
ATOM 2635 C C . TYR A 1 331 ? 5.977 -14.569 -24.490 1.00 90.56 331 TYR A C 1
ATOM 2637 O O . TYR A 1 331 ? 6.719 -14.910 -25.408 1.00 90.56 331 TYR A O 1
ATOM 2645 N N . GLU A 1 332 ? 4.668 -14.781 -24.513 1.00 88.25 332 GLU A N 1
ATOM 2646 C CA . GLU A 1 332 ? 3.967 -15.495 -25.579 1.00 88.25 332 GLU A CA 1
ATOM 2647 C C . GLU A 1 332 ? 3.813 -14.626 -26.826 1.00 88.25 332 GLU A C 1
ATOM 2649 O O . GLU A 1 332 ? 4.044 -15.080 -27.944 1.00 88.25 332 GLU A O 1
ATOM 2654 N N . ASN A 1 333 ? 3.387 -13.375 -26.643 1.00 89.12 333 ASN A N 1
ATOM 2655 C CA . ASN A 1 333 ? 3.130 -12.428 -27.722 1.00 89.12 333 ASN A CA 1
ATOM 2656 C C . ASN A 1 333 ? 2.977 -10.998 -27.176 1.00 89.12 333 ASN A C 1
ATOM 2658 O O . ASN A 1 333 ? 2.933 -10.765 -25.966 1.00 89.12 333 ASN A O 1
ATOM 2662 N N . MET A 1 334 ? 2.905 -10.021 -28.086 1.00 90.38 334 MET A N 1
ATOM 2663 C CA . MET A 1 334 ? 2.867 -8.602 -27.716 1.00 90.38 334 MET A CA 1
ATOM 2664 C C . MET A 1 334 ? 1.570 -8.238 -26.984 1.00 90.38 334 MET A C 1
ATOM 2666 O O . MET A 1 334 ? 1.581 -7.369 -26.118 1.00 90.38 334 MET A O 1
ATOM 2670 N N . MET A 1 335 ? 0.466 -8.925 -27.289 1.00 90.88 335 MET A N 1
ATOM 2671 C CA . MET A 1 335 ? -0.825 -8.701 -26.638 1.00 90.88 335 MET A CA 1
ATOM 2672 C C . MET A 1 335 ? -0.765 -9.073 -25.152 1.00 90.88 335 MET A C 1
ATOM 2674 O O . MET A 1 335 ? -1.166 -8.266 -24.320 1.00 90.88 335 MET A O 1
ATOM 2678 N N . GLN A 1 336 ? -0.161 -10.218 -24.811 1.00 93.06 336 GLN A N 1
ATOM 2679 C CA . GLN A 1 336 ? 0.073 -10.617 -23.420 1.00 93.06 336 GLN A CA 1
ATOM 2680 C C . GLN A 1 336 ? 0.897 -9.563 -22.665 1.00 93.06 336 GLN A C 1
ATOM 2682 O O . GLN A 1 336 ? 0.529 -9.160 -21.564 1.00 93.06 336 GLN A O 1
ATOM 2687 N N . VAL A 1 337 ? 2.002 -9.096 -23.257 1.00 93.50 337 VAL A N 1
ATOM 2688 C CA . VAL A 1 337 ? 2.867 -8.078 -22.638 1.00 93.50 337 VAL A CA 1
ATOM 2689 C C . VAL A 1 337 ? 2.088 -6.786 -22.384 1.00 93.50 337 VAL A C 1
ATOM 2691 O O . VAL A 1 337 ? 2.167 -6.212 -21.298 1.00 93.50 337 VAL A O 1
ATOM 2694 N N . GLN A 1 338 ? 1.301 -6.335 -23.363 1.00 93.38 338 GLN A N 1
ATOM 2695 C CA . GLN A 1 338 ? 0.456 -5.154 -23.206 1.00 93.38 338 GLN A CA 1
ATOM 2696 C C . GLN A 1 338 ? -0.583 -5.346 -22.094 1.00 93.38 338 GLN A C 1
ATOM 2698 O O . GLN A 1 338 ? -0.741 -4.453 -21.264 1.00 93.38 338 GLN A O 1
ATOM 2703 N N . ASP A 1 339 ? -1.263 -6.492 -22.042 1.00 90.69 339 ASP A N 1
ATOM 2704 C CA . ASP A 1 339 ? -2.266 -6.799 -21.016 1.00 90.69 339 ASP A CA 1
ATOM 2705 C C . ASP A 1 339 ? -1.665 -6.798 -19.601 1.00 90.69 339 ASP A C 1
ATOM 2707 O O . ASP A 1 339 ? -2.256 -6.223 -18.684 1.00 90.69 339 ASP A O 1
ATOM 2711 N N . GLU A 1 340 ? -0.464 -7.360 -19.426 1.00 91.94 340 GLU A N 1
ATOM 2712 C CA . GLU A 1 340 ? 0.261 -7.351 -18.147 1.00 91.94 340 GLU A CA 1
ATOM 2713 C C . GLU A 1 340 ? 0.691 -5.933 -17.721 1.00 91.94 340 GLU A C 1
ATOM 2715 O O . GLU A 1 340 ? 0.645 -5.600 -16.535 1.00 91.94 340 GLU A O 1
ATOM 2720 N N . LEU A 1 341 ? 1.077 -5.071 -18.670 1.00 92.94 341 LEU A N 1
ATOM 2721 C CA . LEU A 1 341 ? 1.556 -3.709 -18.394 1.00 92.94 341 LEU A CA 1
ATOM 2722 C C . LEU A 1 341 ? 0.433 -2.684 -18.182 1.00 92.94 341 LEU A C 1
ATOM 2724 O O . LEU A 1 341 ? 0.628 -1.708 -17.449 1.00 92.94 341 LEU A O 1
ATOM 2728 N N . ARG A 1 342 ? -0.746 -2.891 -18.784 1.00 90.62 342 ARG A N 1
ATOM 2729 C CA . ARG A 1 342 ? -1.910 -1.984 -18.705 1.00 90.62 342 ARG A CA 1
ATOM 2730 C C . ARG A 1 342 ? -2.207 -1.425 -17.307 1.00 90.62 342 ARG A C 1
ATOM 2732 O O . ARG A 1 342 ? -2.338 -0.199 -17.206 1.00 90.62 342 ARG A O 1
ATOM 2739 N N . PRO A 1 343 ? -2.320 -2.230 -16.229 1.00 87.12 343 PRO A N 1
ATOM 2740 C CA . PRO A 1 343 ? -2.642 -1.698 -14.901 1.00 87.12 343 PRO A CA 1
ATOM 2741 C C . PRO A 1 343 ? -1.582 -0.720 -14.370 1.00 87.12 343 PRO A C 1
ATOM 2743 O O . PRO A 1 343 ? -1.928 0.258 -13.702 1.00 87.12 343 PRO A O 1
ATOM 2746 N N . TYR A 1 344 ? -0.308 -0.935 -14.704 1.00 89.62 344 TYR A N 1
ATOM 2747 C CA . TYR A 1 344 ? 0.801 -0.069 -14.298 1.00 89.62 344 TYR A CA 1
ATOM 2748 C C . TYR A 1 344 ? 0.844 1.211 -15.143 1.00 89.62 344 TYR A C 1
ATOM 2750 O O . TYR A 1 344 ? 0.895 2.320 -14.609 1.00 89.62 344 TYR A O 1
ATOM 2758 N N . VAL A 1 345 ? 0.726 1.076 -16.466 1.00 90.38 345 VAL A N 1
ATOM 2759 C CA . VAL A 1 345 ? 0.737 2.191 -17.430 1.00 90.38 345 VAL A CA 1
ATOM 2760 C C . VAL A 1 345 ? -0.402 3.182 -17.167 1.00 90.38 345 VAL A C 1
ATOM 2762 O O . VAL A 1 345 ? -0.203 4.400 -17.210 1.00 90.38 345 VAL A O 1
ATOM 2765 N N . LYS A 1 346 ? -1.592 2.682 -16.812 1.00 87.94 346 LYS A N 1
ATOM 2766 C CA . LYS A 1 346 ? -2.742 3.524 -16.448 1.00 87.94 346 LYS A CA 1
ATOM 2767 C C . LYS A 1 346 ? -2.432 4.449 -15.264 1.00 87.94 346 LYS A C 1
ATOM 2769 O O . LYS A 1 346 ? -2.860 5.605 -15.252 1.00 87.94 346 LYS A O 1
ATOM 2774 N N . LYS A 1 347 ? -1.663 3.973 -14.279 1.00 86.31 347 LYS A N 1
ATOM 2775 C CA . LYS A 1 347 ? -1.249 4.778 -13.119 1.00 86.31 347 LYS A CA 1
ATOM 2776 C C . LYS A 1 347 ? -0.200 5.838 -13.493 1.00 86.31 347 LYS A C 1
ATOM 2778 O O . LYS A 1 347 ? -0.286 6.947 -12.970 1.00 86.31 347 LYS A O 1
ATOM 2783 N N . LEU A 1 348 ? 0.684 5.550 -14.456 1.00 89.94 348 LEU A N 1
ATOM 2784 C CA . LEU A 1 348 ? 1.722 6.468 -14.968 1.00 89.94 348 LEU A CA 1
ATOM 2785 C C . LEU A 1 348 ? 1.211 7.553 -15.933 1.00 89.94 348 LEU A C 1
ATOM 2787 O O . LEU A 1 348 ? 1.936 8.503 -16.246 1.00 89.94 348 LEU A O 1
ATOM 2791 N N . THR A 1 349 ? -0.029 7.422 -16.407 1.00 88.12 349 THR A N 1
ATOM 2792 C CA . THR A 1 349 ? -0.645 8.386 -17.326 1.00 88.12 349 THR A CA 1
ATOM 2793 C C . THR A 1 349 ? -0.739 9.771 -16.660 1.00 88.12 349 THR A C 1
ATOM 2795 O O . THR A 1 349 ? -1.250 9.860 -15.542 1.00 88.12 349 THR A O 1
ATOM 2798 N N . PRO A 1 350 ? -0.286 10.863 -17.304 1.00 86.06 350 PRO A N 1
ATOM 2799 C CA . PRO A 1 350 ? -0.420 12.223 -16.775 1.00 86.06 350 PRO A CA 1
ATOM 2800 C C . PRO A 1 350 ? -1.870 12.601 -16.431 1.00 86.06 350 PRO A C 1
ATOM 2802 O O . PRO A 1 350 ? -2.804 12.264 -17.160 1.00 86.06 350 PRO A O 1
ATOM 2805 N N . ALA A 1 351 ? -2.082 13.319 -15.322 1.00 81.12 351 ALA A N 1
ATOM 2806 C CA . ALA A 1 351 ? -3.421 13.614 -14.793 1.00 81.12 351 ALA A CA 1
ATOM 2807 C C . ALA A 1 351 ? -4.318 14.397 -15.769 1.00 81.12 351 ALA A C 1
ATOM 2809 O O . ALA A 1 351 ? -5.527 14.178 -15.822 1.00 81.12 351 ALA A O 1
ATOM 2810 N N . ASN A 1 352 ? -3.731 15.282 -16.574 1.00 79.81 352 ASN A N 1
ATOM 2811 C CA . ASN A 1 352 ? -4.438 16.047 -17.597 1.00 79.81 352 ASN A CA 1
ATOM 2812 C C . ASN A 1 352 ? -4.937 15.176 -18.764 1.00 79.81 352 ASN A C 1
ATOM 2814 O O . ASN A 1 352 ? -5.927 15.540 -19.390 1.00 79.81 352 ASN A O 1
ATOM 2818 N N . LEU A 1 353 ? -4.315 14.018 -19.006 1.00 79.12 353 LEU A N 1
ATOM 2819 C CA . LEU A 1 353 ? -4.735 13.058 -20.031 1.00 79.12 353 LEU A CA 1
ATOM 2820 C C . LEU A 1 353 ? -5.783 12.059 -19.519 1.00 79.12 353 LEU A C 1
ATOM 2822 O O . LEU A 1 353 ? -6.488 11.455 -20.317 1.00 79.12 353 LEU A O 1
ATOM 2826 N N . LYS A 1 354 ? -5.955 11.918 -18.196 1.00 74.00 354 LYS A N 1
ATOM 2827 C CA . LYS A 1 354 ? -6.960 11.016 -17.593 1.00 74.00 354 LYS A CA 1
ATOM 2828 C C . LYS A 1 354 ? -8.413 11.495 -17.748 1.00 74.00 354 LYS A C 1
ATOM 2830 O O . LYS A 1 354 ? -9.320 10.744 -17.408 1.00 74.00 354 LYS A O 1
ATOM 2835 N N . LYS A 1 355 ? -8.644 12.733 -18.204 1.00 64.94 355 LYS A N 1
ATOM 2836 C CA . LYS A 1 355 ? -9.985 13.347 -18.299 1.00 64.94 355 LYS A CA 1
ATOM 2837 C C . LYS A 1 355 ? -10.807 12.870 -19.503 1.00 64.94 355 LYS A C 1
ATOM 2839 O O . LYS A 1 355 ? -12.018 13.066 -19.515 1.00 64.94 355 LYS A O 1
ATOM 2844 N N . SER A 1 356 ? -10.169 12.251 -20.490 1.00 55.91 356 SER A N 1
ATOM 2845 C CA . SER A 1 356 ? -10.845 11.629 -21.630 1.00 55.91 356 SER A CA 1
ATOM 2846 C C . SER A 1 356 ? -11.438 10.284 -21.198 1.00 55.91 356 SER A C 1
ATOM 2848 O O . SER A 1 356 ? -10.776 9.544 -20.469 1.00 55.91 356 SER A O 1
ATOM 2850 N N . GLN A 1 357 ? -12.670 9.963 -21.614 1.00 47.56 357 GLN A N 1
ATOM 2851 C CA . GLN A 1 357 ? -13.255 8.630 -21.411 1.00 47.56 357 GLN A CA 1
ATOM 2852 C C . GLN A 1 357 ? -12.324 7.595 -22.061 1.00 47.56 357 GLN A C 1
ATOM 2854 O O . GLN A 1 357 ? -12.255 7.509 -23.278 1.00 47.56 357 GLN A O 1
ATOM 2859 N N . GLU A 1 358 ? -11.558 6.903 -21.215 1.00 54.19 358 GLU A N 1
ATOM 2860 C CA . GLU A 1 358 ? -10.433 6.022 -21.550 1.00 54.19 358 GLU A CA 1
ATOM 2861 C C . GLU A 1 358 ? -9.279 6.707 -22.307 1.00 54.19 358 GLU A C 1
ATOM 2863 O O . GLU A 1 358 ? -9.299 6.800 -23.533 1.00 54.19 358 GLU A O 1
ATOM 2868 N N . PRO A 1 359 ? -8.206 7.150 -21.618 1.00 59.38 359 PRO A N 1
ATOM 2869 C CA . PRO A 1 359 ? -6.973 7.492 -22.313 1.00 59.38 359 PRO A CA 1
ATOM 2870 C C . PRO A 1 359 ? -6.437 6.227 -22.990 1.00 59.38 359 PRO A C 1
ATOM 2872 O O . PRO A 1 359 ? -5.851 5.363 -22.334 1.00 59.38 359 PRO A O 1
ATOM 2875 N N . SER A 1 360 ? -6.656 6.099 -24.299 1.00 69.31 360 SER A N 1
ATOM 2876 C CA . SER A 1 360 ? -6.055 5.048 -25.111 1.00 69.31 360 SER A CA 1
ATOM 2877 C C . SER A 1 360 ? -4.552 5.310 -25.177 1.00 69.31 360 SER A C 1
ATOM 2879 O O . SER A 1 360 ? -4.073 6.083 -26.009 1.00 69.31 360 SER A O 1
ATOM 2881 N N . VAL A 1 361 ? -3.803 4.734 -24.237 1.00 86.38 361 VAL A N 1
ATOM 2882 C CA . VAL A 1 361 ? -2.343 4.818 -24.256 1.00 86.38 361 VAL A CA 1
ATOM 2883 C C . VAL A 1 361 ? -1.847 3.995 -25.435 1.00 86.38 361 VAL A C 1
ATOM 2885 O O . VAL A 1 361 ? -2.128 2.802 -25.533 1.00 86.38 361 VAL A O 1
ATOM 2888 N N . GLU A 1 362 ? -1.125 4.648 -26.336 1.00 91.62 362 GLU A N 1
ATOM 2889 C CA . GLU A 1 362 ? -0.549 4.008 -27.510 1.00 91.62 362 GLU A CA 1
ATOM 2890 C C . GLU A 1 362 ? 0.617 3.100 -27.096 1.00 91.62 362 GLU A C 1
ATOM 2892 O O . GLU A 1 362 ? 1.510 3.529 -26.361 1.00 91.62 362 GLU A O 1
ATOM 2897 N N . TYR A 1 363 ? 0.606 1.850 -27.566 1.00 93.12 363 TYR A N 1
ATOM 2898 C CA . TYR A 1 363 ? 1.703 0.898 -27.391 1.00 93.12 363 TYR A CA 1
ATOM 2899 C C . TYR A 1 363 ? 2.466 0.759 -28.708 1.00 93.12 363 TYR A C 1
ATOM 2901 O O . TYR A 1 363 ? 1.921 0.305 -29.711 1.00 93.12 363 TYR A O 1
ATOM 2909 N N . LEU A 1 364 ? 3.740 1.135 -28.683 1.00 93.75 364 LEU A N 1
ATOM 2910 C CA . LEU A 1 364 ? 4.670 1.111 -29.804 1.00 93.75 364 LEU A CA 1
ATOM 2911 C C . LEU A 1 364 ? 5.698 -0.008 -29.603 1.00 93.75 364 LEU A C 1
ATOM 2913 O O . LEU A 1 364 ? 6.080 -0.315 -28.475 1.00 93.75 364 LEU A O 1
ATOM 2917 N N . SER A 1 365 ? 6.169 -0.618 -30.688 1.00 91.12 365 SER A N 1
ATOM 2918 C CA . SER A 1 365 ? 7.293 -1.562 -30.675 1.00 91.12 365 SER A CA 1
ATOM 2919 C C . SER A 1 365 ? 7.868 -1.729 -32.086 1.00 91.12 365 SER A C 1
ATOM 2921 O O . SER A 1 365 ? 7.294 -1.238 -33.058 1.00 91.12 365 SER A O 1
ATOM 2923 N N . LEU A 1 366 ? 8.996 -2.432 -32.214 1.00 81.31 366 LEU A N 1
ATOM 2924 C CA . LEU A 1 366 ? 9.640 -2.730 -33.496 1.00 81.31 366 LEU A CA 1
ATOM 2925 C C . LEU A 1 366 ? 9.666 -4.238 -33.762 1.00 81.31 366 LEU A C 1
ATOM 2927 O O . LEU A 1 366 ? 10.665 -4.901 -33.494 1.00 81.31 366 LEU A O 1
ATOM 2931 N N . GLY A 1 367 ? 8.595 -4.756 -34.362 1.00 77.12 367 GLY A N 1
ATOM 2932 C CA . GLY A 1 367 ? 8.494 -6.160 -34.764 1.00 77.12 367 GLY A CA 1
ATOM 2933 C C . GLY A 1 367 ? 7.933 -7.070 -33.670 1.00 77.12 367 GLY A C 1
ATOM 2934 O O . GLY A 1 367 ? 7.038 -6.675 -32.925 1.00 77.12 367 GLY A O 1
ATOM 2935 N N . GLU A 1 368 ? 8.417 -8.311 -33.626 1.00 78.06 368 GLU A N 1
ATOM 2936 C CA . GLU A 1 368 ? 7.981 -9.330 -32.662 1.00 78.06 368 GLU A CA 1
ATOM 2937 C C . GLU A 1 368 ? 8.528 -9.060 -31.250 1.00 78.06 368 GLU A C 1
ATOM 2939 O O . GLU A 1 368 ? 9.502 -8.331 -31.080 1.00 78.06 368 GLU A O 1
ATOM 2944 N N . VAL A 1 369 ? 7.908 -9.663 -30.226 1.00 80.75 369 VAL A N 1
ATOM 2945 C CA . VAL A 1 369 ? 8.340 -9.513 -28.819 1.00 80.75 369 VAL A CA 1
ATOM 2946 C C . VAL A 1 369 ? 9.765 -10.007 -28.620 1.00 80.75 369 VAL A C 1
ATOM 2948 O O . VAL A 1 369 ? 10.567 -9.336 -27.974 1.00 80.75 369 VAL A O 1
ATOM 2951 N N . ASP A 1 370 ? 10.079 -11.173 -29.182 1.00 78.94 370 ASP A N 1
ATOM 2952 C CA . ASP A 1 370 ? 11.431 -11.701 -29.216 1.00 78.94 370 ASP A CA 1
ATOM 2953 C C . ASP A 1 370 ? 11.965 -11.588 -30.644 1.00 78.94 370 ASP A C 1
ATOM 2955 O O . ASP A 1 370 ? 11.604 -12.362 -31.524 1.00 78.94 370 ASP A O 1
ATOM 2959 N N . ALA A 1 371 ? 12.826 -10.599 -30.887 1.00 74.12 371 ALA A N 1
ATOM 2960 C CA . ALA A 1 371 ? 13.435 -10.398 -32.200 1.00 74.12 371 ALA A CA 1
ATOM 2961 C C . ALA A 1 371 ? 14.604 -11.369 -32.465 1.00 74.12 371 ALA A C 1
ATOM 2963 O O . ALA A 1 371 ? 15.302 -11.246 -33.479 1.00 74.12 371 ALA A O 1
ATOM 2964 N N . ARG A 1 372 ? 14.870 -12.299 -31.538 1.00 79.56 372 ARG A N 1
ATOM 2965 C CA . ARG A 1 372 ? 16.017 -13.201 -31.571 1.00 79.56 372 ARG A CA 1
ATOM 2966 C C . ARG A 1 372 ? 15.631 -14.558 -32.128 1.00 79.56 372 ARG A C 1
ATOM 2968 O O . ARG A 1 372 ? 14.543 -15.081 -31.916 1.00 79.56 372 ARG A O 1
ATOM 2975 N N . LYS A 1 373 ? 16.617 -15.208 -32.737 1.00 82.25 373 LYS A N 1
ATOM 2976 C CA . LYS A 1 373 ? 16.567 -16.635 -33.038 1.00 82.25 373 LYS A CA 1
ATOM 2977 C C . LYS A 1 373 ? 17.721 -17.345 -32.350 1.00 82.25 373 LYS A C 1
ATOM 2979 O O . LYS A 1 373 ? 18.860 -17.276 -32.814 1.00 82.25 373 LYS A O 1
ATOM 2984 N N . THR A 1 374 ? 17.434 -18.037 -31.249 1.00 84.06 374 THR A N 1
ATOM 2985 C CA . THR A 1 374 ? 18.434 -18.837 -30.530 1.00 84.06 374 THR A CA 1
ATOM 2986 C C . THR A 1 374 ? 18.990 -19.935 -31.436 1.00 84.06 374 THR A C 1
ATOM 2988 O O . THR A 1 374 ? 18.245 -20.680 -32.073 1.00 84.06 374 THR A O 1
ATOM 2991 N N . ARG A 1 375 ? 20.320 -20.025 -31.512 1.00 89.00 375 ARG A N 1
ATOM 2992 C CA . ARG A 1 375 ? 21.053 -21.029 -32.300 1.00 89.00 375 ARG A CA 1
ATOM 2993 C C . ARG A 1 375 ? 21.711 -22.083 -31.433 1.00 89.00 375 ARG A C 1
ATOM 2995 O O . ARG A 1 375 ? 21.714 -23.249 -31.806 1.00 89.00 375 ARG A O 1
ATOM 3002 N N . ALA A 1 376 ? 22.255 -21.667 -30.298 1.00 87.38 376 ALA A N 1
ATOM 3003 C CA . ALA A 1 376 ? 22.830 -22.557 -29.305 1.00 87.38 376 ALA A CA 1
ATOM 3004 C C . ALA A 1 376 ? 22.714 -21.918 -27.922 1.00 87.38 376 ALA A C 1
ATOM 3006 O O . ALA A 1 376 ? 22.730 -20.695 -27.793 1.00 87.38 376 ALA A O 1
ATOM 3007 N N . CYS A 1 377 ? 22.631 -22.741 -26.887 1.00 90.06 377 CYS A N 1
ATOM 3008 C CA . CYS A 1 377 ? 22.744 -22.309 -25.503 1.00 90.06 377 CYS A CA 1
ATOM 3009 C C . CYS A 1 377 ? 23.536 -23.350 -24.711 1.00 90.06 377 CYS A C 1
ATOM 3011 O O . CYS A 1 377 ? 23.649 -24.508 -25.115 1.00 90.06 377 CYS A O 1
ATOM 3013 N N . GLY A 1 378 ? 24.107 -22.932 -23.588 1.00 90.06 378 GLY A N 1
ATOM 3014 C CA . GLY A 1 378 ? 24.876 -23.821 -22.734 1.00 90.06 378 GLY A CA 1
ATOM 3015 C C . GLY A 1 378 ? 25.227 -23.184 -21.401 1.00 90.06 378 GLY A C 1
ATOM 3016 O O . GLY A 1 378 ? 24.763 -22.096 -21.056 1.00 90.06 378 GLY A O 1
ATOM 3017 N N . ARG A 1 379 ? 26.061 -23.883 -20.634 1.00 91.31 379 ARG A N 1
ATOM 3018 C CA . ARG A 1 379 ? 26.626 -23.387 -19.381 1.00 91.31 379 ARG A CA 1
ATOM 3019 C C . ARG A 1 379 ? 28.128 -23.616 -19.394 1.00 91.31 379 ARG A C 1
ATOM 3021 O O . ARG A 1 379 ? 28.588 -24.711 -19.695 1.00 91.31 379 ARG A O 1
ATOM 3028 N N . SER A 1 380 ? 28.879 -22.573 -19.082 1.00 87.94 380 SER A N 1
ATOM 3029 C CA . SER A 1 380 ? 30.314 -22.643 -18.827 1.00 87.94 380 SER A CA 1
ATOM 3030 C C . SER A 1 380 ? 30.566 -22.635 -17.321 1.00 87.94 380 SER A C 1
ATOM 3032 O O . SER A 1 380 ? 29.779 -22.073 -16.556 1.00 87.94 380 SER A O 1
ATOM 3034 N N . THR A 1 381 ? 31.668 -23.244 -16.893 1.00 88.12 381 THR A N 1
ATOM 3035 C CA . THR A 1 381 ? 32.104 -23.230 -15.489 1.00 88.12 381 THR A CA 1
ATOM 3036 C C . THR A 1 381 ? 32.544 -21.841 -15.028 1.00 88.12 381 THR A C 1
ATOM 3038 O O . THR A 1 381 ? 32.433 -21.541 -13.847 1.00 88.12 381 THR A O 1
ATOM 3041 N N . VAL A 1 382 ? 33.001 -20.992 -15.956 1.00 84.44 382 VAL A N 1
ATOM 3042 C CA . VAL A 1 382 ? 33.556 -19.663 -15.657 1.00 84.44 382 VAL A CA 1
ATOM 3043 C C . VAL A 1 382 ? 32.488 -18.567 -15.709 1.00 84.44 382 VAL A C 1
ATOM 3045 O O . VAL A 1 382 ? 32.333 -17.816 -14.756 1.00 84.44 382 VAL A O 1
ATOM 3048 N N . ASN A 1 383 ? 31.716 -18.490 -16.797 1.00 81.25 383 ASN A N 1
ATOM 3049 C CA . ASN A 1 383 ? 30.807 -17.363 -17.063 1.00 81.25 383 ASN A CA 1
ATOM 3050 C C . ASN A 1 383 ? 29.328 -17.697 -16.809 1.00 81.25 383 ASN A C 1
ATOM 3052 O O . ASN A 1 383 ? 28.449 -16.858 -17.014 1.00 81.25 383 ASN A O 1
ATOM 3056 N N . GLY A 1 384 ? 29.034 -18.927 -16.380 1.00 87.44 384 GLY A N 1
ATOM 3057 C CA . GLY A 1 384 ? 27.669 -19.407 -16.200 1.00 87.44 384 GLY A CA 1
ATOM 3058 C C . GLY A 1 384 ? 26.967 -19.667 -17.534 1.00 87.44 384 GLY A C 1
ATOM 3059 O O . GLY A 1 384 ? 27.579 -20.167 -18.483 1.00 87.44 384 GLY A O 1
ATOM 3060 N N . HIS A 1 385 ? 25.665 -19.390 -17.587 1.00 88.38 385 HIS A N 1
ATOM 3061 C CA . HIS A 1 385 ? 24.837 -19.644 -18.766 1.00 88.38 385 HIS A CA 1
ATOM 3062 C C . HIS A 1 385 ? 25.168 -18.689 -19.920 1.00 88.38 385 HIS A C 1
ATOM 3064 O O . HIS A 1 385 ? 25.342 -17.489 -19.714 1.00 88.38 385 HIS A O 1
ATOM 3070 N N . TRP A 1 386 ? 25.220 -19.219 -21.141 1.00 89.81 386 TRP A N 1
ATOM 3071 C CA . TRP A 1 386 ? 25.500 -18.459 -22.358 1.00 89.81 386 TRP A CA 1
ATOM 3072 C C . TRP A 1 386 ? 24.542 -18.834 -23.488 1.00 89.81 386 TRP A C 1
ATOM 3074 O O . TRP A 1 386 ? 23.998 -19.942 -23.523 1.00 89.81 386 TRP A O 1
ATOM 3084 N N . VAL A 1 387 ? 24.352 -17.903 -24.422 1.00 87.69 387 VAL A N 1
ATOM 3085 C CA . VAL A 1 387 ? 23.494 -18.070 -25.597 1.00 87.69 387 VAL A CA 1
ATOM 3086 C C . VAL A 1 387 ? 24.165 -17.507 -26.850 1.00 87.69 387 VAL A C 1
ATOM 3088 O O . VAL A 1 387 ? 24.823 -16.469 -26.799 1.00 87.69 387 VAL A O 1
ATOM 3091 N N . VAL A 1 388 ? 23.997 -18.210 -27.972 1.00 88.94 388 VAL A N 1
ATOM 3092 C CA . VAL A 1 388 ? 24.287 -17.722 -29.322 1.00 88.94 388 VAL A CA 1
ATOM 3093 C C . VAL A 1 388 ? 22.963 -17.468 -30.028 1.00 88.94 388 VAL A C 1
ATOM 3095 O O . VAL A 1 388 ? 22.156 -18.387 -30.189 1.00 88.94 388 VAL A O 1
ATOM 3098 N N . GLU A 1 389 ? 22.742 -16.233 -30.457 1.00 89.00 389 GLU A N 1
ATOM 3099 C CA . GLU A 1 389 ? 21.477 -15.772 -31.030 1.00 89.00 389 GLU A CA 1
ATOM 3100 C C . GLU A 1 389 ? 21.700 -15.004 -32.334 1.00 89.00 389 GLU A C 1
ATOM 3102 O O . GLU A 1 389 ? 22.668 -14.255 -32.465 1.00 89.00 389 GLU A O 1
ATOM 3107 N N . ASP A 1 390 ? 20.804 -15.199 -33.303 1.00 87.81 390 ASP A N 1
ATOM 3108 C CA . ASP A 1 390 ? 20.732 -14.343 -34.484 1.00 87.81 390 ASP A CA 1
ATOM 3109 C C . ASP A 1 390 ? 19.755 -13.191 -34.203 1.00 87.81 390 ASP A C 1
ATOM 3111 O O . ASP A 1 390 ? 18.621 -13.440 -33.794 1.00 87.81 390 ASP A O 1
ATOM 3115 N N . VAL A 1 391 ? 20.180 -11.949 -34.437 1.00 83.94 391 VAL A N 1
ATOM 3116 C CA . VAL A 1 391 ? 19.389 -10.729 -34.216 1.00 83.94 391 VAL A CA 1
ATOM 3117 C C . VAL A 1 391 ? 19.465 -9.847 -35.454 1.00 83.94 391 VAL A C 1
ATOM 3119 O O . VAL A 1 391 ? 20.543 -9.630 -36.014 1.00 83.94 391 VAL A O 1
ATOM 3122 N N . ARG A 1 392 ? 18.319 -9.327 -35.893 1.00 79.25 392 ARG A N 1
ATOM 3123 C CA . ARG A 1 392 ? 18.261 -8.354 -36.987 1.00 79.25 392 ARG A CA 1
ATOM 3124 C C . ARG A 1 392 ? 18.394 -6.944 -36.417 1.00 79.25 392 ARG A C 1
ATOM 3126 O O . ARG A 1 392 ? 17.604 -6.555 -35.562 1.00 79.25 392 ARG A O 1
ATOM 3133 N N . SER A 1 393 ? 19.380 -6.189 -36.890 1.00 73.88 393 SER A N 1
ATOM 3134 C CA . SER A 1 393 ? 19.564 -4.779 -36.536 1.00 73.88 393 SER A CA 1
ATOM 3135 C C . SER A 1 393 ? 19.716 -3.972 -37.825 1.00 73.88 393 SER A C 1
ATOM 3137 O O . SER A 1 393 ? 20.628 -4.216 -38.621 1.00 73.88 393 SER A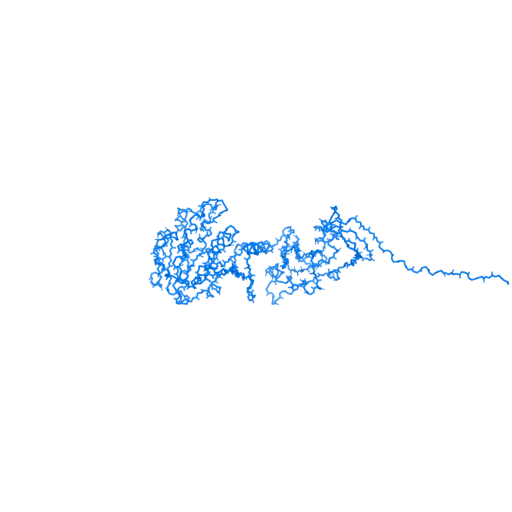 O 1
ATOM 3139 N N . GLY A 1 394 ? 18.752 -3.082 -38.080 1.00 73.56 394 GLY A N 1
ATOM 3140 C CA . GLY A 1 394 ? 18.572 -2.455 -39.393 1.00 73.56 394 GLY A CA 1
ATOM 3141 C C . GLY A 1 394 ? 18.370 -3.500 -40.500 1.00 73.56 394 GLY A C 1
ATOM 3142 O O . GLY A 1 394 ? 17.635 -4.472 -40.322 1.00 73.56 394 GLY A O 1
ATOM 3143 N N . ASP A 1 395 ? 19.080 -3.333 -41.617 1.00 77.56 395 ASP A N 1
ATOM 3144 C CA . ASP A 1 395 ? 19.004 -4.236 -42.779 1.00 77.56 395 ASP A CA 1
ATOM 3145 C C . ASP A 1 395 ? 19.891 -5.487 -42.659 1.00 77.56 395 ASP A C 1
ATOM 3147 O O . ASP A 1 395 ? 19.930 -6.326 -43.560 1.00 77.56 395 ASP A O 1
ATOM 3151 N N . SER A 1 396 ? 20.638 -5.628 -41.561 1.00 84.06 396 SER A N 1
ATOM 3152 C CA . SER A 1 396 ? 21.641 -6.681 -41.401 1.00 84.06 396 SER A CA 1
ATOM 3153 C C . SER A 1 396 ? 21.261 -7.693 -40.327 1.00 84.06 396 SER A C 1
ATOM 3155 O O . SER A 1 396 ? 20.649 -7.369 -39.310 1.00 84.06 396 SER A O 1
ATOM 3157 N N . LEU A 1 397 ? 21.640 -8.948 -40.565 1.00 86.69 397 LEU A N 1
ATOM 3158 C CA . LEU A 1 397 ? 21.507 -10.033 -39.602 1.00 86.69 397 LEU A CA 1
ATOM 3159 C C . LEU A 1 397 ? 22.851 -10.237 -38.904 1.00 86.69 397 LEU A C 1
ATOM 3161 O O . LEU A 1 397 ? 23.879 -10.332 -39.570 1.00 86.69 397 LEU A O 1
ATOM 3165 N N . TYR A 1 398 ? 22.844 -10.329 -37.581 1.00 88.06 398 TYR A N 1
ATOM 3166 C CA . TYR A 1 398 ? 24.037 -10.540 -36.767 1.00 88.06 398 TYR A CA 1
ATOM 3167 C C . TYR A 1 398 ? 23.886 -11.806 -35.934 1.00 88.06 398 TYR A C 1
ATOM 3169 O O . TYR A 1 398 ? 22.793 -12.099 -35.468 1.00 88.06 398 TYR A O 1
ATOM 3177 N N . ARG A 1 399 ? 24.982 -12.535 -35.722 1.00 91.06 399 ARG A N 1
ATOM 3178 C CA . ARG A 1 399 ? 25.094 -13.623 -34.750 1.00 91.06 399 ARG A CA 1
ATOM 3179 C C . ARG A 1 399 ? 25.893 -13.133 -33.554 1.00 91.06 399 ARG A C 1
ATOM 3181 O O . ARG A 1 399 ? 27.031 -12.700 -33.725 1.00 91.06 399 ARG A O 1
ATOM 3188 N N . ARG A 1 400 ? 25.307 -13.213 -32.363 1.00 91.25 400 ARG A N 1
ATOM 3189 C CA . ARG A 1 400 ? 25.883 -12.704 -31.114 1.00 91.25 400 ARG A CA 1
ATOM 3190 C C . ARG A 1 400 ? 26.082 -13.824 -30.104 1.00 91.25 400 ARG A C 1
ATOM 3192 O O . ARG A 1 400 ? 25.225 -14.695 -29.998 1.00 91.25 400 ARG A O 1
ATOM 3199 N N . LEU A 1 401 ? 27.179 -13.773 -29.350 1.00 89.56 401 LEU A N 1
ATOM 3200 C CA . LEU A 1 401 ? 27.396 -14.560 -28.131 1.00 89.56 401 LEU A CA 1
ATOM 3201 C C . LEU A 1 401 ? 27.185 -13.659 -26.912 1.00 89.56 401 LEU A C 1
ATOM 3203 O O . LEU A 1 401 ? 27.803 -12.598 -26.813 1.00 89.56 401 LEU A O 1
ATOM 3207 N N . ILE A 1 402 ? 26.343 -14.095 -25.975 1.00 86.25 402 ILE A N 1
ATOM 3208 C CA . ILE A 1 402 ? 26.013 -13.343 -24.759 1.00 86.25 402 ILE A CA 1
ATOM 3209 C C . ILE A 1 402 ? 26.085 -14.268 -23.544 1.00 86.25 402 ILE A C 1
ATOM 3211 O O . ILE A 1 402 ? 25.618 -15.409 -23.584 1.00 86.25 402 ILE A O 1
ATOM 3215 N N . PHE A 1 403 ? 26.653 -13.762 -22.449 1.00 86.75 403 PHE A N 1
ATOM 3216 C CA . PHE A 1 403 ? 26.592 -14.407 -21.139 1.00 86.75 403 PHE A CA 1
ATOM 3217 C C . PHE A 1 403 ? 25.386 -13.871 -20.372 1.00 86.75 403 PHE A C 1
ATOM 3219 O O . PHE A 1 403 ? 25.235 -12.663 -20.211 1.00 86.75 403 PHE A O 1
ATOM 3226 N N . LEU A 1 404 ? 24.525 -14.760 -19.875 1.00 79.81 404 LEU A N 1
ATOM 3227 C CA . LEU A 1 404 ? 23.309 -14.360 -19.155 1.00 79.81 404 LEU A CA 1
ATOM 3228 C C . LEU A 1 404 ? 23.615 -13.740 -17.783 1.00 79.81 404 LEU A C 1
ATOM 3230 O O . LEU A 1 404 ? 22.777 -13.046 -17.224 1.00 79.81 404 LEU A O 1
ATOM 3234 N N . SER A 1 405 ? 24.829 -13.949 -17.269 1.00 77.19 405 SER A N 1
ATOM 3235 C CA . SER A 1 405 ? 25.376 -13.264 -16.093 1.00 77.19 405 SER A CA 1
ATOM 3236 C C . SER A 1 405 ? 25.760 -11.802 -16.364 1.00 77.19 405 SER A C 1
ATOM 3238 O O . SER A 1 405 ? 25.960 -11.034 -15.428 1.00 77.19 405 SER A O 1
ATOM 3240 N N . SER A 1 406 ? 25.883 -11.391 -17.629 1.00 74.62 406 SER A N 1
ATOM 3241 C CA . SER A 1 406 ? 26.229 -10.024 -18.043 1.00 74.62 406 SER A CA 1
ATOM 3242 C C . SER A 1 406 ? 25.494 -9.654 -19.339 1.00 74.62 406 SER A C 1
ATOM 3244 O O . SER A 1 406 ? 26.120 -9.456 -20.381 1.00 74.62 406 SER A O 1
ATOM 3246 N N . PRO A 1 407 ? 24.151 -9.563 -19.299 1.00 64.69 407 PRO A N 1
ATOM 3247 C CA . PRO A 1 407 ? 23.321 -9.448 -20.500 1.00 64.69 407 PRO A CA 1
ATOM 3248 C C . PRO A 1 407 ? 23.531 -8.139 -21.282 1.00 64.69 407 PRO A C 1
ATOM 3250 O O . PRO A 1 407 ? 23.276 -8.100 -22.484 1.00 64.69 407 PRO A O 1
ATOM 3253 N N . GLY A 1 408 ? 24.040 -7.090 -20.624 1.00 68.12 408 GLY A N 1
ATOM 3254 C CA . GLY A 1 408 ? 24.371 -5.805 -21.254 1.00 68.12 408 GLY A CA 1
ATOM 3255 C C . GLY A 1 408 ? 25.675 -5.801 -22.061 1.00 68.12 408 GLY A C 1
ATOM 3256 O O . GLY A 1 408 ? 26.052 -4.764 -22.597 1.00 68.12 408 GLY A O 1
ATOM 3257 N N . VAL A 1 409 ? 26.396 -6.928 -22.130 1.00 77.62 409 VAL A N 1
ATOM 3258 C CA . VAL A 1 409 ? 27.677 -7.026 -22.842 1.00 77.62 409 VAL A CA 1
ATOM 3259 C C . VAL A 1 409 ? 27.612 -8.128 -23.893 1.00 77.62 409 VAL A C 1
ATOM 3261 O O . VAL A 1 409 ? 27.518 -9.319 -23.581 1.00 77.62 409 VAL A O 1
ATOM 3264 N N . ILE A 1 410 ? 27.720 -7.721 -25.158 1.00 85.31 410 ILE A N 1
ATOM 3265 C CA . ILE A 1 410 ? 27.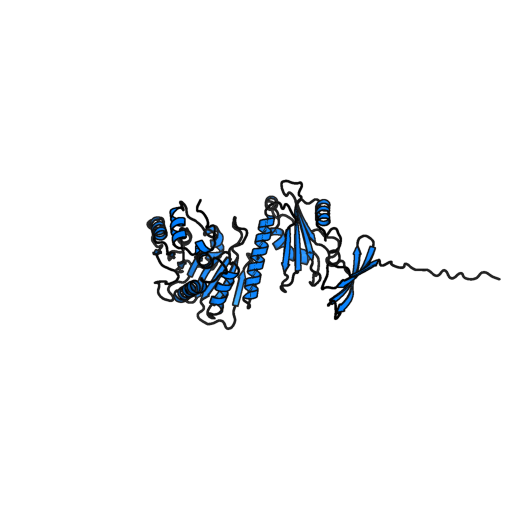872 -8.635 -26.290 1.00 85.31 410 ILE A CA 1
ATOM 3266 C C . ILE A 1 410 ? 29.333 -9.093 -26.333 1.00 85.31 410 ILE A C 1
ATOM 3268 O O . ILE A 1 410 ? 30.235 -8.284 -26.524 1.00 85.31 410 ILE A O 1
ATOM 3272 N N . GLN A 1 411 ? 29.566 -10.393 -26.146 1.00 88.88 411 GLN A N 1
ATOM 3273 C CA . GLN A 1 411 ? 30.917 -10.963 -26.040 1.00 88.88 411 GLN A CA 1
ATOM 3274 C C . GLN A 1 411 ? 31.569 -11.154 -27.409 1.00 88.88 411 GLN A C 1
ATOM 3276 O O . GLN A 1 411 ? 32.781 -11.045 -27.566 1.00 88.88 411 GLN A O 1
ATOM 3281 N N . SER A 1 412 ? 30.754 -11.468 -28.412 1.00 90.81 412 SER A N 1
ATOM 3282 C CA . SER A 1 412 ? 31.169 -11.577 -29.805 1.00 90.81 412 SER A CA 1
ATOM 3283 C C . SER A 1 412 ? 29.976 -11.267 -30.696 1.00 90.81 412 SER A C 1
ATOM 3285 O O . SER A 1 412 ? 28.858 -11.673 -30.382 1.00 90.81 412 SER A O 1
ATOM 3287 N N . GLU A 1 413 ? 30.209 -10.558 -31.797 1.00 91.00 413 GLU A N 1
ATOM 3288 C CA . GLU A 1 413 ? 29.208 -10.249 -32.812 1.00 91.00 413 GLU A CA 1
ATOM 3289 C C . GLU A 1 413 ? 29.809 -10.466 -34.203 1.00 91.00 413 GLU A C 1
ATOM 3291 O O . GLU A 1 413 ? 30.900 -9.981 -34.500 1.00 91.00 413 GLU A O 1
ATOM 3296 N N . ALA A 1 414 ? 29.087 -11.176 -35.067 1.00 91.69 414 ALA A N 1
ATOM 3297 C CA . ALA A 1 414 ? 29.452 -11.360 -36.465 1.00 91.69 414 ALA A CA 1
ATOM 3298 C C . ALA A 1 414 ? 28.253 -11.076 -37.372 1.00 91.69 414 ALA A C 1
ATOM 3300 O O . ALA A 1 414 ? 27.166 -11.614 -37.162 1.00 91.69 414 ALA A O 1
ATOM 3301 N N . ARG A 1 415 ? 28.446 -10.266 -38.417 1.00 90.88 415 ARG A N 1
ATOM 3302 C CA . ARG A 1 415 ? 27.422 -10.047 -39.447 1.00 90.88 415 ARG A CA 1
ATOM 3303 C C . ARG A 1 415 ? 27.268 -11.310 -40.297 1.00 90.88 415 ARG A C 1
ATOM 3305 O O . ARG A 1 415 ? 28.241 -11.806 -40.859 1.00 90.88 415 ARG A O 1
ATOM 3312 N N . ILE A 1 416 ? 26.046 -11.815 -40.414 1.00 89.44 416 ILE A N 1
ATOM 3313 C CA . ILE A 1 416 ? 25.708 -12.954 -41.265 1.00 89.44 416 ILE A CA 1
ATOM 3314 C C . ILE A 1 416 ? 25.498 -12.444 -42.689 1.00 89.44 416 ILE A C 1
ATOM 3316 O O . ILE A 1 416 ? 24.610 -11.634 -42.951 1.00 89.44 416 ILE A O 1
ATOM 3320 N N . ILE A 1 417 ? 26.305 -12.949 -43.614 1.00 87.69 417 ILE A N 1
ATOM 3321 C CA . ILE A 1 417 ? 26.148 -12.717 -45.047 1.00 87.69 417 ILE A CA 1
ATOM 3322 C C . ILE A 1 417 ? 25.465 -13.961 -45.612 1.00 87.69 417 ILE A C 1
ATOM 3324 O O . ILE A 1 417 ? 26.026 -15.054 -45.557 1.00 87.69 417 ILE A O 1
ATOM 3328 N N . SER A 1 418 ? 24.240 -13.828 -46.123 1.00 66.69 418 SER A N 1
ATOM 3329 C CA . SER A 1 418 ? 23.600 -14.912 -46.868 1.00 66.69 418 SER A CA 1
ATOM 3330 C C . SER A 1 418 ? 24.343 -15.084 -48.190 1.00 66.69 418 SER A C 1
ATOM 3332 O O . SER A 1 418 ? 24.230 -14.240 -49.079 1.00 66.69 418 SER A O 1
ATOM 3334 N N . THR A 1 419 ? 25.123 -16.149 -48.331 1.00 49.53 419 THR A N 1
ATOM 3335 C CA . THR A 1 419 ? 25.715 -16.518 -49.617 1.00 49.53 419 THR A CA 1
ATOM 3336 C C . THR A 1 419 ? 24.598 -16.951 -50.564 1.00 49.53 419 THR A C 1
ATOM 3338 O O . THR A 1 419 ? 24.091 -18.066 -50.448 1.00 49.53 419 THR A O 1
ATOM 3341 N N . PHE A 1 420 ? 24.196 -16.071 -51.480 1.00 48.16 420 PHE A N 1
ATOM 3342 C CA . PHE A 1 420 ? 23.417 -16.455 -52.653 1.00 48.16 420 PHE A CA 1
ATOM 3343 C C . PHE A 1 420 ? 24.331 -17.183 -53.651 1.00 48.16 420 PHE A C 1
ATOM 3345 O O . PHE A 1 420 ? 25.357 -16.653 -54.070 1.00 48.16 420 PHE A O 1
ATOM 3352 N N . GLU A 1 421 ? 23.954 -18.426 -53.951 1.00 42.16 421 GLU A N 1
ATOM 3353 C CA . GLU A 1 421 ? 24.228 -19.232 -55.149 1.00 42.16 421 GLU A CA 1
ATOM 3354 C C . GLU A 1 421 ? 25.396 -18.797 -56.056 1.00 42.16 421 GLU A C 1
ATOM 3356 O O . GLU A 1 421 ? 25.232 -18.074 -57.038 1.00 42.16 421 GLU A O 1
ATOM 3361 N N . HIS A 1 422 ? 26.576 -19.381 -55.836 1.00 39.69 422 HIS A N 1
ATOM 3362 C CA . HIS A 1 422 ? 27.533 -19.547 -56.928 1.00 39.69 422 HIS A CA 1
ATOM 3363 C C . HIS A 1 422 ? 27.015 -20.639 -57.877 1.00 39.69 422 HIS A C 1
ATOM 3365 O O . HIS A 1 422 ? 27.356 -21.814 -57.747 1.00 39.69 422 HIS A O 1
ATOM 3371 N N . THR A 1 423 ? 26.206 -20.261 -58.873 1.00 37.84 423 THR A N 1
ATOM 3372 C CA . THR A 1 423 ? 26.034 -21.084 -60.077 1.00 37.84 423 THR A CA 1
ATOM 3373 C C . THR A 1 423 ? 27.403 -21.295 -60.719 1.00 37.84 423 THR A C 1
ATOM 3375 O O . THR A 1 423 ? 27.950 -20.401 -61.371 1.00 37.84 423 THR A O 1
ATOM 3378 N N . PHE A 1 424 ? 27.965 -22.491 -60.550 1.00 40.72 424 PHE A N 1
ATOM 3379 C CA . PHE A 1 424 ? 29.058 -22.994 -61.372 1.00 40.72 424 PHE A CA 1
ATOM 3380 C C . PHE A 1 424 ? 28.568 -23.063 -62.827 1.00 40.72 424 PHE A C 1
ATOM 3382 O O . PHE A 1 424 ? 27.985 -24.057 -63.260 1.00 40.72 424 PHE A O 1
ATOM 3389 N N . LYS A 1 425 ? 28.821 -22.014 -63.621 1.00 38.47 425 LYS A N 1
ATOM 3390 C CA . LYS A 1 425 ? 28.831 -22.136 -65.084 1.00 38.47 425 LYS A CA 1
ATOM 3391 C C . LYS A 1 425 ? 30.016 -23.023 -65.461 1.00 38.47 425 LYS A C 1
ATOM 3393 O O . LYS A 1 425 ? 31.124 -22.545 -65.699 1.00 38.47 425 LYS A O 1
ATOM 3398 N N . ARG A 1 426 ? 29.778 -24.335 -65.503 1.00 39.47 426 ARG A N 1
ATOM 3399 C CA . ARG A 1 426 ? 30.645 -25.298 -66.185 1.00 39.47 426 ARG A CA 1
ATOM 3400 C C . ARG A 1 426 ? 30.724 -24.854 -67.650 1.00 39.47 426 ARG A C 1
ATOM 3402 O O . ARG A 1 426 ? 29.749 -24.969 -68.388 1.00 39.47 426 ARG A O 1
ATOM 3409 N N . LYS A 1 427 ? 31.865 -24.289 -68.056 1.00 39.84 427 LYS A N 1
ATOM 3410 C CA . LYS A 1 427 ? 32.219 -24.114 -69.469 1.00 39.84 427 LYS A CA 1
ATOM 3411 C C . LYS A 1 427 ? 32.247 -25.508 -70.102 1.00 39.84 427 LYS A C 1
ATOM 3413 O O . LYS A 1 427 ? 33.188 -26.263 -69.886 1.00 39.84 427 LYS A O 1
ATOM 3418 N N . GLY A 1 428 ? 31.182 -25.854 -70.820 1.00 37.75 428 GLY A N 1
ATOM 3419 C CA . GLY A 1 428 ? 31.165 -26.972 -71.755 1.00 37.75 428 GLY A CA 1
ATOM 3420 C C . GLY A 1 428 ? 32.006 -26.624 -72.981 1.00 37.75 428 GLY A C 1
ATOM 3421 O O . GLY A 1 428 ? 31.900 -25.524 -73.521 1.00 37.75 428 GLY A O 1
ATOM 3422 N N . ASN A 1 429 ? 32.871 -27.563 -73.345 1.00 38.00 429 ASN A N 1
ATOM 3423 C CA . ASN A 1 429 ? 33.871 -27.518 -74.404 1.00 38.00 429 ASN A CA 1
ATOM 3424 C C . ASN A 1 429 ? 33.363 -26.999 -75.760 1.00 38.00 429 ASN A C 1
ATOM 3426 O O . ASN A 1 429 ? 32.329 -27.432 -76.262 1.00 38.00 429 ASN A O 1
ATOM 3430 N N . ARG A 1 430 ? 34.200 -26.183 -76.412 1.00 39.19 430 ARG A N 1
ATOM 3431 C CA . ARG A 1 430 ? 34.363 -26.167 -77.871 1.00 39.19 430 ARG A CA 1
ATOM 3432 C C . ARG A 1 430 ? 35.761 -26.693 -78.180 1.00 39.19 430 ARG A C 1
ATOM 3434 O O . ARG A 1 430 ? 36.722 -26.027 -77.809 1.00 39.19 430 ARG A O 1
ATOM 3441 N N . ALA A 1 431 ? 35.848 -27.829 -78.862 1.00 41.50 431 ALA A N 1
ATOM 3442 C CA . ALA A 1 431 ? 36.859 -28.114 -79.880 1.00 41.50 431 ALA A CA 1
ATOM 3443 C C . ALA A 1 431 ? 36.497 -29.435 -80.578 1.00 41.50 431 ALA A C 1
ATOM 3445 O O . ALA A 1 431 ? 36.450 -30.461 -79.908 1.00 41.50 431 ALA A O 1
ATOM 3446 N N . ASN A 1 432 ? 36.221 -29.299 -81.880 1.00 37.56 432 ASN A N 1
ATOM 3447 C CA . ASN A 1 432 ? 36.306 -30.243 -83.004 1.00 37.56 432 ASN A CA 1
ATOM 3448 C C . ASN A 1 432 ? 35.899 -31.705 -82.822 1.00 37.56 432 ASN A C 1
ATOM 3450 O O . ASN A 1 432 ? 36.628 -32.457 -82.143 1.00 37.56 432 ASN A O 1
#

Radius of gyration: 29.23 Å; Cα contacts (8 Å, |Δi|>4): 759; chains: 1; bounding box: 62×55×115 Å

Organism: NCBI:txid637853

Nearest PDB structures (foldseek):
  2pxx-assembly1_A  TM=8.660E-01  e=6.778E-18  Homo sapiens
  5wp5-assembly2_B  TM=6.614E-01  e=5.102E-08  Arabidopsis thaliana
  2yr0-assembly2_B  TM=6.809E-01  e=4.538E-08  Thermus thermophilus HB8
  8h26-assembly2_C  TM=6.496E-01  e=1.747E-07  Staphylococcus aureus subsp. aureus NCTC 8325
  5wp4-assembly1_A  TM=5.222E-01  e=2.209E-07  Arabidopsis thaliana

Solvent-accessible surface area (backbone atoms only — not comparable to full-atom values): 24441 Å² total; per-residue (Å²): 128,72,78,75,73,95,46,55,74,47,57,64,37,69,68,48,51,54,52,47,62,68,66,38,90,62,74,58,63,68,98,44,56,52,86,54,44,34,85,62,52,56,78,79,57,55,60,84,37,35,34,37,32,41,50,41,62,60,40,58,55,68,59,52,40,38,77,71,55,33,53,46,37,36,34,22,22,78,48,55,69,43,35,54,51,52,44,68,72,30,52,84,86,42,64,67,57,42,68,43,67,40,47,60,61,62,57,92,65,57,68,53,65,24,38,30,39,40,30,52,44,41,68,50,29,58,46,52,59,88,72,87,81,41,62,67,58,51,52,37,25,52,50,38,53,59,44,25,35,22,76,73,10,34,41,37,33,43,35,69,60,49,69,64,52,42,51,52,52,50,59,55,44,58,70,41,41,35,38,44,40,37,40,35,47,50,64,93,58,93,62,93,60,51,54,58,40,28,38,44,35,40,33,33,42,87,60,67,51,98,59,62,50,35,35,40,34,78,51,94,92,54,80,66,48,76,42,64,52,68,66,60,52,52,52,52,52,50,52,54,35,52,51,37,34,50,34,47,60,49,64,46,90,46,94,61,73,48,76,52,75,41,61,43,98,84,70,43,73,36,39,35,43,37,41,39,51,48,80,88,56,94,69,72,82,38,61,34,36,37,46,47,24,36,83,48,57,74,41,60,53,68,60,37,75,70,21,44,54,51,47,28,60,74,68,73,33,34,26,28,34,39,32,44,56,41,86,94,54,89,78,94,43,61,66,59,55,49,63,71,42,45,74,58,52,64,62,54,52,46,71,83,51,61,75,46,92,73,62,81,67,46,79,43,66,75,79,52,54,63,50,51,44,81,76,48,72,54,73,45,95,86,61,40,43,34,40,33,30,37,35,69,59,87,98,43,42,30,41,34,34,35,33,70,79,44,73,91,44,78,76,42,78,44,78,60,76,84,82,76,78,84,76,77,78,74,81,76,86,87,80,136

Foldseek 3Di:
DQDDDPDLLLLQDPVSLVVSLVPDPAADDFQDACVQQVVVVVVQDDLPWQEEEEQCFSHCNLVVCQVVRNLNYEYEHQDVVRQVVVCVVQCPPRVSYHYDNDHLLDDPAAFQAGQEYEYECPLCSLPSDPDDDSLVSVLSSVVSVNRNHHQQGKYKYWALPPLNSLCSVCVNLQVVQQWAWEKAWRPDDPDPDLGTIIIIMITGHPDGDPAHWYWYHYDPPDDTDIDRDSVVVSVVRVLRRVLSNQLVQLLDADPAKDKDFDADPVRHTFKIKIKDADNVDDDFPFEAEEEEAPPCCLPCLNPDPVSVNVVCVVVVGRMYIYMYGQPVDDDDWPVRVCVVCVVSVLSSDHPVQVPPPDNPHHYHYDDINHQWDWDDWDADPPLGIKTWIWHDDPPWIKTFIARSSCRNDTPDIDTDDPDPDPPPPPPDDDDD

pLDDT: mean 86.28, std 13.48, range [34.84, 98.75]

InterPro domains:
  IPR025714 Methyltransferase domain [PF13847] (46-161)
  IPR029063 S-adenosyl-L-methionine-dependent methyltransferase superfamily [G3DSA:3.40.50.150] (9-205)
  IPR029063 S-adenosyl-L-methionine-dependent methyltransferase superfamily [SSF53335] (11-165)
  IPR051419 Lysine/N-terminal Methyltransferase Superfamily [PTHR12176] (9-202)

Secondary structure (DSSP, 8-state):
-----SSGGGGG-HHHHHHHHHH-SS---SS--HHHHHHHHGGG--TT--EEEES-TT-SHHHHHHHTT---EEEEES-HHHHHHHHHHHTTT-TT-EEEE--TTS--SPTT-EEEEEEESHHHHH--SSSSS-HHHHHHHHHHHHHHEEEEEEEEEEE---HHHHHHHHHHHHHSTTEEEEEEEPP----SSSS--EEEEEEE-SS--SS--EEEE-STTPPPEEES-HHHHHHHHHHHHHHHHHHHHHTS--SS-EEEEEE-TTSSEEEEEEEEE-TT-SS---EEEEEEPBT-TTSHHHHSHHHHHHHHHHTT-SEEEEEEEPTTS----HHHHHHHHHHHHHHHS-TTTTTSSS---EEEESS-SB-EEEEEEEEETTTEEEEEEEEEETTEEEEEEEETTSTT-EEEEEEE----------------